Protein AF-A0A925IIQ0-F1 (afdb_monomer)

Solvent-accessible surface area (backbone atoms only — not comparable to full-atom values): 32342 Å² total; per-residue (Å²): 120,99,81,58,97,71,82,79,80,51,57,48,23,67,74,47,69,66,26,65,39,61,49,98,87,70,52,42,33,33,22,26,33,46,54,33,59,48,83,44,96,93,47,56,48,65,64,25,36,50,40,16,34,36,36,76,60,50,80,79,38,30,51,30,34,81,43,67,31,84,85,86,35,65,88,59,62,32,49,68,61,46,41,72,44,76,51,62,73,33,43,43,25,23,48,30,55,32,55,50,33,93,86,28,48,46,51,70,61,80,88,42,56,66,23,35,33,35,12,18,23,44,33,8,32,32,35,39,34,42,72,40,84,54,100,38,40,54,33,49,49,79,43,69,78,48,72,37,91,36,23,22,46,32,46,45,68,37,59,80,17,33,37,38,34,39,27,42,38,65,48,93,70,90,26,56,61,93,82,41,77,54,51,79,46,78,50,71,85,68,70,82,86,58,58,48,80,74,52,47,42,59,78,46,58,38,31,39,37,38,28,21,69,34,64,58,65,74,76,68,59,66,74,34,43,86,58,49,46,37,36,33,20,86,64,40,54,53,62,64,94,50,49,60,42,78,69,93,38,63,66,51,56,52,52,69,63,54,72,74,47,75,56,61,60,76,42,68,49,66,42,95,83,32,27,32,42,39,36,35,40,60,72,58,47,67,67,31,33,33,17,37,38,37,70,52,74,91,86,73,82,80,63,89,92,61,77,95,74,79,70,54,47,51,41,60,33,43,51,51,10,30,38,37,39,37,34,34,75,87,66,82,48,77,50,76,52,71,35,58,42,82,26,43,70,55,29,45,68,74,37,64,68,35,71,68,49,59,56,48,52,60,54,42,26,38,56,19,43,38,36,40,33,23,21,38,55,70,59,62,73,63,46,71,64,73,51,93,92,31,71,78,96,64,88,75,79,78,51,32,42,36,41,38,37,41,21,63,50,67,64,49,75,49,67,56,81,70,56,48,74,49,74,59,41,77,60,85,87,30,21,38,31,40,36,37,31,62,59,58,54,100,58,66,39,49,37,39,43,34,37,70,32,40,85,46,76,75,49,37,43,60,32,32,31,37,78,90,44,82,62,62,30,47,70,50,40,88,32,28,25,32,69,74,46,79,42,76,64,82,79,92,61,94,82,74,75,78,82,50,75,90,51,67,88,63,51,67,67,59,51,51,48,32,35,68,62,76,67,45,48,29,72,32,23,21,45,85,92,47,56,29,90,78,41,70,74,50,60,64,54,87,79,55,55,70,71,61,54,53,43,49,71,78,40,59,78,78,68,71,60,82,92,69,69,85,79,86,86,76,72,94,66,92,122

Secondary structure (DSSP, 8-state):
----S------B--S-EEEEEE-TTS-EEEEE--S----BTTB--TT---SEEEEEE-TT-B-SSSPP-TTT-TT--BPPPSEEESSS---EEEEEE---STT-PPSSSGGGTTPEEEEETTTTEEEEEEEEEETTEEEEEEEEEEE-SSEEEEEEE-TTS-EEEEEE---SSS-SGGGS--EEEEE----TTSPPEEEEEEEETTEEEEEESSPPPGGGGTT-GGG-EEEEETT--TTGGG-S-----HHHHHHTTS--EEEPEEEEEE-TTS-EEEEEES---S--EEEEEEEPPTT-PPPTTPPP--SEEEEEE-SBSEEEEEEETTS--EEEEEES-SSHHHHHHHHTT-HHHHHHHHHHTSSEEEEEEEEE--SSSSSPPPPTTS--SSPPPPPPEEEEEEESS--EEEE-SSEEEPP-EEETTEEEEEEEESS--SS-EEEEEEEEE-SSPPPEEEEEEESS----BPPPGGGEE-TT-S-SS----SS-S---GGGTT--HHHHHHIIIIIS-GGGT-EETTEE-SSS---GGGGGS-HHHHHHHHH-TTSS--GGGPPP----SS--

Radius of gyration: 26.85 Å; Cα contacts (8 Å, |Δi|>4): 1242; chains: 1; bounding box: 91×72×72 Å

Foldseek 3Di:
DPDDPDDDDFEEAADAFAEWDAFPVRWIKTKGAWQFFPPDVVPGDFQTFQFTAIAGGGGHAHAPVVHQDCPPHVPHFHDYGLDTDDDGQLQKHAKDFQDADPPAHGADDPLLHRWIWIFRFQFQWIKTWRWDDDPQGIAIDIKTDDHDLFGWHYWDADNNNWIKTKGAHNDDASHPPPVTDIDIDTHHDPDNVDWDWQDWEAWDQFKIKTFTLDADDPVLQVCQQVVKKKKKWARDFWPSVRGNHQHPGPSSVVSVLTDIDIWHWDHWDADPRRGMIMTGTHGDAAQIKMKMKGFADPPDDDDPPDDDDHRIDITIYGLFWKWKWKAAPVRPDIDIGTFLDQFPSVRCSSCVSGPVVVVVQVRLLHWTKMKIKWWFDPPQNRGHDGDPSRDDPDDDDFKKKKKKKKKQFFKDKDKDPPKDKDGFDDDDRTTMIIIIHTRDDQFIMIMMIMDTGHNDRMGIGMWMDIPSGPRTHDDYSLRIGYNSHPGSDDDPDPPPDPPPVVCVVPRVVVVVCCCVPVVVVLQQEAAPNGGDPNAYHCVCVVVDDPVVVVCCVVPVPPDHDPVNDDDDDDDPDDD

Structure (mmCIF, N/CA/C/O backbone):
data_AF-A0A925IIQ0-F1
#
_entry.id   AF-A0A925IIQ0-F1
#
loop_
_atom_site.group_PDB
_atom_site.id
_atom_site.type_symbol
_atom_site.label_atom_id
_atom_site.label_alt_id
_atom_site.label_comp_id
_atom_site.label_asym_id
_atom_site.label_entity_id
_atom_site.label_seq_id
_atom_site.pdbx_PDB_ins_code
_atom_site.Cartn_x
_atom_site.Cartn_y
_atom_site.Cartn_z
_atom_site.occupancy
_atom_site.B_iso_or_equiv
_atom_site.auth_seq_id
_atom_site.auth_comp_id
_atom_site.auth_asym_id
_atom_site.auth_atom_id
_atom_site.pdbx_PDB_model_num
ATOM 1 N N . THR A 1 1 ? -17.521 -24.915 -24.780 1.00 37.16 1 THR A N 1
ATOM 2 C CA . THR A 1 1 ? -16.417 -24.435 -25.642 1.00 37.16 1 THR A CA 1
ATOM 3 C C . THR A 1 1 ? -16.481 -22.923 -25.680 1.00 37.16 1 THR A C 1
ATOM 5 O O . THR A 1 1 ? -17.593 -22.420 -25.798 1.00 37.16 1 THR A O 1
ATOM 8 N N . PRO A 1 2 ? -15.362 -22.189 -25.561 1.00 40.38 2 PRO A N 1
ATOM 9 C CA . PRO A 1 2 ? -15.355 -20.754 -25.844 1.00 40.38 2 PRO A CA 1
ATOM 10 C C . PRO A 1 2 ? -15.798 -20.570 -27.303 1.00 40.38 2 PRO A C 1
ATOM 12 O O . PRO A 1 2 ? -15.153 -21.110 -28.199 1.00 40.38 2 PRO A O 1
ATOM 15 N N . GLY A 1 3 ? -16.947 -19.927 -27.523 1.00 51.69 3 GLY A N 1
ATOM 16 C CA . GLY A 1 3 ? -17.598 -19.854 -28.840 1.00 51.69 3 GLY A CA 1
ATOM 17 C C . GLY A 1 3 ? -19.079 -20.250 -28.874 1.00 51.69 3 GLY A C 1
ATOM 18 O O . GLY A 1 3 ? -19.555 -20.673 -29.919 1.00 51.69 3 GLY A O 1
ATOM 19 N N . SER A 1 4 ? -19.823 -20.144 -27.767 1.00 59.25 4 SER A N 1
ATOM 20 C CA . SER A 1 4 ? -21.289 -20.201 -27.833 1.00 59.25 4 SER A CA 1
ATOM 21 C C . SER A 1 4 ? -21.855 -18.949 -28.510 1.00 59.25 4 SER A C 1
ATOM 23 O O . SER A 1 4 ? -21.405 -17.840 -28.229 1.00 59.25 4 SER A O 1
ATOM 25 N N . ASP A 1 5 ? -22.909 -19.104 -29.315 1.00 66.44 5 ASP A N 1
ATOM 26 C CA . ASP A 1 5 ? -23.651 -17.994 -29.950 1.00 66.44 5 ASP A CA 1
ATOM 27 C C . ASP A 1 5 ? -24.289 -17.024 -28.936 1.00 66.44 5 ASP A C 1
ATOM 29 O O . ASP A 1 5 ? -24.746 -15.935 -29.282 1.00 66.44 5 ASP A O 1
ATOM 33 N N . LYS A 1 6 ? -24.306 -17.411 -27.657 1.00 75.12 6 LYS A N 1
ATOM 34 C CA . LYS A 1 6 ? -24.685 -16.567 -26.529 1.00 75.12 6 LYS A CA 1
ATOM 35 C C . LYS A 1 6 ? -23.434 -15.897 -25.969 1.00 75.12 6 LYS A C 1
ATOM 37 O O . LYS A 1 6 ? -22.589 -16.567 -25.376 1.00 75.12 6 LYS A O 1
ATOM 42 N N . ARG A 1 7 ? -23.326 -14.585 -26.181 1.00 78.81 7 ARG A N 1
ATOM 43 C CA . ARG A 1 7 ? -22.372 -13.717 -25.484 1.00 78.81 7 ARG A CA 1
ATOM 44 C C . ARG A 1 7 ? -23.068 -13.149 -24.259 1.00 78.81 7 ARG A C 1
ATOM 46 O O . ARG A 1 7 ? -24.172 -12.625 -24.378 1.00 78.81 7 ARG A O 1
ATOM 53 N N . GLU A 1 8 ? -22.415 -13.247 -23.116 1.00 84.31 8 GLU A N 1
ATOM 54 C CA . GLU A 1 8 ? -22.879 -12.669 -21.862 1.00 84.31 8 GLU A CA 1
ATOM 55 C C . GLU A 1 8 ? -21.911 -11.568 -21.439 1.00 84.31 8 GLU A C 1
ATOM 57 O O . GLU A 1 8 ? -20.694 -11.713 -21.566 1.00 84.31 8 GLU A O 1
ATOM 62 N N . ILE A 1 9 ? -22.460 -10.444 -20.985 1.00 86.38 9 ILE A N 1
ATOM 63 C CA . ILE A 1 9 ? -21.677 -9.348 -20.423 1.00 86.38 9 ILE A CA 1
ATOM 64 C C . ILE A 1 9 ? -21.605 -9.596 -18.920 1.00 86.38 9 ILE A C 1
ATOM 66 O O . ILE A 1 9 ? -22.585 -9.376 -18.218 1.00 86.38 9 ILE A O 1
ATOM 70 N N . PHE A 1 10 ? -20.450 -10.058 -18.440 1.00 88.38 10 PHE A N 1
ATOM 71 C CA . PHE A 1 10 ? -20.252 -10.328 -17.015 1.00 88.38 10 PHE A CA 1
ATOM 72 C C . PHE A 1 10 ? -20.080 -9.040 -16.200 1.00 88.38 10 PHE A C 1
ATOM 74 O O . PHE A 1 10 ? -20.676 -8.885 -15.142 1.00 88.38 10 PHE A O 1
ATOM 81 N N . CYS A 1 11 ? -19.297 -8.087 -16.709 1.00 89.81 11 CYS A N 1
ATOM 82 C CA . CYS A 1 11 ? -19.113 -6.764 -16.118 1.00 89.81 11 CYS A CA 1
ATOM 83 C C . CYS A 1 11 ? -18.923 -5.710 -17.217 1.00 89.81 11 CYS A C 1
ATOM 85 O O . CYS A 1 11 ? -18.755 -6.037 -18.395 1.00 89.81 11 CYS A O 1
ATOM 87 N N . THR A 1 12 ? -18.961 -4.440 -16.828 1.00 87.69 12 THR A N 1
ATOM 88 C CA . THR A 1 12 ? -18.678 -3.296 -17.705 1.00 87.69 12 THR A CA 1
ATOM 89 C C . THR A 1 12 ? -17.663 -2.374 -17.033 1.00 87.69 12 THR A C 1
ATOM 91 O O . THR A 1 12 ? -17.257 -2.616 -15.899 1.00 87.69 12 THR A O 1
ATOM 94 N N . GLY A 1 13 ? -17.238 -1.307 -17.701 1.00 82.50 13 GLY A N 1
ATOM 95 C CA . GLY A 1 13 ? -16.423 -0.295 -17.034 1.00 82.50 13 GLY A CA 1
ATOM 96 C C . GLY A 1 13 ? -14.931 -0.604 -16.971 1.00 82.50 13 GLY A C 1
ATOM 97 O O . GLY A 1 13 ? -14.233 0.086 -16.251 1.00 82.50 13 GLY A O 1
ATOM 98 N N . THR A 1 14 ? -14.439 -1.629 -17.664 1.00 86.69 14 THR A N 1
ATOM 99 C CA . THR A 1 14 ? -12.998 -1.892 -17.775 1.00 86.69 14 THR A CA 1
ATOM 100 C C . THR A 1 14 ? -12.441 -1.224 -19.027 1.00 86.69 14 THR A C 1
ATOM 102 O O . THR A 1 14 ? -13.135 -1.104 -20.044 1.00 86.69 14 THR A O 1
ATOM 105 N N . ARG A 1 15 ? -11.186 -0.781 -18.979 1.00 83.56 15 ARG A N 1
ATOM 106 C CA . ARG A 1 15 ? -10.539 -0.118 -20.112 1.00 83.56 15 ARG A CA 1
ATOM 107 C C . ARG A 1 15 ? -9.782 -1.088 -20.999 1.00 83.56 15 ARG A C 1
ATOM 109 O O . ARG A 1 15 ? -10.088 -1.241 -22.181 1.00 83.56 15 ARG A O 1
ATOM 116 N N . PHE A 1 16 ? -8.723 -1.654 -20.450 1.00 85.81 16 PHE A N 1
ATOM 117 C CA . PHE A 1 16 ? -7.782 -2.515 -21.134 1.00 85.81 16 PHE A CA 1
ATOM 118 C C . PHE A 1 16 ? -7.346 -3.635 -20.184 1.00 85.81 16 PHE A C 1
ATOM 120 O O . PHE A 1 16 ? -6.195 -3.660 -19.737 1.00 85.81 16 PHE A O 1
ATOM 127 N N . PRO A 1 17 ? -8.264 -4.574 -19.873 1.00 87.88 17 PRO A N 1
ATOM 128 C CA . PRO A 1 17 ? -7.943 -5.706 -19.028 1.00 87.88 17 PRO A CA 1
ATOM 129 C C . PRO A 1 17 ? -6.952 -6.631 -19.746 1.00 87.88 17 PRO A C 1
ATOM 131 O O . PRO A 1 17 ? -7.283 -7.219 -20.779 1.00 87.88 17 PRO A O 1
ATOM 134 N N . VAL A 1 18 ? -5.732 -6.754 -19.220 1.00 86.94 18 VAL A N 1
ATOM 135 C CA . VAL A 1 18 ? -4.651 -7.515 -19.879 1.00 86.94 18 VAL A CA 1
ATOM 136 C C . VAL A 1 18 ? -4.678 -8.983 -19.478 1.00 86.94 18 VAL A C 1
ATOM 138 O O . VAL A 1 18 ? -4.515 -9.865 -20.323 1.00 86.94 18 VAL A O 1
ATOM 141 N N . ALA A 1 19 ? -4.871 -9.255 -18.190 1.00 90.31 19 ALA A N 1
ATOM 142 C CA . ALA A 1 19 ? -4.892 -10.604 -17.651 1.00 90.31 19 ALA A CA 1
ATOM 143 C C . ALA A 1 19 ? -5.968 -10.747 -16.573 1.00 90.31 19 ALA A C 1
ATOM 145 O O . ALA A 1 19 ? -6.362 -9.783 -15.918 1.00 90.31 19 ALA A O 1
ATOM 146 N N . MET A 1 20 ? -6.437 -11.981 -16.401 1.00 92.94 20 MET A N 1
ATOM 147 C CA . MET A 1 20 ? -7.415 -12.349 -15.387 1.00 92.94 20 MET A CA 1
ATOM 148 C C . MET A 1 20 ? -6.993 -13.647 -14.709 1.00 92.94 20 MET A C 1
ATOM 150 O O . MET A 1 20 ? -6.509 -14.561 -15.378 1.00 92.94 20 MET A O 1
ATOM 154 N N . ALA A 1 21 ? -7.218 -13.744 -13.403 1.00 93.06 21 ALA A N 1
ATOM 155 C CA . ALA A 1 21 ? -6.924 -14.940 -12.627 1.00 93.06 21 ALA A CA 1
ATOM 156 C C . AL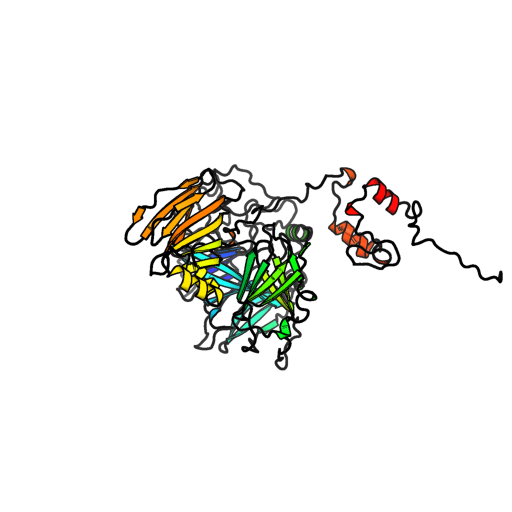A A 1 21 ? -7.953 -15.139 -11.511 1.00 93.06 21 ALA A C 1
ATOM 158 O O . ALA A 1 21 ? -8.469 -14.175 -10.947 1.00 93.06 21 ALA A O 1
ATOM 159 N N . PHE A 1 22 ? -8.224 -16.400 -11.182 1.00 92.69 22 PHE A N 1
ATOM 160 C CA . PHE A 1 22 ? -9.042 -16.770 -10.029 1.00 92.69 22 PHE A CA 1
ATOM 161 C C . PHE A 1 22 ? -8.150 -17.015 -8.816 1.00 92.69 22 PHE A C 1
ATOM 163 O O . PHE A 1 22 ? -7.099 -17.652 -8.938 1.00 92.69 22 PHE A O 1
ATOM 170 N N . ASN A 1 23 ? -8.575 -16.530 -7.652 1.00 90.50 23 ASN A N 1
ATOM 171 C CA . ASN A 1 23 ? -7.931 -16.872 -6.387 1.00 90.50 23 ASN A CA 1
ATOM 172 C C . ASN A 1 23 ? -8.325 -18.298 -5.925 1.00 90.50 23 ASN A C 1
ATOM 174 O O . ASN A 1 23 ? -9.136 -18.976 -6.557 1.00 90.50 23 ASN A O 1
ATOM 178 N N . GLU A 1 24 ? -7.769 -18.757 -4.797 1.00 87.06 24 GLU A N 1
ATOM 179 C CA . GLU A 1 24 ? -8.091 -20.074 -4.204 1.00 87.06 24 GLU A CA 1
ATOM 180 C C . GLU A 1 24 ? -9.562 -20.183 -3.750 1.00 87.06 24 GLU A C 1
ATOM 182 O O . GLU A 1 24 ? -10.099 -21.284 -3.653 1.00 87.06 24 GLU A O 1
ATOM 187 N N . GLU A 1 25 ? -10.232 -19.051 -3.519 1.00 86.75 25 GLU A N 1
ATOM 188 C CA . GLU A 1 25 ? -11.640 -18.981 -3.109 1.00 86.75 25 GLU A CA 1
ATOM 189 C C . GLU A 1 25 ? -12.631 -18.996 -4.289 1.00 86.75 25 GLU A C 1
ATOM 191 O O . GLU A 1 25 ? -13.836 -19.125 -4.074 1.00 86.75 25 GLU A O 1
ATOM 196 N N . GLY A 1 26 ? -12.139 -18.902 -5.530 1.00 88.00 26 GLY A N 1
ATOM 197 C CA . GLY A 1 26 ? -12.956 -18.850 -6.745 1.00 88.00 26 GLY A CA 1
ATOM 198 C C . GLY A 1 26 ? -13.413 -17.446 -7.165 1.00 88.00 26 GLY A C 1
ATOM 199 O O . GLY A 1 26 ? -14.221 -17.330 -8.084 1.00 88.00 26 GLY A O 1
ATOM 200 N N . ASP A 1 27 ? -12.891 -16.388 -6.546 1.00 91.81 27 ASP A N 1
ATOM 201 C CA . ASP A 1 27 ? -13.154 -14.995 -6.910 1.00 91.81 27 ASP A CA 1
ATOM 202 C C . ASP A 1 27 ? -12.225 -14.534 -8.051 1.00 91.81 27 ASP A C 1
ATOM 204 O O . ASP A 1 27 ? -11.030 -14.850 -8.077 1.00 91.81 27 ASP A O 1
ATOM 208 N N . LEU A 1 28 ? -12.783 -13.787 -9.010 1.00 92.50 28 LEU A N 1
ATOM 209 C CA . LEU A 1 28 ? -12.102 -13.360 -10.234 1.00 92.50 28 LEU A CA 1
ATOM 210 C C . LEU A 1 28 ? -11.425 -11.999 -10.058 1.00 92.50 28 LEU A C 1
ATOM 212 O O . LEU A 1 28 ? -12.061 -11.021 -9.668 1.00 92.50 28 LEU A O 1
ATOM 216 N N . PHE A 1 29 ? -10.155 -11.911 -10.440 1.00 94.38 29 PHE A N 1
ATOM 217 C CA . PHE A 1 29 ? -9.395 -10.665 -10.471 1.00 94.38 29 PHE A CA 1
ATOM 218 C C . PHE A 1 29 ? -8.918 -10.349 -11.882 1.00 94.38 29 PHE A C 1
ATOM 220 O O . PHE A 1 29 ? -8.585 -11.260 -12.642 1.00 94.38 29 PHE A O 1
ATOM 227 N N . ALA A 1 30 ? -8.856 -9.062 -12.214 1.00 92.50 30 ALA A N 1
ATOM 228 C CA . ALA A 1 30 ? -8.329 -8.566 -13.478 1.00 92.50 30 ALA A CA 1
ATOM 229 C C . ALA A 1 30 ? -7.347 -7.416 -13.251 1.00 92.50 30 ALA A C 1
ATOM 231 O O . ALA A 1 30 ? -7.536 -6.593 -12.354 1.00 92.50 30 ALA A O 1
ATOM 232 N N . THR A 1 31 ? -6.312 -7.358 -14.079 1.00 91.44 31 THR A N 1
ATOM 233 C CA . THR A 1 31 ? -5.426 -6.197 -14.182 1.00 91.44 31 THR A CA 1
ATOM 234 C C . THR A 1 31 ? -5.936 -5.276 -15.264 1.00 91.44 31 THR A C 1
ATOM 236 O O . THR A 1 31 ? -6.139 -5.726 -16.392 1.00 91.44 31 THR A O 1
ATOM 239 N N . ASP A 1 32 ? -6.136 -4.007 -14.931 1.00 88.00 32 ASP A N 1
ATOM 240 C CA . ASP A 1 32 ? -6.588 -2.995 -15.879 1.00 88.00 32 ASP A CA 1
ATOM 241 C C . ASP A 1 32 ? -5.563 -1.863 -15.983 1.00 88.00 32 ASP A C 1
ATOM 243 O O . ASP A 1 32 ? -4.976 -1.440 -14.984 1.00 88.00 32 ASP A O 1
ATOM 247 N N . GLN A 1 33 ? -5.318 -1.401 -17.207 1.00 83.12 33 GLN A N 1
ATOM 248 C CA . GLN A 1 33 ? -4.358 -0.333 -17.468 1.00 83.12 33 GLN A CA 1
ATOM 249 C C . GLN A 1 33 ? -5.038 1.030 -17.502 1.00 83.12 33 GLN A C 1
ATOM 251 O O . GLN A 1 33 ? -6.104 1.188 -18.102 1.00 83.12 33 GLN A O 1
ATOM 256 N N . GLU A 1 34 ? -4.342 2.029 -16.961 1.00 74.56 34 GLU A N 1
ATOM 257 C CA . GLU A 1 34 ? -4.834 3.397 -16.744 1.00 74.56 34 GLU A CA 1
ATOM 258 C C . GLU A 1 34 ? -5.607 4.024 -17.918 1.00 74.56 34 GLU A C 1
ATOM 260 O O . GLU A 1 34 ? -5.230 3.905 -19.082 1.00 74.56 34 GLU A O 1
ATOM 265 N N . GLY A 1 35 ? -6.678 4.762 -17.616 1.00 57.81 35 GLY A N 1
ATOM 266 C CA . GLY A 1 35 ? -7.552 5.393 -18.608 1.00 57.81 35 GLY A CA 1
ATOM 267 C C . GLY A 1 35 ? -7.291 6.843 -18.958 1.00 57.81 35 GLY A C 1
ATOM 268 O O . GLY A 1 35 ? -7.666 7.262 -20.055 1.00 57.81 35 GLY A O 1
ATOM 269 N N . ALA A 1 36 ? -6.613 7.590 -18.093 1.00 61.81 36 ALA A N 1
ATOM 270 C CA . ALA A 1 36 ? -6.321 9.007 -18.301 1.00 61.81 36 ALA A CA 1
ATOM 271 C C . ALA A 1 36 ? -4.875 9.274 -18.732 1.00 61.81 36 ALA A C 1
ATOM 273 O O . ALA A 1 36 ? -4.205 10.156 -18.210 1.00 61.81 36 ALA A O 1
ATOM 274 N N . THR A 1 37 ? -4.348 8.560 -19.719 1.00 55.50 37 THR A N 1
ATOM 275 C CA . THR A 1 37 ? -3.066 8.982 -20.293 1.00 55.50 37 THR A CA 1
ATOM 276 C C . THR A 1 37 ? -3.278 10.197 -21.204 1.00 55.50 37 THR A C 1
ATOM 278 O O . THR A 1 37 ? -4.021 10.133 -22.184 1.00 55.50 37 THR A O 1
ATOM 281 N N . CYS A 1 38 ? -2.600 11.311 -20.926 1.00 50.56 38 CYS A N 1
ATOM 282 C CA . CYS A 1 38 ? -2.483 12.415 -21.880 1.00 50.56 38 CYS A CA 1
ATOM 283 C C . CYS A 1 38 ? -1.442 12.052 -22.953 1.00 50.56 38 CYS A C 1
ATOM 285 O O . CYS A 1 38 ? -0.246 12.311 -22.795 1.00 50.56 38 CYS A O 1
ATOM 287 N N . TRP A 1 39 ? -1.896 11.446 -24.054 1.00 49.25 39 TRP A N 1
ATOM 288 C CA . TRP A 1 39 ? -1.035 11.011 -25.166 1.00 49.25 39 TRP A CA 1
ATOM 289 C C . TRP A 1 39 ? -0.451 12.199 -25.955 1.00 49.25 39 TRP A C 1
ATOM 291 O O . TRP A 1 39 ? 0.624 12.094 -26.543 1.00 49.25 39 TRP A O 1
ATOM 301 N N . HIS A 1 40 ? -1.150 13.342 -25.961 1.00 42.34 40 HIS A N 1
ATOM 302 C CA . HIS A 1 40 ? -0.759 14.574 -26.657 1.00 42.34 40 HIS A CA 1
ATOM 303 C C . HIS A 1 40 ? -1.424 15.811 -26.006 1.00 42.34 40 HIS A C 1
ATOM 305 O O . HIS A 1 40 ? -2.490 15.659 -25.406 1.00 42.34 40 HIS A O 1
ATOM 311 N N . PRO A 1 41 ? -0.861 17.040 -26.091 1.00 38.81 41 PRO A N 1
ATOM 312 C CA . PRO A 1 41 ? -1.579 18.262 -25.705 1.00 38.81 41 PRO A CA 1
ATOM 313 C C . PRO A 1 41 ? -2.967 18.335 -26.360 1.00 38.81 41 PRO A C 1
ATOM 315 O O . PRO A 1 41 ? -3.079 18.287 -27.581 1.00 38.81 41 PRO A O 1
ATOM 318 N N . GLY A 1 42 ? -4.011 18.435 -25.533 1.00 42.16 42 GLY A N 1
ATOM 319 C CA . GLY A 1 42 ? -5.411 18.480 -25.973 1.00 42.16 42 GLY A CA 1
ATOM 320 C C . GLY A 1 42 ? -6.076 17.117 -26.202 1.00 42.16 42 GLY A C 1
ATOM 321 O O . GLY A 1 42 ? -7.266 17.084 -26.493 1.00 42.16 42 GLY A O 1
ATOM 322 N N . LEU A 1 43 ? -5.347 16.003 -26.043 1.00 49.09 43 LEU A N 1
ATOM 323 C CA . LEU A 1 43 ? -5.868 14.637 -26.169 1.00 49.09 43 LEU A CA 1
ATOM 324 C C . LEU A 1 43 ? -5.738 13.882 -24.836 1.00 49.09 43 LEU A C 1
ATOM 326 O O . LEU A 1 43 ? -5.077 12.847 -24.737 1.00 49.09 43 LEU A O 1
ATOM 330 N N . CYS A 1 44 ? -6.336 14.456 -23.796 1.00 54.34 44 CYS A N 1
ATOM 331 C CA . CYS A 1 44 ? -6.561 13.785 -22.520 1.00 54.34 44 CYS A CA 1
ATOM 332 C C . CYS A 1 44 ? -8.009 13.284 -22.509 1.00 54.34 44 CYS A C 1
ATOM 334 O O . CYS A 1 44 ? -8.895 13.986 -22.995 1.00 54.34 44 CYS A O 1
ATOM 336 N N . LEU A 1 45 ? -8.253 12.086 -21.977 1.00 58.12 45 LEU A N 1
ATOM 337 C CA . LEU A 1 45 ? -9.609 11.660 -21.638 1.00 58.12 45 LEU A CA 1
ATOM 338 C C . LEU A 1 45 ? -9.952 12.262 -20.267 1.00 58.12 45 LEU A C 1
ATOM 340 O O . LEU A 1 45 ? -9.438 11.759 -19.263 1.00 58.12 45 LEU A O 1
ATOM 344 N N . PRO A 1 46 ? -10.765 13.337 -20.197 1.00 56.53 46 PRO A N 1
ATOM 345 C CA . PRO A 1 46 ? -11.214 13.867 -18.919 1.00 56.53 46 PRO A CA 1
ATOM 346 C C . PRO A 1 46 ? -11.943 12.784 -18.135 1.00 56.53 46 PRO A C 1
ATOM 348 O O . PRO A 1 46 ? -12.716 12.014 -18.705 1.00 56.53 46 PRO A O 1
ATOM 351 N N . ASN A 1 47 ? -11.680 12.741 -16.827 1.00 60.16 47 ASN A N 1
ATOM 352 C CA . ASN A 1 47 ? -12.293 11.815 -15.871 1.00 60.16 47 ASN A CA 1
ATOM 353 C C . ASN A 1 47 ? -11.873 10.329 -15.995 1.00 60.16 47 ASN A C 1
ATOM 355 O O . ASN A 1 47 ? -12.410 9.485 -15.287 1.00 60.16 47 ASN A O 1
ATOM 359 N N . GLY A 1 48 ? -10.916 9.975 -16.862 1.00 62.34 48 GLY A N 1
ATOM 360 C CA . GLY A 1 48 ? -10.352 8.620 -16.857 1.00 62.34 48 GLY A CA 1
ATOM 361 C C . GLY A 1 48 ? -9.573 8.338 -15.566 1.00 62.34 48 GLY A C 1
ATOM 362 O O . GLY A 1 48 ? -9.005 9.251 -14.968 1.00 62.34 48 GLY A O 1
ATOM 363 N N . ASN A 1 49 ? -9.501 7.074 -15.150 1.00 73.06 49 ASN A N 1
ATOM 364 C CA . ASN A 1 49 ? -8.663 6.705 -14.015 1.00 73.06 49 ASN A CA 1
ATOM 365 C C . ASN A 1 49 ? -7.166 6.920 -14.353 1.00 73.06 49 ASN A C 1
ATOM 367 O O . ASN A 1 49 ? -6.691 6.413 -15.377 1.00 73.06 49 ASN A O 1
ATOM 371 N N . PRO A 1 50 ? -6.410 7.683 -13.544 1.00 72.94 50 PRO A N 1
ATOM 372 C CA . PRO A 1 50 ? -5.000 7.937 -13.792 1.00 72.94 50 PRO A CA 1
ATOM 373 C C . PRO A 1 50 ? -4.072 6.769 -13.458 1.00 72.94 50 PRO A C 1
ATOM 375 O O . PRO A 1 50 ? -2.933 6.839 -13.901 1.00 72.94 50 PRO A O 1
ATOM 378 N N . PHE A 1 51 ? -4.474 5.749 -12.700 1.00 83.62 51 PHE A N 1
ATOM 379 C CA . PHE A 1 51 ? -3.558 4.688 -12.253 1.00 83.62 51 PHE A CA 1
ATOM 380 C C . PHE A 1 51 ? -3.848 3.340 -12.907 1.00 83.62 51 PHE A C 1
ATOM 382 O O . PHE A 1 51 ? -4.929 3.110 -13.432 1.00 83.62 51 PHE A O 1
ATOM 389 N N . ASP A 1 52 ? -2.862 2.447 -12.891 1.00 84.75 52 ASP A N 1
ATOM 390 C CA . ASP A 1 52 ? -3.101 1.043 -13.217 1.00 84.75 52 ASP A CA 1
ATOM 391 C C . ASP A 1 52 ? -3.791 0.364 -12.022 1.00 84.75 52 ASP A C 1
ATOM 393 O O . ASP A 1 52 ? -3.429 0.626 -10.872 1.00 84.75 52 ASP A O 1
ATOM 397 N N . GLU A 1 53 ? -4.750 -0.525 -12.275 1.00 88.44 53 GLU A N 1
ATOM 398 C CA . GLU A 1 53 ? -5.650 -1.067 -11.252 1.00 88.44 53 GLU A CA 1
ATOM 399 C C . GLU A 1 53 ? -5.582 -2.589 -11.139 1.00 88.44 53 GLU A C 1
ATOM 401 O O . GLU A 1 53 ? -5.398 -3.325 -12.113 1.00 88.44 53 GLU A O 1
ATOM 406 N N . LEU A 1 54 ? -5.797 -3.069 -9.915 1.00 91.62 54 LEU A N 1
ATOM 407 C CA . LEU A 1 54 ? -6.247 -4.428 -9.648 1.00 91.62 54 LEU A CA 1
ATOM 408 C C . LEU A 1 54 ? -7.740 -4.399 -9.324 1.00 91.62 54 LEU A C 1
ATOM 410 O O . LEU A 1 54 ? -8.151 -3.809 -8.323 1.00 91.62 54 LEU A O 1
ATOM 414 N N . LEU A 1 55 ? -8.543 -5.069 -10.144 1.00 91.12 55 LEU A N 1
ATOM 415 C CA . LEU A 1 55 ? -9.994 -5.116 -10.015 1.00 91.12 55 LEU A CA 1
ATOM 416 C C . LEU A 1 55 ? -10.440 -6.487 -9.506 1.00 91.12 55 LEU A C 1
ATOM 418 O O . LEU A 1 55 ? -9.977 -7.517 -9.996 1.00 91.12 55 LEU A O 1
ATOM 422 N N . HIS A 1 56 ? -11.369 -6.504 -8.552 1.00 92.50 56 HIS A N 1
ATOM 423 C CA . HIS A 1 56 ? -12.120 -7.706 -8.186 1.00 92.50 56 HIS A CA 1
ATOM 424 C C . HIS A 1 56 ? -13.399 -7.733 -9.017 1.00 92.50 56 HIS A C 1
ATOM 426 O O . HIS A 1 56 ? -14.312 -6.950 -8.752 1.00 92.50 56 HIS A O 1
ATOM 432 N N . ILE A 1 57 ? -13.440 -8.594 -10.034 1.00 91.38 57 ILE A N 1
ATOM 433 C CA . ILE A 1 57 ? -14.496 -8.636 -11.043 1.00 91.38 57 ILE A CA 1
ATOM 434 C C . ILE A 1 57 ? -15.705 -9.409 -10.519 1.00 91.38 57 ILE A C 1
ATOM 436 O O . ILE A 1 57 ? -15.617 -10.586 -10.175 1.00 91.38 57 ILE A O 1
ATOM 440 N N . GLN A 1 58 ? -16.855 -8.744 -10.509 1.00 89.12 58 GLN A N 1
ATOM 441 C CA . GLN A 1 58 ? -18.119 -9.282 -10.027 1.00 89.12 58 GLN A CA 1
ATOM 442 C C . GLN A 1 58 ? -19.220 -9.064 -11.062 1.00 89.12 58 GLN A C 1
ATOM 444 O O . GLN A 1 58 ? -19.202 -8.098 -11.829 1.00 89.12 58 GLN A O 1
ATOM 449 N N . GLU A 1 59 ? -20.191 -9.972 -11.058 1.00 89.19 59 GLU A N 1
ATOM 450 C CA . GLU A 1 59 ? -21.296 -9.970 -12.009 1.00 89.19 59 GLU A CA 1
ATOM 451 C C . GLU A 1 59 ? -22.117 -8.671 -11.925 1.00 89.19 59 GLU A C 1
ATOM 453 O O . GLU A 1 59 ? -22.481 -8.207 -10.840 1.00 89.19 59 GLU A O 1
ATOM 458 N N . GLY A 1 60 ? -22.393 -8.067 -13.082 1.00 85.62 60 GLY A N 1
ATOM 459 C CA . GLY A 1 60 ? -23.231 -6.876 -13.221 1.00 85.62 60 GLY A CA 1
ATOM 460 C C . GLY A 1 60 ? -22.614 -5.576 -12.695 1.00 85.62 60 GLY A C 1
ATOM 461 O O . GLY A 1 60 ? -23.327 -4.577 -12.588 1.00 85.62 60 GLY A O 1
ATOM 462 N N . ARG A 1 61 ? -21.318 -5.564 -12.354 1.00 88.00 61 ARG A N 1
ATOM 463 C CA . ARG A 1 61 ? -20.623 -4.370 -11.843 1.00 88.00 61 ARG A CA 1
ATOM 464 C C . ARG A 1 61 ? -19.977 -3.527 -12.944 1.00 88.00 61 ARG A C 1
ATOM 466 O O . ARG A 1 61 ? -19.784 -3.993 -14.072 1.00 88.00 61 ARG A O 1
ATOM 473 N N . HIS A 1 62 ? -19.667 -2.274 -12.606 1.00 87.31 62 HIS A N 1
ATOM 474 C CA . HIS A 1 62 ? -19.024 -1.308 -13.491 1.00 87.31 62 HIS A CA 1
ATOM 475 C C . HIS A 1 62 ? -17.762 -0.719 -12.846 1.00 87.31 62 HIS A C 1
ATOM 477 O O . HIS A 1 62 ? -17.845 -0.215 -11.735 1.00 87.31 62 HIS A O 1
ATOM 483 N N . TYR A 1 63 ? -16.618 -0.760 -13.532 1.00 85.38 63 TYR A N 1
ATOM 484 C CA . TYR A 1 63 ? -15.300 -0.380 -12.985 1.00 85.38 63 TYR A CA 1
ATOM 485 C C . TYR A 1 63 ? -14.760 0.984 -13.465 1.00 85.38 63 TYR A C 1
ATOM 487 O O . TYR A 1 63 ? -13.558 1.201 -13.520 1.00 85.38 63 TYR A O 1
ATOM 495 N N . GLY A 1 64 ? -15.644 1.925 -13.809 1.00 75.12 64 GLY A N 1
ATOM 496 C CA . GLY A 1 64 ? -15.273 3.335 -13.982 1.00 75.12 64 GLY A CA 1
ATOM 497 C C . GLY A 1 64 ? -14.708 3.747 -15.343 1.00 75.12 64 GLY A C 1
ATOM 498 O O . GLY A 1 64 ? -14.309 4.901 -15.500 1.00 75.12 64 GLY A O 1
ATOM 499 N N . PHE A 1 65 ? -14.687 2.870 -16.352 1.00 76.88 65 PHE A N 1
ATOM 500 C CA . PHE A 1 65 ? -14.273 3.229 -17.712 1.00 76.88 65 PHE A CA 1
ATOM 501 C C . PHE A 1 65 ? -15.291 2.861 -18.816 1.00 76.88 65 PHE A C 1
ATOM 503 O O . PHE A 1 65 ? -15.454 1.688 -19.156 1.00 76.88 65 PHE A O 1
ATOM 510 N N . PRO A 1 66 ? -15.913 3.843 -19.499 1.00 74.62 66 PRO A N 1
ATOM 511 C CA . PRO A 1 66 ? -15.876 5.276 -19.208 1.00 74.62 66 PRO A CA 1
ATOM 512 C C . PRO A 1 66 ? -16.572 5.596 -17.873 1.00 74.62 66 PRO A C 1
ATOM 514 O O . PRO A 1 66 ? -17.537 4.920 -17.526 1.00 74.62 66 PRO A O 1
ATOM 517 N N . PRO A 1 67 ? -16.118 6.635 -17.159 1.00 74.44 67 PRO A N 1
ATOM 518 C CA . PRO A 1 67 ? -16.584 6.955 -15.812 1.00 74.44 67 PRO A CA 1
ATOM 519 C C . PRO A 1 67 ? -18.030 7.443 -15.806 1.00 74.44 67 PRO A C 1
ATOM 521 O O . PRO A 1 67 ? -18.551 7.944 -16.817 1.00 74.44 67 PRO A O 1
ATOM 524 N N . ARG A 1 68 ? -18.663 7.379 -14.633 1.00 76.06 68 ARG A N 1
ATOM 525 C CA . ARG A 1 68 ? -20.013 7.891 -14.415 1.00 76.06 68 ARG A CA 1
ATOM 526 C C . ARG A 1 68 ? -20.125 9.341 -14.880 1.00 76.06 68 ARG A C 1
ATOM 528 O O . ARG A 1 68 ? -19.411 10.232 -14.422 1.00 76.06 68 ARG A O 1
ATOM 535 N N . ASN A 1 69 ? -21.097 9.592 -15.753 1.00 74.94 69 ASN A N 1
ATOM 536 C CA . ASN A 1 69 ? -21.399 10.926 -16.252 1.00 74.94 69 ASN A CA 1
ATOM 537 C C . ASN A 1 69 ? -22.894 11.233 -16.069 1.00 74.94 69 ASN A C 1
ATOM 539 O O . ASN A 1 69 ? -23.720 10.462 -16.563 1.00 74.94 69 ASN A O 1
ATOM 543 N N . PRO A 1 70 ? -23.273 12.368 -15.449 1.00 76.00 70 PRO A N 1
ATOM 544 C CA . PRO A 1 70 ? -24.680 12.707 -15.212 1.00 76.00 70 PRO A CA 1
ATOM 545 C C . PRO A 1 70 ? -25.552 12.756 -16.476 1.00 76.00 70 PRO A C 1
ATOM 547 O O . PRO A 1 70 ? -26.758 12.541 -16.396 1.00 76.00 70 PRO A O 1
ATOM 550 N N . LYS A 1 71 ? -24.960 13.046 -17.641 1.00 78.12 71 LYS A N 1
ATOM 551 C CA . LYS A 1 71 ? -25.665 13.156 -18.923 1.00 78.12 71 LYS A CA 1
ATOM 552 C C . LYS A 1 71 ? -25.671 11.844 -19.708 1.00 78.12 71 LYS A C 1
ATOM 554 O O . LYS A 1 71 ? -26.695 11.502 -20.289 1.00 78.12 71 LYS A O 1
ATOM 559 N N . TYR A 1 72 ? -24.537 11.143 -19.763 1.00 77.88 72 TYR A N 1
ATOM 560 C CA . TYR A 1 72 ? -24.364 9.980 -20.647 1.00 77.88 72 TYR A CA 1
ATOM 561 C C . TYR A 1 72 ? -24.495 8.626 -19.932 1.00 77.88 72 TYR A C 1
ATOM 563 O O . TYR A 1 72 ? -24.918 7.662 -20.562 1.00 77.88 72 TYR A O 1
ATOM 571 N N . LEU A 1 73 ? -24.175 8.549 -18.634 1.00 79.44 73 LEU A N 1
ATOM 572 C CA . LEU A 1 73 ? -24.224 7.330 -17.811 1.00 79.44 73 LEU A CA 1
ATOM 573 C C . LEU A 1 73 ? -24.763 7.629 -16.391 1.00 79.44 73 LEU A C 1
ATOM 575 O O . LEU A 1 73 ? -24.048 7.449 -15.405 1.00 79.44 73 LEU A O 1
ATOM 579 N N . PRO A 1 74 ? -26.016 8.104 -16.246 1.00 77.25 74 PRO A N 1
ATOM 580 C CA . PRO A 1 74 ? -26.534 8.578 -14.957 1.00 77.25 74 PRO A CA 1
ATOM 581 C C . PRO A 1 74 ? -26.763 7.466 -13.920 1.00 77.25 74 PRO A C 1
ATOM 583 O O . PRO A 1 74 ? -26.697 7.723 -12.714 1.00 77.25 74 PRO A O 1
ATOM 586 N N . THR A 1 75 ? -27.047 6.246 -14.383 1.00 79.75 75 THR A N 1
ATOM 587 C CA . THR A 1 75 ? -27.464 5.098 -13.556 1.00 79.75 75 THR A CA 1
ATOM 588 C C . THR A 1 75 ? -26.316 4.195 -13.119 1.00 79.75 75 THR A C 1
ATOM 590 O O . THR A 1 75 ? -26.539 3.256 -12.362 1.00 79.75 75 THR A O 1
ATOM 593 N N . VAL A 1 76 ? -25.114 4.425 -13.641 1.00 82.25 76 VAL A N 1
ATOM 594 C CA . VAL A 1 76 ? -23.949 3.582 -13.380 1.00 82.25 76 VAL A CA 1
ATOM 595 C C . VAL A 1 76 ? -23.259 4.053 -12.103 1.00 82.25 76 VAL A C 1
ATOM 597 O O . VAL A 1 76 ? -23.194 5.255 -11.851 1.00 82.25 76 VAL A O 1
ATOM 600 N N . ILE A 1 77 ? -22.780 3.105 -11.299 1.00 83.31 77 ILE A N 1
ATOM 601 C CA . ILE A 1 77 ? -21.948 3.362 -10.123 1.00 83.31 77 ILE A CA 1
ATOM 602 C C . ILE A 1 77 ? -20.579 2.757 -10.395 1.00 83.31 77 ILE A C 1
ATOM 604 O O . ILE A 1 77 ? -20.496 1.574 -10.728 1.00 83.31 77 ILE A O 1
ATOM 608 N N . ASP A 1 78 ? -19.545 3.578 -10.254 1.00 83.56 78 ASP A N 1
ATOM 609 C CA . ASP A 1 78 ? -18.163 3.171 -10.458 1.00 83.56 78 ASP A CA 1
ATOM 610 C C . ASP A 1 78 ? -17.678 2.438 -9.202 1.00 83.56 78 ASP A C 1
ATOM 612 O O . ASP A 1 78 ? -17.684 2.976 -8.091 1.00 83.56 78 ASP A O 1
ATOM 616 N N . GLU A 1 79 ? -17.318 1.168 -9.361 1.00 86.25 79 GLU A N 1
ATOM 617 C CA . GLU A 1 79 ? -16.731 0.378 -8.291 1.00 86.25 79 GLU A CA 1
ATOM 618 C C . GLU A 1 79 ? -15.259 0.752 -8.112 1.00 86.25 79 GLU A C 1
ATOM 620 O O . GLU A 1 79 ? -14.520 0.801 -9.097 1.00 86.25 79 GLU A O 1
ATOM 625 N N . PRO A 1 80 ? -14.810 0.973 -6.866 1.00 85.94 80 PRO A N 1
ATOM 626 C CA . PRO A 1 80 ? -13.414 1.266 -6.601 1.00 85.94 80 PRO A CA 1
ATOM 627 C C . PRO A 1 80 ? -12.536 0.048 -6.896 1.00 85.94 80 PRO A C 1
ATOM 629 O O . PRO A 1 80 ? -12.937 -1.106 -6.697 1.00 85.94 80 PRO A O 1
ATOM 632 N N . SER A 1 81 ? -11.301 0.318 -7.305 1.00 87.56 81 SER A N 1
ATOM 633 C CA . SER A 1 81 ? -10.268 -0.699 -7.429 1.00 87.56 81 SER A CA 1
ATOM 634 C C . SER A 1 81 ? -9.916 -1.311 -6.068 1.00 87.56 81 SER A C 1
ATOM 636 O O . SER A 1 81 ? -10.118 -0.734 -4.993 1.00 87.56 81 SER A O 1
ATOM 638 N N . VAL A 1 82 ? -9.368 -2.525 -6.109 1.00 88.50 82 VAL A N 1
ATOM 639 C CA . VAL A 1 82 ? -8.798 -3.175 -4.924 1.00 88.50 82 VAL A CA 1
ATOM 640 C C . VAL A 1 82 ? -7.436 -2.563 -4.595 1.00 88.50 82 VAL A C 1
ATOM 642 O O . VAL A 1 82 ? -7.096 -2.403 -3.424 1.00 88.50 82 VAL A O 1
ATOM 645 N N . PHE A 1 83 ? -6.651 -2.222 -5.619 1.00 89.31 83 PHE A N 1
ATOM 646 C CA . PHE A 1 83 ? -5.357 -1.567 -5.453 1.00 89.31 83 PHE A CA 1
ATOM 647 C C . PHE A 1 83 ? -4.984 -0.733 -6.682 1.00 89.31 83 PHE A C 1
ATOM 649 O O . PHE A 1 83 ? -5.075 -1.235 -7.804 1.00 89.31 83 PHE A O 1
ATOM 656 N N . ASP A 1 84 ? -4.480 0.481 -6.444 1.00 87.69 84 ASP A N 1
ATOM 657 C CA . ASP A 1 84 ? -3.944 1.381 -7.469 1.00 87.69 84 ASP A CA 1
ATOM 658 C C . ASP A 1 84 ? -2.414 1.347 -7.466 1.00 87.69 84 ASP A C 1
ATOM 660 O O . ASP A 1 84 ? -1.762 1.678 -6.468 1.00 87.69 84 ASP A O 1
ATOM 664 N N . TYR A 1 85 ? -1.812 0.994 -8.597 1.00 86.75 85 TYR A N 1
ATOM 665 C CA . TYR A 1 85 ? -0.362 0.968 -8.748 1.00 86.75 85 TYR A CA 1
ATOM 666 C C . TYR A 1 85 ? 0.150 2.369 -9.082 1.00 86.75 85 TYR A C 1
ATOM 668 O O . TYR A 1 85 ? 0.076 2.845 -10.216 1.00 86.75 85 TYR A O 1
ATOM 676 N N . LYS A 1 86 ? 0.694 3.031 -8.059 1.00 83.69 86 LYS A N 1
ATOM 677 C CA . LYS A 1 86 ? 1.350 4.338 -8.164 1.00 83.69 86 LYS A CA 1
ATOM 678 C C . LYS A 1 86 ? 2.876 4.172 -8.310 1.00 83.69 86 LYS A C 1
ATOM 680 O O . LYS A 1 86 ? 3.425 3.133 -7.937 1.00 83.69 86 LYS A O 1
ATOM 685 N N . PRO A 1 87 ? 3.584 5.178 -8.858 1.00 80.75 87 PRO A N 1
ATOM 686 C CA . PRO A 1 87 ? 3.076 6.332 -9.612 1.00 80.75 87 PRO A CA 1
ATOM 687 C C . PRO A 1 87 ? 2.543 5.917 -10.995 1.00 80.75 87 PRO A C 1
ATOM 689 O O . PRO A 1 87 ? 2.797 4.803 -11.435 1.00 80.75 87 PRO A O 1
ATOM 692 N N . GLN A 1 88 ? 1.860 6.830 -11.688 1.00 77.12 88 GLN A N 1
ATOM 693 C CA . GLN A 1 88 ? 1.298 6.606 -13.031 1.00 77.12 88 GLN A CA 1
ATOM 694 C C . GLN A 1 88 ? 2.261 5.907 -14.020 1.00 77.12 88 GLN A C 1
ATOM 696 O O . GLN A 1 88 ? 3.484 6.108 -13.977 1.00 77.12 88 GLN A O 1
ATOM 701 N N . HIS A 1 89 ? 1.698 5.119 -14.938 1.00 77.31 89 HIS A N 1
ATOM 702 C CA . HIS A 1 89 ? 2.385 4.308 -15.938 1.00 77.31 89 HIS A CA 1
ATOM 703 C C . HIS A 1 89 ? 3.296 3.215 -15.362 1.00 77.31 89 HIS A C 1
ATOM 705 O O . HIS A 1 89 ? 4.490 3.162 -15.691 1.00 77.31 89 HIS A O 1
ATOM 711 N N . GLN A 1 90 ? 2.754 2.318 -14.534 1.00 80.81 90 GLN A N 1
ATOM 712 C CA . GLN A 1 90 ? 3.397 1.025 -14.245 1.00 80.81 90 GLN A CA 1
ATOM 713 C C . GLN A 1 90 ? 3.093 -0.019 -15.332 1.00 80.81 90 GLN A C 1
ATOM 715 O O . GLN A 1 90 ? 3.895 -0.933 -15.538 1.00 80.81 90 GLN A O 1
ATOM 720 N N . SER A 1 91 ? 1.975 0.150 -16.048 1.00 83.12 91 SER A N 1
ATOM 721 C CA . SER A 1 91 ? 1.464 -0.746 -17.088 1.00 83.12 91 SER A CA 1
ATOM 722 C C . SER A 1 91 ? 1.363 -2.176 -16.573 1.00 83.12 91 SER A C 1
ATOM 724 O O . SER A 1 91 ? 2.130 -3.053 -16.981 1.00 83.12 91 SER A O 1
ATOM 726 N N . THR A 1 92 ? 0.455 -2.403 -15.625 1.00 85.81 92 THR A N 1
ATOM 727 C CA . THR A 1 92 ? 0.232 -3.747 -15.088 1.00 85.81 92 THR A CA 1
ATOM 728 C C . THR A 1 92 ? -0.268 -4.674 -16.197 1.00 85.81 92 THR A C 1
ATOM 730 O O . THR A 1 92 ? -1.077 -4.298 -17.048 1.00 85.81 92 THR A O 1
ATOM 733 N N . CYS A 1 93 ? 0.294 -5.878 -16.238 1.00 88.38 93 CYS A N 1
ATOM 734 C CA . CYS A 1 93 ? 0.015 -6.885 -17.255 1.00 88.38 93 CYS A CA 1
ATOM 735 C C . CYS A 1 93 ? -0.401 -8.193 -16.579 1.00 88.38 93 CYS A C 1
ATOM 737 O O . CYS A 1 93 ? -1.474 -8.252 -15.988 1.00 88.38 93 CYS A O 1
ATOM 739 N N . GLY A 1 94 ? 0.417 -9.245 -16.657 1.00 88.75 94 GLY A N 1
ATOM 740 C CA . GLY A 1 94 ? 0.085 -10.560 -16.120 1.00 88.75 94 GLY A CA 1
ATOM 741 C C . GLY A 1 94 ? -0.199 -10.547 -14.618 1.00 88.75 94 GLY A C 1
ATOM 742 O O . GLY A 1 94 ? 0.523 -9.896 -13.858 1.00 88.75 94 GLY A O 1
ATOM 743 N N . ILE A 1 95 ? -1.239 -11.283 -14.215 1.00 93.75 95 ILE A N 1
ATOM 744 C CA . ILE A 1 95 ? -1.584 -11.590 -12.826 1.00 93.75 95 ILE A CA 1
ATOM 745 C C . ILE A 1 95 ? -1.659 -13.102 -12.645 1.00 93.75 95 ILE A C 1
ATOM 747 O O . ILE A 1 95 ? -2.354 -13.786 -13.392 1.00 93.75 95 ILE A O 1
ATOM 751 N N . ASN A 1 96 ? -0.981 -13.616 -11.621 1.00 93.00 96 ASN A N 1
ATOM 752 C CA . ASN A 1 96 ? -1.089 -15.009 -11.200 1.00 93.00 96 ASN A CA 1
ATOM 753 C C . ASN A 1 96 ? -1.044 -15.109 -9.677 1.00 93.00 96 ASN A C 1
ATOM 755 O O . ASN A 1 96 ? -0.310 -14.375 -9.024 1.00 93.00 96 ASN A O 1
ATOM 759 N N . PHE A 1 97 ? -1.789 -16.048 -9.106 1.00 92.38 97 PHE A N 1
ATOM 760 C CA . PHE A 1 97 ? -1.770 -16.302 -7.667 1.00 92.38 97 PHE A CA 1
ATOM 761 C C . PHE A 1 97 ? -0.671 -17.289 -7.278 1.00 92.38 97 PHE A C 1
ATOM 763 O O . PHE A 1 97 ? -0.353 -18.216 -8.028 1.00 92.38 97 PHE A O 1
ATOM 770 N N . ASN A 1 98 ? -0.111 -17.116 -6.079 1.00 90.44 98 ASN A N 1
ATOM 771 C CA . ASN A 1 98 ? 0.927 -17.981 -5.537 1.00 90.44 98 ASN A CA 1
ATOM 772 C C . ASN A 1 98 ? 0.366 -19.317 -5.038 1.00 90.44 98 ASN A C 1
ATOM 774 O O . ASN A 1 98 ? 0.281 -19.568 -3.832 1.00 90.44 98 ASN A O 1
ATOM 778 N N . LEU A 1 99 ? -0.052 -20.157 -5.982 1.00 88.19 99 LEU A N 1
ATOM 779 C CA . LEU A 1 99 ? -0.646 -21.462 -5.730 1.00 88.19 99 LEU A CA 1
ATOM 780 C C . LEU A 1 99 ? 0.264 -22.588 -6.239 1.00 88.19 99 LEU A C 1
ATOM 782 O O . LEU A 1 99 ? 0.946 -22.435 -7.256 1.00 88.19 99 LEU A O 1
ATOM 786 N N . PRO A 1 100 ? 0.289 -23.736 -5.540 1.00 83.44 100 PRO A N 1
ATOM 787 C CA . PRO A 1 100 ? 1.079 -24.882 -5.957 1.00 83.44 100 PRO A CA 1
ATOM 788 C C . PRO A 1 100 ? 0.557 -25.454 -7.279 1.00 83.44 100 PRO A C 1
ATOM 790 O O . PRO A 1 100 ? -0.619 -25.789 -7.410 1.00 83.44 100 PRO A O 1
ATOM 793 N N . VAL A 1 101 ? 1.449 -25.628 -8.251 1.00 81.94 101 VAL A N 1
ATOM 794 C CA . VAL A 1 101 ? 1.123 -26.261 -9.537 1.00 81.94 101 VAL A CA 1
ATOM 795 C C . VAL A 1 101 ? 1.429 -27.755 -9.451 1.00 81.94 101 VAL A C 1
ATOM 797 O O . VAL A 1 101 ? 2.538 -28.131 -9.076 1.00 81.94 101 VAL A O 1
ATOM 800 N N . ASN A 1 102 ? 0.474 -28.619 -9.818 1.00 80.88 102 ASN A N 1
ATOM 801 C CA . ASN A 1 102 ? 0.618 -30.087 -9.808 1.00 80.88 102 ASN A CA 1
ATOM 802 C C . ASN A 1 102 ? 1.106 -30.663 -8.460 1.00 80.88 102 ASN A C 1
ATOM 804 O O . ASN A 1 102 ? 1.995 -31.513 -8.435 1.00 80.88 102 ASN A O 1
ATOM 808 N N . ASN A 1 103 ? 0.556 -30.182 -7.339 1.00 77.31 103 ASN A N 1
ATOM 809 C CA . ASN A 1 103 ? 0.990 -30.525 -5.974 1.00 77.31 103 ASN A CA 1
ATOM 810 C C . ASN A 1 103 ? 2.471 -30.199 -5.673 1.00 77.31 103 ASN A C 1
ATOM 812 O O . ASN A 1 103 ? 3.043 -30.738 -4.726 1.00 77.31 103 ASN A O 1
ATOM 816 N N . GLY A 1 104 ? 3.099 -29.325 -6.463 1.00 77.06 104 GLY A N 1
ATOM 817 C CA . GLY A 1 104 ? 4.427 -28.789 -6.183 1.00 77.06 104 GLY A CA 1
ATOM 818 C C . GLY A 1 104 ? 4.432 -27.782 -5.024 1.00 77.06 104 GLY A C 1
ATOM 819 O O . GLY A 1 104 ? 3.391 -27.499 -4.431 1.00 77.06 104 GLY A O 1
ATOM 820 N N . PRO A 1 105 ? 5.597 -27.217 -4.679 1.00 85.00 105 PRO A N 1
ATOM 821 C CA . PRO A 1 105 ? 5.680 -26.132 -3.707 1.00 85.00 105 PRO A CA 1
ATOM 822 C C . PRO A 1 105 ? 5.239 -24.783 -4.307 1.00 85.00 105 PRO A C 1
ATOM 824 O O . PRO A 1 105 ? 5.325 -24.569 -5.515 1.00 85.00 105 PRO A O 1
ATOM 827 N N . ALA A 1 106 ? 4.772 -23.872 -3.448 1.00 85.88 106 ALA A N 1
ATOM 828 C CA . ALA A 1 106 ? 4.545 -22.463 -3.786 1.00 85.88 106 ALA A CA 1
ATOM 829 C C . ALA A 1 106 ? 5.876 -21.681 -3.768 1.00 85.88 106 ALA A C 1
ATOM 831 O O . ALA A 1 106 ? 6.865 -22.152 -3.200 1.00 85.88 106 ALA A O 1
ATOM 832 N N . PHE A 1 107 ? 5.913 -20.494 -4.377 1.00 86.19 107 PHE A N 1
ATOM 833 C CA . PHE A 1 107 ? 7.119 -19.665 -4.409 1.00 86.19 107 PHE A CA 1
ATOM 834 C C . PHE A 1 107 ? 7.277 -18.857 -3.112 1.00 86.19 107 PHE A C 1
ATOM 836 O O . PHE A 1 107 ? 6.344 -18.184 -2.673 1.00 86.19 107 PHE A O 1
ATOM 843 N N . GLY A 1 108 ? 8.485 -18.867 -2.543 1.00 84.50 108 GLY A N 1
ATOM 844 C CA . GLY A 1 108 ? 8.831 -18.082 -1.356 1.00 84.50 108 GLY A CA 1
ATOM 845 C C . GLY A 1 108 ? 8.431 -18.729 -0.019 1.00 84.50 108 GLY A C 1
ATOM 846 O O . GLY A 1 108 ? 8.173 -19.933 0.047 1.00 84.50 108 GLY A O 1
ATOM 847 N N . PRO A 1 109 ? 8.443 -17.953 1.078 1.00 83.69 109 PRO A N 1
ATOM 848 C CA . PRO A 1 109 ? 7.965 -18.381 2.391 1.00 83.69 109 PRO A CA 1
ATOM 849 C C . PRO A 1 109 ? 6.496 -18.832 2.389 1.00 83.69 109 PRO A C 1
ATOM 851 O O . PRO A 1 109 ? 5.691 -18.376 1.580 1.00 83.69 109 PRO A O 1
ATOM 854 N N . SER A 1 110 ? 6.109 -19.668 3.357 1.00 82.94 110 SER A N 1
ATOM 855 C CA . SER A 1 110 ? 4.741 -20.206 3.463 1.00 82.94 110 SER A CA 1
ATOM 856 C C . SER A 1 110 ? 3.655 -19.130 3.567 1.00 82.94 110 SER A C 1
ATOM 858 O O . SER A 1 110 ? 2.547 -19.339 3.084 1.00 82.94 110 SER A O 1
ATOM 860 N N . TRP A 1 111 ? 3.977 -17.974 4.152 1.00 85.00 111 TRP A N 1
ATOM 861 C CA . TRP A 1 111 ? 3.061 -16.843 4.310 1.00 85.00 111 TRP A CA 1
ATOM 862 C C . TRP A 1 111 ? 2.818 -16.042 3.019 1.00 85.00 111 TRP A C 1
ATOM 864 O O . TRP A 1 111 ? 2.009 -15.121 3.048 1.00 85.00 111 TRP A O 1
ATOM 874 N N . TRP A 1 112 ? 3.496 -16.369 1.906 1.00 87.25 112 TRP A N 1
ATOM 875 C CA . TRP A 1 112 ? 3.221 -15.788 0.575 1.00 87.25 112 TRP A CA 1
ATOM 876 C C . TRP A 1 112 ? 2.155 -16.568 -0.187 1.00 87.25 112 TRP A C 1
ATOM 878 O O . TRP A 1 112 ? 1.773 -16.180 -1.292 1.00 87.25 112 TRP A O 1
ATOM 888 N N . ARG A 1 113 ? 1.744 -17.735 0.317 1.00 88.12 113 ARG A N 1
ATOM 889 C CA . ARG A 1 113 ? 0.793 -18.596 -0.380 1.00 88.12 113 ARG A CA 1
ATOM 890 C C . ARG A 1 113 ? -0.531 -17.852 -0.564 1.00 88.12 113 ARG A C 1
ATOM 892 O O . ARG A 1 113 ? -1.079 -17.329 0.398 1.00 88.12 113 ARG A O 1
ATOM 899 N N . GLY A 1 114 ? -1.041 -17.854 -1.793 1.00 87.19 114 GLY A N 1
ATOM 900 C CA . GLY A 1 114 ? -2.271 -17.146 -2.151 1.00 87.19 114 GLY A CA 1
ATOM 901 C C . GLY A 1 114 ? -2.090 -15.658 -2.472 1.00 87.19 114 GLY A C 1
ATOM 902 O O . GLY A 1 114 ? -3.055 -15.033 -2.902 1.00 87.19 114 GLY A O 1
ATOM 903 N N . ASP A 1 115 ? -0.883 -15.094 -2.347 1.00 91.44 115 ASP A N 1
ATOM 904 C CA . ASP A 1 115 ? -0.613 -13.718 -2.784 1.00 91.44 115 ASP A CA 1
ATOM 905 C C . ASP A 1 115 ? -0.664 -13.603 -4.315 1.00 91.44 115 ASP A C 1
ATOM 907 O O . ASP A 1 115 ? -0.302 -14.535 -5.038 1.00 91.44 115 ASP A O 1
ATOM 911 N N . ALA A 1 116 ? -1.078 -12.443 -4.825 1.00 92.75 116 ALA A N 1
ATOM 912 C CA . ALA A 1 116 ? -1.077 -12.159 -6.254 1.00 92.75 116 ALA A CA 1
ATOM 913 C C . ALA A 1 116 ? 0.298 -11.642 -6.701 1.00 92.75 116 ALA A C 1
ATOM 915 O O . ALA A 1 116 ? 0.825 -10.677 -6.146 1.00 92.75 116 ALA A O 1
ATOM 916 N N . PHE A 1 117 ? 0.866 -12.245 -7.739 1.00 93.75 117 PHE A N 1
ATOM 917 C CA . PHE A 1 117 ? 2.031 -11.737 -8.449 1.00 93.75 117 PHE A CA 1
ATOM 918 C C . PHE A 1 117 ? 1.596 -10.976 -9.688 1.00 93.75 117 PHE A C 1
ATOM 920 O O . PHE A 1 117 ? 0.839 -11.503 -10.503 1.00 93.75 117 PHE A O 1
ATOM 927 N N . LEU A 1 118 ? 2.094 -9.749 -9.829 1.00 92.50 118 LEU A N 1
ATOM 928 C CA . LEU A 1 118 ? 1.784 -8.886 -10.959 1.00 92.50 118 LEU A CA 1
ATOM 929 C C . LEU A 1 118 ? 3.047 -8.394 -11.654 1.00 92.50 118 LEU A C 1
ATOM 931 O O . LEU A 1 118 ? 4.037 -8.038 -11.009 1.00 92.50 118 LEU A O 1
ATOM 935 N N . ALA A 1 119 ? 2.993 -8.330 -12.979 1.00 91.25 119 ALA A N 1
ATOM 936 C CA . ALA A 1 119 ? 4.064 -7.785 -13.801 1.00 91.25 119 ALA A CA 1
ATOM 937 C C . ALA A 1 119 ? 3.776 -6.321 -14.179 1.00 91.25 119 ALA A C 1
ATOM 939 O O . ALA A 1 119 ? 2.767 -6.033 -14.818 1.00 91.25 119 ALA A O 1
ATOM 940 N N . GLY A 1 120 ? 4.662 -5.400 -13.788 1.00 87.88 120 GLY A N 1
ATOM 941 C CA . GLY A 1 120 ? 4.659 -4.001 -14.226 1.00 87.88 120 GLY A CA 1
ATOM 942 C C . GLY A 1 120 ? 5.520 -3.815 -15.473 1.00 87.88 120 GLY A C 1
ATOM 943 O O . GLY A 1 120 ? 6.744 -3.673 -15.366 1.00 87.88 120 GLY A O 1
ATOM 944 N N . TYR A 1 121 ? 4.882 -3.816 -16.644 1.00 85.12 121 TYR A N 1
ATOM 945 C CA . TYR A 1 121 ? 5.535 -3.927 -17.947 1.00 85.12 121 TYR A CA 1
ATOM 946 C C . TYR A 1 121 ? 6.525 -2.802 -18.223 1.00 85.12 121 TYR A C 1
ATOM 948 O O . TYR A 1 121 ? 7.682 -3.092 -18.528 1.00 85.12 121 TYR A O 1
ATOM 956 N N . SER A 1 122 ? 6.113 -1.537 -18.074 1.00 76.50 122 SER A N 1
ATOM 957 C CA . SER A 1 122 ? 6.930 -0.367 -18.442 1.00 76.50 122 SER A CA 1
ATOM 958 C C . SER A 1 122 ? 8.223 -0.297 -17.626 1.00 76.50 122 SER A C 1
ATOM 960 O O . SER A 1 122 ? 9.309 -0.066 -18.160 1.00 76.50 122 SER A O 1
ATOM 962 N N . ARG A 1 123 ? 8.116 -0.554 -16.320 1.00 78.19 123 ARG A N 1
ATOM 963 C CA . ARG A 1 123 ? 9.192 -0.317 -15.353 1.00 78.19 123 ARG A CA 1
ATOM 964 C C . ARG A 1 123 ? 10.008 -1.567 -15.032 1.00 78.19 123 ARG A C 1
ATOM 966 O O . ARG A 1 123 ? 11.005 -1.464 -14.320 1.00 78.19 123 ARG A O 1
ATOM 973 N N . GLY A 1 124 ? 9.616 -2.725 -15.573 1.00 83.50 124 GLY A N 1
ATOM 974 C CA . GLY A 1 124 ? 10.281 -4.010 -15.351 1.00 83.50 124 GLY A CA 1
ATOM 975 C C . GLY A 1 124 ? 10.156 -4.508 -13.911 1.00 83.50 124 GLY A C 1
ATOM 976 O O . GLY A 1 124 ? 11.034 -5.223 -13.424 1.00 83.50 124 GLY A O 1
ATOM 977 N N . LYS A 1 125 ? 9.102 -4.096 -13.201 1.00 89.50 125 LYS A N 1
ATOM 978 C CA . LYS A 1 125 ? 8.881 -4.433 -11.790 1.00 89.50 125 LYS A CA 1
ATOM 979 C C . LYS A 1 125 ? 8.015 -5.685 -11.684 1.00 89.50 125 LYS A C 1
ATOM 981 O O . LYS A 1 125 ? 7.134 -5.916 -12.513 1.00 89.50 125 LYS A O 1
ATOM 986 N N . ILE A 1 126 ? 8.277 -6.496 -10.666 1.00 91.69 126 ILE A N 1
ATOM 987 C CA . ILE A 1 126 ? 7.403 -7.585 -10.239 1.00 91.69 126 ILE A CA 1
ATOM 988 C C . ILE A 1 126 ? 6.894 -7.251 -8.847 1.00 91.69 126 ILE A C 1
ATOM 990 O O . ILE A 1 126 ? 7.666 -7.036 -7.905 1.00 91.69 126 ILE A O 1
ATOM 994 N N . TYR A 1 127 ? 5.578 -7.224 -8.753 1.00 92.44 127 TYR A N 1
ATOM 995 C CA . TYR A 1 127 ? 4.821 -6.886 -7.571 1.00 92.44 127 TYR A CA 1
ATOM 996 C C . TYR A 1 127 ? 4.271 -8.148 -6.921 1.00 92.44 127 TYR A C 1
ATOM 998 O O . TYR A 1 127 ? 3.825 -9.066 -7.607 1.00 92.44 127 TYR A O 1
ATOM 1006 N N . ARG A 1 128 ? 4.266 -8.161 -5.594 1.00 92.88 128 ARG A N 1
ATOM 1007 C CA . ARG A 1 128 ? 3.507 -9.091 -4.766 1.00 92.88 128 ARG A CA 1
ATOM 1008 C C . ARG A 1 128 ? 2.432 -8.286 -4.054 1.00 92.88 128 ARG A C 1
ATOM 1010 O O . ARG A 1 128 ? 2.755 -7.442 -3.220 1.00 92.88 128 ARG A O 1
ATOM 1017 N N . THR A 1 129 ? 1.178 -8.560 -4.369 1.00 92.88 129 THR A N 1
ATOM 1018 C CA . THR A 1 129 ? 0.020 -7.942 -3.732 1.00 92.88 129 THR A CA 1
ATOM 1019 C C . THR A 1 129 ? -0.663 -8.978 -2.851 1.00 92.88 129 THR A C 1
ATOM 1021 O O . THR A 1 129 ? -1.237 -9.950 -3.346 1.00 92.88 129 THR A O 1
ATOM 1024 N N . LYS A 1 130 ? -0.582 -8.776 -1.537 1.00 92.25 130 LYS A N 1
ATOM 1025 C CA . LYS A 1 130 ? -1.255 -9.611 -0.545 1.00 92.25 130 LYS A CA 1
ATOM 1026 C C . LYS A 1 130 ? -2.698 -9.146 -0.404 1.00 92.25 130 LYS A C 1
ATOM 1028 O O . LYS A 1 130 ? -2.945 -7.956 -0.210 1.00 92.25 130 LYS A O 1
ATOM 1033 N N . LEU A 1 131 ? -3.637 -10.079 -0.531 1.00 92.56 131 LEU A N 1
ATOM 1034 C CA . LEU A 1 131 ? -5.075 -9.814 -0.545 1.00 92.56 131 LEU A CA 1
ATOM 1035 C C . LEU A 1 131 ? -5.742 -10.469 0.660 1.00 92.56 131 LEU A C 1
ATOM 1037 O O . LEU A 1 131 ? -5.545 -11.654 0.917 1.00 92.56 131 LEU A O 1
ATO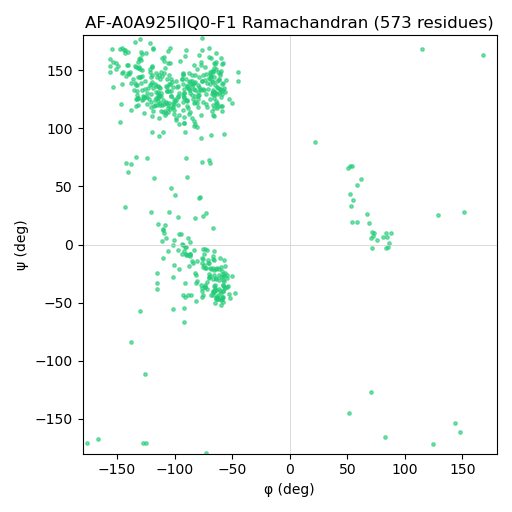M 1041 N N . VAL A 1 132 ? -6.569 -9.708 1.374 1.00 90.94 132 VAL A N 1
ATOM 1042 C CA . VAL A 1 132 ? -7.328 -10.212 2.522 1.00 90.94 132 VAL A CA 1
ATOM 1043 C C . VAL A 1 132 ? -8.816 -10.002 2.293 1.00 90.94 132 VAL A C 1
ATOM 1045 O O . VAL A 1 132 ? -9.266 -8.880 2.052 1.00 90.94 132 VAL A O 1
ATOM 1048 N N . LYS A 1 133 ? -9.590 -11.088 2.393 1.00 90.50 133 LYS A N 1
ATOM 1049 C CA . LYS A 1 133 ? -11.045 -11.056 2.237 1.00 90.50 133 LYS A CA 1
ATOM 1050 C C . LYS A 1 133 ? -11.745 -10.592 3.512 1.00 90.50 133 LYS A C 1
ATOM 1052 O O . LYS A 1 133 ? -11.665 -11.227 4.572 1.00 90.50 133 LYS A O 1
ATOM 1057 N N . THR A 1 134 ? -12.499 -9.515 3.377 1.00 88.62 134 THR A N 1
ATOM 1058 C CA . THR A 1 134 ? -13.438 -8.981 4.370 1.00 88.62 134 THR A CA 1
ATOM 1059 C C . THR A 1 134 ? -14.872 -9.311 3.962 1.00 88.62 134 THR A C 1
ATOM 1061 O O . THR A 1 134 ? -15.125 -9.708 2.826 1.00 88.62 134 THR A O 1
ATOM 1064 N N . ASP A 1 135 ? -15.829 -9.102 4.863 1.00 83.62 135 ASP A N 1
ATOM 1065 C CA . ASP A 1 135 ? -17.253 -9.329 4.573 1.00 83.62 135 ASP A CA 1
ATOM 1066 C C . ASP A 1 135 ? -17.793 -8.402 3.464 1.00 83.62 135 ASP A C 1
ATOM 1068 O O . ASP A 1 135 ? -18.813 -8.701 2.848 1.00 83.62 135 ASP A O 1
ATOM 1072 N N . ALA A 1 136 ? -17.111 -7.280 3.201 1.00 84.06 136 ALA A N 1
ATOM 1073 C CA . ALA A 1 136 ? -17.525 -6.245 2.253 1.00 84.06 136 ALA A CA 1
ATOM 1074 C C . ALA A 1 136 ? -16.633 -6.152 0.995 1.00 84.06 136 ALA A C 1
ATOM 1076 O O . ALA A 1 136 ? -16.841 -5.270 0.163 1.00 84.06 136 ALA A O 1
ATOM 1077 N N . GLY A 1 137 ? -15.628 -7.023 0.843 1.00 87.44 137 GLY A N 1
ATOM 1078 C CA . GLY A 1 137 ? -14.700 -7.002 -0.295 1.00 87.44 137 GLY A CA 1
ATOM 1079 C C . GLY A 1 137 ? -13.267 -7.377 0.078 1.00 87.44 137 GLY A C 1
ATOM 1080 O O . GLY A 1 137 ? -13.037 -8.085 1.057 1.00 87.44 137 GLY A O 1
ATOM 1081 N N . TYR A 1 138 ? -12.295 -6.883 -0.687 1.00 91.88 138 TYR A N 1
ATOM 1082 C CA . TYR A 1 138 ? -10.873 -7.178 -0.498 1.00 91.88 138 TYR A CA 1
ATOM 1083 C C . TYR A 1 138 ? -10.083 -5.951 -0.058 1.00 91.88 138 TYR A C 1
ATOM 1085 O O . TYR A 1 138 ? -10.312 -4.850 -0.559 1.00 91.88 138 TYR A O 1
ATOM 1093 N N . VAL A 1 139 ? -9.120 -6.171 0.835 1.00 92.31 139 VAL A N 1
ATOM 1094 C CA . VAL A 1 139 ? -8.098 -5.184 1.198 1.00 92.31 139 VAL A CA 1
ATOM 1095 C C . VAL A 1 139 ? -6.742 -5.677 0.714 1.00 92.31 139 VAL A C 1
ATOM 1097 O O . VAL A 1 139 ? -6.413 -6.852 0.900 1.00 92.31 139 VAL A O 1
ATOM 1100 N N . ALA A 1 140 ? -5.971 -4.787 0.093 1.00 92.00 140 ALA A N 1
ATOM 1101 C CA . ALA A 1 140 ? -4.697 -5.121 -0.531 1.00 92.00 140 ALA A CA 1
ATOM 1102 C C . ALA A 1 140 ? -3.509 -4.356 0.059 1.00 92.00 140 ALA A C 1
ATOM 1104 O O . ALA A 1 140 ? -3.604 -3.165 0.353 1.00 92.00 140 ALA A O 1
ATOM 1105 N N . GLU A 1 141 ? -2.366 -5.035 0.139 1.00 90.62 141 GLU A N 1
ATOM 1106 C CA . GLU A 1 141 ? -1.058 -4.434 0.404 1.00 90.62 141 GLU A CA 1
ATOM 1107 C C . GLU A 1 141 ? -0.060 -4.884 -0.665 1.00 90.62 141 GLU A C 1
ATOM 1109 O O . GLU A 1 141 ? 0.030 -6.070 -0.988 1.00 90.62 141 GLU A O 1
ATOM 1114 N N . ASN A 1 142 ? 0.699 -3.940 -1.219 1.00 90.75 142 ASN A N 1
ATOM 1115 C CA . ASN A 1 142 ? 1.658 -4.207 -2.282 1.00 90.75 142 ASN A CA 1
ATOM 1116 C C . ASN A 1 142 ? 3.106 -4.157 -1.784 1.00 90.75 142 ASN A C 1
ATOM 1118 O O . ASN A 1 142 ? 3.487 -3.311 -0.979 1.00 90.75 142 ASN A O 1
ATOM 1122 N N . SER A 1 143 ? 3.941 -5.045 -2.315 1.00 89.50 143 SER A N 1
ATOM 1123 C CA . SER A 1 143 ? 5.387 -5.045 -2.110 1.00 89.50 143 SER A CA 1
ATOM 1124 C C . SER A 1 143 ? 6.106 -5.357 -3.419 1.00 89.50 143 SER A C 1
ATOM 1126 O O . SER A 1 143 ? 5.614 -6.125 -4.245 1.00 89.50 143 SER A O 1
ATOM 1128 N N . ILE A 1 144 ? 7.302 -4.805 -3.608 1.00 89.56 144 ILE A N 1
ATOM 1129 C CA . ILE A 1 144 ? 8.152 -5.151 -4.749 1.00 89.56 144 ILE A CA 1
ATOM 1130 C C . ILE A 1 144 ? 9.021 -6.364 -4.410 1.00 89.56 144 ILE A C 1
ATOM 1132 O O . ILE A 1 144 ? 9.614 -6.418 -3.335 1.00 89.56 144 ILE A O 1
ATOM 1136 N N . ILE A 1 145 ? 9.101 -7.338 -5.320 1.00 88.81 145 ILE A N 1
ATOM 1137 C CA . ILE A 1 145 ? 9.923 -8.547 -5.118 1.00 88.81 145 ILE A CA 1
ATOM 1138 C C . ILE A 1 145 ? 11.081 -8.662 -6.110 1.00 88.81 145 ILE A C 1
ATOM 1140 O O . ILE A 1 145 ? 12.082 -9.308 -5.808 1.00 88.81 145 ILE A O 1
ATOM 1144 N N . ALA A 1 146 ? 10.980 -8.032 -7.284 1.00 87.44 146 ALA A N 1
ATOM 1145 C CA . ALA A 1 146 ? 12.067 -7.991 -8.256 1.00 87.44 146 ALA A CA 1
ATOM 1146 C C . ALA A 1 146 ? 11.952 -6.783 -9.196 1.00 87.44 146 ALA A C 1
ATOM 1148 O O . ALA A 1 146 ? 10.853 -6.380 -9.570 1.00 87.44 146 ALA A O 1
ATOM 1149 N N . CYS A 1 147 ? 13.102 -6.272 -9.641 1.00 87.94 147 CYS A N 1
ATOM 1150 C CA . CYS A 1 147 ? 13.219 -5.375 -10.792 1.00 87.94 147 CYS A CA 1
ATOM 1151 C C . CYS A 1 147 ? 14.129 -6.033 -11.831 1.00 87.94 147 CYS A C 1
ATOM 1153 O O . CYS A 1 147 ? 15.282 -6.357 -11.532 1.00 87.94 147 CYS A O 1
ATOM 1155 N N . LEU A 1 148 ? 13.633 -6.222 -13.049 1.00 84.62 148 LEU A N 1
ATOM 1156 C CA . LEU A 1 148 ? 14.390 -6.773 -14.165 1.00 84.62 148 LEU A CA 1
ATOM 1157 C C . LEU A 1 148 ? 14.758 -5.660 -15.137 1.00 84.62 148 LEU A C 1
ATOM 1159 O O . LEU A 1 148 ? 13.961 -4.773 -15.393 1.00 84.62 148 LEU A O 1
ATOM 1163 N N . ILE A 1 149 ? 15.933 -5.763 -15.762 1.00 79.81 149 ILE A N 1
ATOM 1164 C CA . ILE A 1 149 ? 16.364 -4.881 -16.863 1.00 79.81 149 ILE A CA 1
ATOM 1165 C C . ILE A 1 149 ? 15.701 -5.254 -18.206 1.00 79.81 149 ILE A C 1
ATOM 1167 O O . ILE A 1 149 ? 16.355 -5.353 -19.246 1.00 79.81 149 ILE A O 1
ATOM 1171 N N . SER A 1 150 ? 14.412 -5.588 -18.190 1.00 81.44 150 SER A N 1
ATOM 1172 C CA . SER A 1 150 ? 13.577 -5.900 -19.359 1.00 81.44 150 SER A CA 1
ATOM 1173 C C . SER A 1 150 ? 12.102 -5.649 -19.029 1.00 81.44 150 SER A C 1
ATOM 1175 O O . SER A 1 150 ? 11.739 -5.644 -17.856 1.00 81.44 150 SER A O 1
ATOM 1177 N N . LEU A 1 151 ? 11.252 -5.475 -20.047 1.00 84.44 151 LEU A N 1
ATOM 1178 C CA . LEU A 1 151 ? 9.815 -5.254 -19.842 1.00 84.44 151 LEU A CA 1
ATOM 1179 C C . LEU A 1 151 ? 9.149 -6.556 -19.391 1.00 84.44 151 LEU A C 1
ATOM 1181 O O . LEU A 1 151 ? 9.238 -7.553 -20.107 1.00 84.44 151 LEU A O 1
ATOM 1185 N N . THR A 1 152 ? 8.522 -6.577 -18.219 1.00 87.88 152 THR A N 1
ATOM 1186 C CA . THR A 1 152 ? 7.945 -7.786 -17.610 1.00 87.88 152 THR A CA 1
ATOM 1187 C C . THR A 1 152 ? 6.505 -7.992 -18.074 1.00 87.88 152 THR A C 1
ATOM 1189 O O . THR A 1 152 ? 5.647 -7.152 -17.843 1.00 87.88 152 THR A O 1
ATOM 1192 N N . VAL A 1 153 ? 6.225 -9.100 -18.761 1.00 88.12 153 VAL A N 1
ATOM 1193 C CA . VAL A 1 153 ? 4.898 -9.365 -19.350 1.00 88.12 153 VAL A CA 1
ATOM 1194 C C . VAL A 1 153 ? 4.027 -10.149 -18.383 1.00 88.12 153 VAL A C 1
ATOM 1196 O O . VAL A 1 153 ? 2.920 -9.728 -18.064 1.00 88.12 153 VAL A O 1
ATOM 1199 N N . ASP A 1 154 ? 4.536 -11.287 -17.922 1.00 90.19 154 ASP A N 1
ATOM 1200 C CA . ASP A 1 154 ? 3.802 -12.207 -17.063 1.00 90.19 154 ASP A CA 1
ATOM 1201 C C . ASP A 1 154 ? 4.760 -12.972 -16.145 1.00 90.19 154 ASP A C 1
ATOM 1203 O O . ASP A 1 154 ? 5.919 -13.208 -16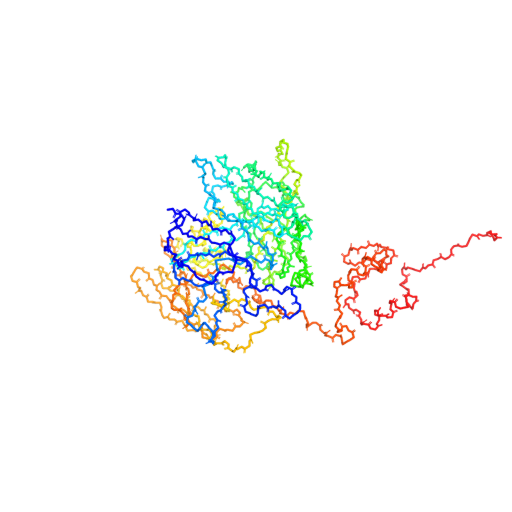.508 1.00 90.19 154 ASP A O 1
ATOM 1207 N N . ALA A 1 155 ? 4.277 -13.362 -14.970 1.00 90.44 155 ALA A N 1
ATOM 1208 C CA . ALA A 1 155 ? 5.023 -14.109 -13.968 1.00 90.44 155 ALA A CA 1
ATOM 1209 C C . ALA A 1 155 ? 4.174 -15.272 -13.454 1.00 90.44 155 ALA A C 1
ATOM 1211 O O . ALA A 1 155 ? 3.120 -15.051 -12.868 1.00 90.44 155 ALA A O 1
ATOM 1212 N N . CYS A 1 156 ? 4.645 -16.504 -13.640 1.00 90.38 156 CYS A N 1
ATOM 1213 C CA . CYS A 1 156 ? 3.938 -17.712 -13.223 1.00 90.38 156 CYS A CA 1
ATOM 1214 C C . CYS A 1 156 ? 4.830 -18.634 -12.387 1.00 90.38 156 CYS A C 1
ATOM 1216 O O . CYS A 1 156 ? 6.056 -18.502 -12.358 1.00 90.38 156 CYS A O 1
ATOM 1218 N N . ILE A 1 157 ? 4.210 -19.585 -11.693 1.00 90.25 157 ILE A N 1
ATOM 1219 C CA . ILE A 1 157 ? 4.918 -20.558 -10.861 1.00 90.25 157 ILE A CA 1
ATOM 1220 C C . ILE A 1 157 ? 5.132 -21.839 -11.650 1.00 90.25 157 ILE A C 1
ATOM 1222 O O . ILE A 1 157 ? 4.217 -22.396 -12.253 1.00 90.25 157 ILE A O 1
ATOM 1226 N N . SER A 1 158 ? 6.366 -22.323 -11.639 1.00 87.94 158 SER A N 1
ATOM 1227 C CA . SER A 1 158 ? 6.704 -23.625 -12.200 1.00 87.94 158 SER A CA 1
ATOM 1228 C C . SER A 1 158 ? 6.275 -24.762 -11.259 1.00 87.94 158 SER A C 1
ATOM 1230 O O . SER A 1 158 ? 6.250 -24.576 -10.046 1.00 87.94 158 SER A O 1
ATOM 1232 N N . PRO A 1 159 ? 6.072 -25.996 -11.757 1.00 84.62 159 PRO A N 1
ATOM 1233 C CA . PRO A 1 159 ? 5.783 -27.160 -10.906 1.00 84.62 159 PRO A CA 1
ATOM 1234 C C . PRO A 1 159 ? 6.844 -27.467 -9.830 1.00 84.62 159 PRO A C 1
ATOM 1236 O O . PRO A 1 159 ? 6.607 -28.272 -8.937 1.00 84.62 159 PRO A O 1
ATOM 1239 N N . LYS A 1 160 ? 8.033 -26.856 -9.923 1.00 84.12 160 LYS A N 1
ATOM 1240 C CA . LYS A 1 160 ? 9.115 -26.973 -8.935 1.00 84.12 160 LYS A CA 1
ATOM 1241 C C . LYS A 1 160 ? 9.062 -25.897 -7.842 1.00 84.12 160 LYS A C 1
ATOM 1243 O O . LYS A 1 160 ? 9.909 -25.921 -6.960 1.00 84.12 160 LYS A O 1
ATOM 1248 N N . GLY A 1 161 ? 8.110 -24.964 -7.911 1.00 83.12 161 GLY A N 1
ATOM 1249 C CA . GLY A 1 161 ? 7.979 -23.816 -7.007 1.00 83.12 161 GLY A CA 1
ATOM 1250 C C . GLY A 1 161 ? 8.886 -22.633 -7.332 1.00 83.12 161 GLY A C 1
ATOM 1251 O O . GLY A 1 161 ? 8.922 -21.672 -6.575 1.00 83.12 161 GLY A O 1
ATOM 1252 N N . ASP A 1 162 ? 9.605 -22.668 -8.457 1.00 88.81 162 ASP A N 1
ATOM 1253 C CA . ASP A 1 162 ? 10.357 -21.512 -8.952 1.00 88.81 162 ASP A CA 1
ATOM 1254 C C . ASP A 1 162 ? 9.433 -20.558 -9.716 1.00 88.81 162 ASP A C 1
ATOM 1256 O O . ASP A 1 162 ? 8.547 -21.022 -10.441 1.00 88.81 162 ASP A O 1
ATOM 1260 N N . MET A 1 163 ? 9.687 -19.253 -9.642 1.00 90.12 163 MET A N 1
ATOM 1261 C CA . MET A 1 163 ? 8.954 -18.253 -10.417 1.00 90.12 163 MET A CA 1
ATOM 1262 C C . MET A 1 163 ? 9.592 -18.080 -11.799 1.00 90.12 163 MET A C 1
ATOM 1264 O O . MET A 1 163 ? 10.802 -17.891 -11.929 1.00 90.12 163 MET A O 1
ATOM 1268 N N . VAL A 1 164 ? 8.778 -18.135 -12.847 1.00 91.75 164 VAL A N 1
ATOM 1269 C CA . VAL A 1 164 ? 9.190 -17.913 -14.233 1.00 91.75 164 VAL A CA 1
ATOM 1270 C C . VAL A 1 164 ? 8.571 -16.609 -14.709 1.00 91.75 164 VAL A C 1
ATOM 1272 O O . VAL A 1 164 ? 7.355 -16.460 -14.723 1.00 91.75 164 VAL A O 1
ATOM 1275 N N . VAL A 1 165 ? 9.421 -15.667 -15.101 1.00 91.69 165 VAL A N 1
ATOM 1276 C CA . VAL A 1 165 ? 9.021 -14.347 -15.586 1.00 91.69 165 VAL A CA 1
ATOM 1277 C C . VAL A 1 165 ? 9.301 -14.261 -17.076 1.00 91.69 165 VAL A C 1
ATOM 1279 O O . VAL A 1 165 ? 10.437 -14.455 -17.521 1.00 91.69 165 VAL A O 1
ATOM 1282 N N . SER A 1 166 ? 8.269 -13.949 -17.847 1.00 90.94 166 SER A N 1
ATOM 1283 C CA . SER A 1 166 ? 8.381 -13.652 -19.267 1.00 90.94 166 SER A CA 1
ATOM 1284 C C . SER A 1 166 ? 8.637 -12.167 -19.487 1.00 90.94 166 SER A C 1
ATOM 1286 O O . SER A 1 166 ? 8.037 -11.308 -18.839 1.00 90.94 166 SER A O 1
ATOM 1288 N N . THR A 1 167 ? 9.564 -11.853 -20.390 1.00 87.50 167 THR A N 1
ATOM 1289 C CA . THR A 1 167 ? 9.919 -10.470 -20.700 1.00 87.50 167 THR A CA 1
ATOM 1290 C C . THR A 1 167 ? 9.949 -10.197 -22.193 1.00 87.50 167 THR A C 1
ATOM 1292 O O . THR A 1 167 ? 10.246 -11.079 -23.003 1.00 87.50 167 THR A O 1
ATOM 1295 N N . HIS A 1 168 ? 9.689 -8.943 -22.554 1.00 82.06 168 HIS A N 1
ATOM 1296 C CA . HIS A 1 168 ? 9.761 -8.436 -23.918 1.00 82.06 168 HIS A CA 1
ATOM 1297 C C . HIS A 1 168 ? 10.955 -7.479 -24.101 1.00 82.06 168 HIS A C 1
ATOM 1299 O O . HIS A 1 168 ? 11.529 -6.965 -23.135 1.00 82.06 168 HIS A O 1
ATOM 1305 N N . SER A 1 169 ? 11.366 -7.243 -25.352 1.00 68.56 169 SER A N 1
ATOM 1306 C CA . SER A 1 169 ? 12.416 -6.264 -25.676 1.00 68.56 169 SER A CA 1
ATOM 1307 C C . SER A 1 169 ? 11.921 -4.834 -25.419 1.00 68.56 169 SER A C 1
ATOM 1309 O O . SER A 1 169 ? 10.799 -4.531 -25.816 1.00 68.56 169 SER A O 1
ATOM 1311 N N . GLY A 1 170 ? 12.747 -3.961 -24.835 1.00 60.59 170 GLY A N 1
ATOM 1312 C CA . GLY A 1 170 ? 12.329 -2.648 -24.316 1.00 60.59 170 GLY A CA 1
ATOM 1313 C C . GLY A 1 170 ? 12.509 -1.412 -25.206 1.00 60.59 170 GLY A C 1
ATOM 1314 O O . GLY A 1 170 ? 12.345 -0.312 -24.709 1.00 60.59 170 GLY A O 1
ATOM 1315 N N . PHE A 1 171 ? 12.857 -1.543 -26.489 1.00 57.97 171 PHE A N 1
ATOM 1316 C CA . PHE A 1 171 ? 13.003 -0.394 -27.405 1.00 57.97 171 PHE A CA 1
ATOM 1317 C C . PHE A 1 171 ? 12.444 -0.740 -28.795 1.00 57.97 171 PHE A C 1
ATOM 1319 O O . PHE A 1 171 ? 12.414 -1.930 -29.119 1.00 57.97 171 PHE A O 1
ATOM 1326 N N . PRO A 1 172 ? 11.990 0.231 -29.621 1.00 49.88 172 PRO A N 1
ATOM 1327 C CA . PRO A 1 172 ? 12.042 1.692 -29.436 1.00 49.88 172 PRO A CA 1
ATOM 1328 C C . PRO A 1 172 ? 10.875 2.324 -28.652 1.00 49.88 172 PRO A C 1
ATOM 1330 O O . PRO A 1 172 ? 10.985 3.493 -28.312 1.00 49.88 172 PRO A O 1
ATOM 1333 N N . ASP A 1 173 ? 9.802 1.585 -28.355 1.00 57.72 173 ASP A N 1
ATOM 1334 C CA . ASP A 1 173 ? 8.654 2.112 -27.591 1.00 57.72 173 ASP A CA 1
ATOM 1335 C C . ASP A 1 173 ? 8.177 1.072 -26.557 1.00 57.72 173 ASP A C 1
ATOM 1337 O O . ASP A 1 173 ? 8.694 1.009 -25.446 1.00 57.72 173 ASP A O 1
ATOM 1341 N N . TRP A 1 174 ? 7.338 0.121 -26.978 1.00 64.69 174 TRP A N 1
ATOM 1342 C CA . TRP A 1 174 ? 6.915 -1.044 -26.182 1.00 64.69 174 TRP A CA 1
ATOM 1343 C C . TRP A 1 174 ? 7.531 -2.365 -26.685 1.00 64.69 174 TRP A C 1
ATOM 1345 O O . TRP A 1 174 ? 7.067 -3.456 -26.358 1.00 64.69 174 TRP A O 1
ATOM 1355 N N . GLY A 1 175 ? 8.587 -2.256 -27.502 1.00 60.81 175 GLY A N 1
ATOM 1356 C CA . GLY A 1 175 ? 9.357 -3.349 -28.106 1.00 60.81 175 GLY A CA 1
ATOM 1357 C C . GLY A 1 175 ? 9.274 -3.437 -29.633 1.00 60.81 175 GLY A C 1
ATOM 1358 O O . GLY A 1 175 ? 8.432 -2.803 -30.259 1.00 60.81 175 GLY A O 1
ATOM 1359 N N . PHE A 1 176 ? 10.133 -4.256 -30.257 1.00 58.56 176 PHE A N 1
ATOM 1360 C CA . PHE A 1 176 ? 10.180 -4.453 -31.723 1.00 58.56 176 PHE A CA 1
ATOM 1361 C C . PHE A 1 176 ? 9.036 -5.332 -32.282 1.00 58.56 176 PHE A C 1
ATOM 1363 O O . PHE A 1 176 ? 9.184 -5.978 -33.327 1.00 58.56 176 PHE A O 1
ATOM 1370 N N . GLY A 1 177 ? 7.898 -5.398 -31.582 1.00 64.44 177 GLY A N 1
ATOM 1371 C CA . GLY A 1 177 ? 6.801 -6.310 -31.903 1.00 64.44 177 GLY A CA 1
ATOM 1372 C C . GLY A 1 177 ? 7.280 -7.768 -32.066 1.00 64.44 177 GLY A C 1
ATOM 1373 O O . GLY A 1 177 ? 8.241 -8.174 -31.410 1.00 64.44 177 GLY A O 1
ATOM 1374 N N . PRO A 1 178 ? 6.687 -8.563 -32.979 1.00 64.75 178 PRO A N 1
ATOM 1375 C CA . PRO A 1 178 ? 6.950 -10.005 -33.090 1.00 64.75 178 PRO A CA 1
ATOM 1376 C C . PRO A 1 178 ? 8.377 -10.364 -33.539 1.00 64.75 178 PRO A C 1
ATOM 1378 O O . PRO A 1 178 ? 8.754 -11.532 -33.520 1.00 64.75 178 PRO A O 1
ATOM 1381 N N . LYS A 1 179 ? 9.179 -9.383 -33.977 1.00 66.00 179 LYS A N 1
ATOM 1382 C CA . LYS A 1 179 ? 10.564 -9.606 -34.427 1.00 66.00 179 LYS A CA 1
ATOM 1383 C C . LYS A 1 179 ? 11.571 -9.600 -33.276 1.00 66.00 179 LYS A C 1
ATOM 1385 O O . LYS A 1 179 ? 12.714 -10.015 -33.468 1.00 66.00 179 LYS A O 1
ATOM 1390 N N . ALA A 1 180 ? 11.173 -9.129 -32.098 1.00 69.19 180 ALA A N 1
ATOM 1391 C CA . ALA A 1 180 ? 12.027 -9.126 -30.925 1.00 69.19 180 ALA A CA 1
ATOM 1392 C C . ALA A 1 180 ? 12.023 -10.478 -30.212 1.00 69.19 180 ALA A C 1
ATOM 1394 O O . ALA A 1 180 ? 10.987 -11.107 -30.023 1.00 69.19 180 ALA A O 1
ATOM 1395 N N . LYS A 1 181 ? 13.201 -10.904 -29.749 1.00 75.75 181 LYS A N 1
ATOM 1396 C CA . LYS A 1 181 ? 13.320 -12.075 -28.878 1.00 75.75 181 LYS A CA 1
ATOM 1397 C C . LYS A 1 181 ? 13.087 -11.648 -27.432 1.00 75.75 181 LYS A C 1
ATOM 1399 O O . LYS A 1 181 ? 13.935 -10.972 -26.847 1.00 75.75 181 LYS A O 1
ATOM 1404 N N . GLY A 1 182 ? 11.949 -12.049 -26.874 1.00 78.38 182 GLY A N 1
ATOM 1405 C CA . GLY A 1 182 ? 11.721 -12.019 -25.432 1.00 78.38 182 GLY A CA 1
ATOM 1406 C C . GLY A 1 182 ? 12.677 -12.956 -24.688 1.00 78.38 182 GLY A C 1
ATOM 1407 O O . GLY A 1 182 ? 13.330 -13.813 -25.294 1.00 78.38 182 GLY A O 1
ATOM 1408 N N . LYS A 1 183 ? 12.779 -12.792 -23.369 1.00 86.31 183 LYS A N 1
ATOM 1409 C CA . LYS A 1 183 ? 13.562 -13.683 -22.505 1.00 86.31 183 LYS A CA 1
ATOM 1410 C C . LYS A 1 183 ? 12.654 -14.295 -21.448 1.00 86.31 183 LYS A C 1
ATOM 1412 O O . LYS A 1 183 ? 11.663 -13.699 -21.042 1.00 86.31 183 LYS A O 1
ATOM 1417 N N . LEU A 1 184 ? 13.016 -15.493 -21.006 1.00 89.38 184 LEU A N 1
ATOM 1418 C CA . LEU A 1 184 ? 12.430 -16.112 -19.826 1.00 89.38 184 LEU A CA 1
ATOM 1419 C C . LEU A 1 184 ? 13.467 -16.064 -18.712 1.00 89.38 184 LEU A C 1
ATOM 1421 O O . LEU A 1 184 ? 14.580 -16.570 -18.868 1.00 89.38 184 LEU A O 1
ATOM 1425 N N . TYR A 1 185 ? 13.098 -15.443 -17.601 1.00 88.75 185 TYR A N 1
ATOM 1426 C CA . TYR A 1 185 ? 13.893 -15.423 -16.387 1.00 88.75 185 TYR A CA 1
ATOM 1427 C C . TYR A 1 185 ? 13.316 -16.421 -15.401 1.00 88.75 185 TYR A C 1
ATOM 1429 O O . TYR A 1 185 ? 12.109 -16.487 -15.199 1.00 88.75 185 TYR A O 1
ATOM 1437 N N . LYS A 1 186 ? 14.198 -17.189 -14.771 1.00 90.06 186 LYS A N 1
ATOM 1438 C CA . LYS A 1 186 ? 13.841 -18.074 -13.672 1.00 90.06 186 LYS A CA 1
ATOM 1439 C C . LYS A 1 186 ? 14.342 -17.453 -12.373 1.00 90.06 186 LYS A C 1
ATOM 1441 O O . LYS A 1 186 ? 15.548 -17.275 -12.210 1.00 90.06 186 LYS A O 1
ATOM 1446 N N . ILE A 1 187 ? 13.422 -17.126 -11.475 1.00 89.00 187 ILE A N 1
ATOM 1447 C CA . ILE A 1 187 ? 13.698 -16.616 -10.137 1.00 89.00 187 ILE A CA 1
ATOM 1448 C C . ILE A 1 187 ? 13.550 -17.782 -9.161 1.00 89.00 187 ILE A C 1
ATOM 1450 O O . ILE A 1 187 ? 12.504 -18.425 -9.082 1.00 89.00 187 ILE A O 1
ATOM 1454 N N . VAL A 1 188 ? 14.633 -18.062 -8.442 1.00 86.75 188 VAL A N 1
ATOM 1455 C CA . VAL A 1 188 ? 14.724 -19.153 -7.471 1.00 86.75 188 VAL A CA 1
ATOM 1456 C C . VAL A 1 188 ? 14.870 -18.537 -6.091 1.00 86.75 188 VAL A C 1
ATOM 1458 O O . VAL A 1 188 ? 15.738 -17.687 -5.887 1.00 86.75 188 VAL A O 1
ATOM 1461 N N . HIS A 1 189 ? 14.034 -18.969 -5.152 1.00 82.94 189 HIS A N 1
ATOM 1462 C CA . HIS A 1 189 ? 14.172 -18.602 -3.750 1.00 82.94 189 HIS A CA 1
ATOM 1463 C C . HIS A 1 189 ? 15.251 -19.492 -3.120 1.00 82.94 189 HIS A C 1
ATOM 1465 O O . HIS A 1 189 ? 15.013 -20.668 -2.849 1.00 82.94 189 HIS A O 1
ATOM 1471 N N . ASN A 1 190 ? 16.456 -18.943 -2.966 1.00 77.19 190 ASN A N 1
ATOM 1472 C CA . ASN A 1 190 ? 17.593 -19.609 -2.332 1.00 77.19 190 ASN A CA 1
ATOM 1473 C C . ASN A 1 190 ? 17.847 -19.027 -0.932 1.00 77.19 190 ASN A C 1
ATOM 1475 O O . ASN A 1 190 ? 17.338 -17.956 -0.615 1.00 77.19 190 ASN A O 1
ATOM 1479 N N . ASN A 1 191 ? 18.669 -19.702 -0.125 1.00 74.19 191 ASN A N 1
ATOM 1480 C CA . ASN A 1 191 ? 19.105 -19.232 1.195 1.00 74.19 191 ASN A CA 1
ATOM 1481 C C . ASN A 1 191 ? 17.931 -18.964 2.141 1.00 74.19 191 ASN A C 1
ATOM 1483 O O . ASN A 1 191 ? 17.845 -17.917 2.781 1.00 74.19 191 ASN A O 1
ATOM 1487 N N . THR A 1 192 ? 17.042 -19.956 2.263 1.00 73.75 192 THR A N 1
ATOM 1488 C CA . THR A 1 192 ? 15.849 -19.891 3.117 1.00 73.75 192 THR A CA 1
ATOM 1489 C C . THR A 1 192 ? 16.162 -19.576 4.571 1.00 73.75 192 THR A C 1
ATOM 1491 O O . THR A 1 192 ? 15.252 -19.187 5.287 1.00 73.75 192 THR A O 1
ATOM 1494 N N . ASP A 1 193 ? 17.403 -19.752 5.028 1.00 75.62 193 ASP A N 1
ATOM 1495 C CA . ASP A 1 193 ? 17.843 -19.488 6.400 1.00 75.62 193 ASP A CA 1
ATOM 1496 C C . ASP A 1 193 ? 18.015 -17.999 6.722 1.00 75.62 193 ASP A C 1
ATOM 1498 O O . ASP A 1 193 ? 17.975 -17.633 7.899 1.00 75.62 193 ASP A O 1
ATOM 1502 N N . LEU A 1 194 ? 18.154 -17.138 5.709 1.00 81.19 194 LEU A N 1
ATOM 1503 C CA . LEU A 1 194 ? 18.272 -15.696 5.909 1.00 81.19 194 LEU A CA 1
ATOM 1504 C C . LEU A 1 194 ? 16.926 -15.071 6.325 1.00 81.19 194 LEU A C 1
ATOM 1506 O O . LEU A 1 194 ? 15.870 -15.542 5.898 1.00 81.19 194 LEU A O 1
ATOM 1510 N N . PRO A 1 195 ? 16.950 -14.014 7.158 1.00 82.81 195 PRO A N 1
ATOM 1511 C CA . PRO A 1 195 ? 15.740 -13.306 7.555 1.00 82.81 195 PRO A CA 1
ATOM 1512 C C . PRO A 1 195 ? 15.189 -12.466 6.396 1.00 82.81 195 PRO A C 1
ATOM 1514 O O . PRO A 1 195 ? 15.910 -11.660 5.802 1.00 82.81 195 PRO A O 1
ATOM 1517 N N . ASN A 1 196 ? 13.897 -12.620 6.108 1.00 84.31 196 ASN A N 1
ATOM 1518 C CA . ASN A 1 196 ? 13.173 -11.852 5.101 1.00 84.31 196 ASN A CA 1
ATOM 1519 C C . ASN A 1 196 ? 12.405 -10.699 5.752 1.00 84.31 196 ASN A C 1
ATOM 1521 O O . ASN A 1 196 ? 11.728 -10.920 6.760 1.00 84.31 196 ASN A O 1
ATOM 1525 N N . PRO A 1 197 ? 12.448 -9.488 5.172 1.00 86.06 197 PRO A N 1
ATOM 1526 C CA . PRO A 1 197 ? 11.602 -8.394 5.620 1.00 86.06 197 PRO A CA 1
ATOM 1527 C C . PRO A 1 197 ? 10.129 -8.717 5.330 1.00 86.06 197 PRO A C 1
ATOM 1529 O O . PRO A 1 197 ? 9.764 -9.124 4.224 1.00 86.06 197 PRO A O 1
ATOM 1532 N N . VAL A 1 198 ? 9.288 -8.538 6.342 1.00 85.50 198 VAL A N 1
ATOM 1533 C CA . VAL A 1 198 ? 7.854 -8.849 6.309 1.00 85.50 198 VAL A CA 1
ATOM 1534 C C . VAL A 1 198 ? 7.041 -7.579 6.111 1.00 85.50 198 VAL A C 1
ATOM 1536 O O . VAL A 1 198 ? 6.262 -7.495 5.167 1.00 85.50 198 VAL A O 1
ATOM 1539 N N . ALA A 1 199 ? 7.246 -6.603 6.994 1.00 85.81 199 ALA A N 1
ATOM 1540 C CA . ALA A 1 199 ? 6.495 -5.357 7.037 1.00 85.81 199 ALA A CA 1
ATOM 1541 C C . ALA A 1 199 ? 7.416 -4.210 7.459 1.00 85.81 199 ALA A C 1
ATOM 1543 O O . ALA A 1 199 ? 8.375 -4.408 8.211 1.00 85.81 199 ALA A O 1
ATOM 1544 N N . THR A 1 200 ? 7.140 -3.008 6.958 1.00 88.88 200 THR A N 1
ATOM 1545 C CA . THR A 1 200 ? 7.849 -1.781 7.335 1.00 88.88 200 THR A CA 1
ATOM 1546 C C . THR A 1 200 ? 6.834 -0.688 7.620 1.00 88.88 200 THR A C 1
ATOM 1548 O O . THR A 1 200 ? 5.979 -0.411 6.783 1.00 88.88 200 THR A O 1
ATOM 1551 N N . TRP A 1 201 ? 6.903 -0.081 8.800 1.00 90.38 201 TRP A N 1
ATOM 1552 C CA . TRP A 1 201 ? 5.921 0.912 9.236 1.00 90.38 201 TRP A CA 1
ATOM 1553 C C . TRP A 1 201 ? 6.547 1.979 10.133 1.00 90.38 201 TRP A C 1
ATOM 1555 O O . TRP A 1 201 ? 7.673 1.837 10.613 1.00 90.38 201 TRP A O 1
ATOM 1565 N N . THR A 1 202 ? 5.800 3.056 10.375 1.00 88.69 202 THR A N 1
ATOM 1566 C CA . THR A 1 202 ? 6.189 4.106 11.325 1.00 88.69 202 THR A CA 1
ATOM 1567 C C . THR A 1 202 ? 5.523 3.853 12.673 1.00 88.69 202 THR A C 1
ATOM 1569 O O . THR A 1 202 ? 4.305 3.936 12.813 1.00 88.69 202 THR A O 1
ATOM 1572 N N . SER A 1 203 ? 6.321 3.498 13.681 1.00 82.12 203 SER A N 1
ATOM 1573 C CA . SER A 1 203 ? 5.812 3.278 15.046 1.00 82.12 203 SER A CA 1
ATOM 1574 C C . SER A 1 203 ? 5.624 4.598 15.795 1.00 82.12 203 SER A C 1
ATOM 1576 O O . SER A 1 203 ? 4.739 4.715 16.643 1.00 82.12 203 SER A O 1
ATOM 1578 N N . LYS A 1 204 ? 6.469 5.588 15.486 1.00 85.44 204 LYS A N 1
ATOM 1579 C CA . LYS A 1 204 ? 6.483 6.933 16.071 1.00 85.44 204 LYS A CA 1
ATOM 1580 C C . LYS A 1 204 ? 6.842 7.961 14.995 1.00 85.44 204 LYS A C 1
ATOM 1582 O O . LYS A 1 204 ? 7.348 7.569 13.942 1.00 85.44 204 LYS A O 1
ATOM 1587 N N . PRO A 1 205 ? 6.653 9.270 15.252 1.00 86.06 205 PRO A N 1
ATOM 1588 C CA . PRO A 1 205 ? 7.039 10.309 14.301 1.00 86.06 205 PRO A CA 1
ATOM 1589 C C . PRO A 1 205 ? 8.502 10.210 13.858 1.00 86.06 205 PRO A C 1
ATOM 1591 O O . PRO A 1 205 ? 8.801 10.478 12.705 1.00 86.06 205 PRO A O 1
ATOM 1594 N N . ASP A 1 206 ? 9.408 9.806 14.742 1.00 89.75 206 ASP A N 1
ATOM 1595 C CA . ASP A 1 206 ? 10.861 9.763 14.554 1.00 89.75 206 ASP A CA 1
ATOM 1596 C C . ASP A 1 206 ? 11.439 8.338 14.463 1.00 89.75 206 ASP A C 1
ATOM 1598 O O . ASP A 1 206 ? 12.656 8.163 14.530 1.00 89.75 206 ASP A O 1
ATOM 1602 N N . GLU A 1 207 ? 10.592 7.313 14.309 1.00 89.75 207 GLU A N 1
ATOM 1603 C CA . GLU A 1 207 ? 11.027 5.914 14.251 1.00 89.75 207 GLU A CA 1
ATOM 1604 C C . GLU A 1 207 ? 10.339 5.129 13.127 1.00 89.75 207 GLU A C 1
ATOM 1606 O O . GLU A 1 207 ? 9.110 5.104 13.010 1.00 89.75 207 GLU A O 1
ATOM 1611 N N . VAL A 1 208 ? 11.148 4.392 12.365 1.00 91.25 208 VAL A N 1
ATOM 1612 C CA . VAL A 1 208 ? 10.707 3.375 11.401 1.00 91.25 208 VAL A CA 1
ATOM 1613 C C . VAL A 1 208 ? 11.026 1.995 11.961 1.00 91.25 208 VAL A C 1
ATOM 1615 O O . VAL A 1 208 ? 12.112 1.760 12.490 1.00 91.25 208 VAL A O 1
ATOM 1618 N N . SER A 1 209 ? 10.088 1.065 11.849 1.00 91.00 209 SER A N 1
ATOM 1619 C CA . SER A 1 209 ? 10.245 -0.324 12.274 1.00 91.00 209 SER A CA 1
ATOM 1620 C C . SER A 1 209 ? 10.189 -1.248 11.062 1.00 91.00 209 SER A C 1
ATOM 1622 O O . SER A 1 209 ? 9.287 -1.125 10.237 1.00 91.00 209 SER A O 1
ATOM 1624 N N . ILE A 1 210 ? 11.152 -2.165 10.954 1.00 91.62 210 ILE A N 1
ATOM 1625 C CA . ILE A 1 210 ? 11.212 -3.196 9.908 1.00 91.62 210 ILE A CA 1
ATOM 1626 C C . ILE A 1 210 ? 11.186 -4.558 10.584 1.00 91.62 210 ILE A C 1
ATOM 1628 O O . ILE A 1 210 ? 12.159 -4.935 11.240 1.00 91.62 210 ILE A O 1
ATOM 1632 N N . ALA A 1 211 ? 10.092 -5.294 10.420 1.00 90.25 211 ALA A N 1
ATOM 1633 C CA . ALA A 1 211 ? 9.975 -6.650 10.940 1.00 90.25 211 ALA A CA 1
ATOM 1634 C C . ALA A 1 211 ? 10.568 -7.668 9.971 1.00 90.25 211 ALA A C 1
ATOM 1636 O O . ALA A 1 211 ? 10.355 -7.589 8.759 1.00 90.25 211 ALA A O 1
ATOM 1637 N N . PHE A 1 212 ? 11.244 -8.664 10.529 1.00 88.62 212 PHE A N 1
ATOM 1638 C CA . PHE A 1 212 ? 11.764 -9.825 9.829 1.00 88.62 212 PHE A CA 1
ATOM 1639 C C . PHE A 1 212 ? 11.086 -11.103 10.333 1.00 88.62 212 PHE A C 1
ATOM 1641 O O . PHE A 1 212 ? 10.751 -11.230 11.512 1.00 88.62 212 PHE A O 1
ATOM 1648 N N . ASP A 1 213 ? 10.922 -12.082 9.444 1.00 84.50 213 ASP A N 1
ATOM 1649 C CA . ASP A 1 213 ? 10.352 -13.394 9.784 1.00 84.50 213 ASP A CA 1
ATOM 1650 C C . ASP A 1 213 ? 11.251 -14.204 10.746 1.00 84.50 213 ASP A C 1
ATOM 1652 O O . ASP A 1 213 ? 10.768 -15.032 11.528 1.00 84.50 213 ASP A O 1
ATOM 1656 N N . LYS A 1 214 ? 12.563 -13.941 10.728 1.00 85.38 214 LYS A N 1
ATOM 1657 C CA . LYS A 1 214 ? 13.593 -14.620 11.524 1.00 85.38 214 LYS A CA 1
ATOM 1658 C C . LYS A 1 214 ? 14.495 -13.631 12.273 1.00 85.38 214 LYS A C 1
ATOM 1660 O O . LYS A 1 214 ? 14.594 -12.469 11.882 1.00 85.38 214 LYS A O 1
ATOM 1665 N N . PRO A 1 215 ? 15.182 -14.076 13.346 1.00 84.50 215 PRO A N 1
ATOM 1666 C CA . PRO A 1 215 ? 16.118 -13.227 14.075 1.00 84.50 215 PRO A CA 1
ATOM 1667 C C . PRO A 1 215 ? 17.269 -12.729 13.195 1.00 84.50 215 PRO A C 1
ATOM 1669 O O . PRO A 1 215 ? 17.912 -13.504 12.486 1.00 84.50 215 PRO A O 1
ATOM 1672 N N . VAL A 1 216 ? 17.559 -11.435 13.290 1.00 84.75 216 VAL A N 1
ATOM 1673 C CA . VAL A 1 216 ? 18.659 -10.775 12.587 1.00 84.75 216 VAL A CA 1
ATOM 1674 C C . VAL A 1 216 ? 19.940 -10.885 13.417 1.00 84.75 216 VAL A C 1
ATOM 1676 O O . VAL A 1 216 ? 19.953 -10.614 14.619 1.00 84.75 216 VAL A O 1
ATOM 1679 N N . ASN A 1 217 ? 21.051 -11.266 12.780 1.00 81.88 217 ASN A N 1
ATOM 1680 C CA . ASN A 1 217 ? 22.350 -11.327 13.453 1.00 81.88 217 ASN A CA 1
ATOM 1681 C C . ASN A 1 217 ? 22.820 -9.913 13.845 1.00 81.88 217 ASN A C 1
ATOM 1683 O O . ASN A 1 217 ? 22.877 -9.014 13.009 1.00 81.88 217 ASN A O 1
ATOM 1687 N N . ARG A 1 218 ? 23.234 -9.729 15.104 1.00 81.50 218 ARG A N 1
ATOM 1688 C CA . ARG A 1 218 ? 23.738 -8.451 15.636 1.00 81.50 218 ARG A CA 1
ATOM 1689 C C . ARG A 1 218 ? 24.953 -7.909 14.882 1.00 81.50 218 ARG A C 1
ATOM 1691 O O . ARG A 1 218 ? 25.161 -6.700 14.870 1.00 81.50 218 ARG A O 1
ATOM 1698 N N . GLU A 1 219 ? 25.743 -8.760 14.230 1.00 79.94 219 GLU A N 1
ATOM 1699 C CA . GLU A 1 219 ? 26.873 -8.299 13.414 1.00 79.94 219 GLU A CA 1
ATOM 1700 C C . GLU A 1 219 ? 26.447 -7.459 12.208 1.00 79.94 219 GLU A C 1
ATOM 1702 O O . GLU A 1 219 ? 27.182 -6.558 11.806 1.00 79.94 219 GLU A O 1
ATOM 1707 N N . TYR A 1 220 ? 25.244 -7.696 11.679 1.00 78.69 220 TYR A N 1
ATOM 1708 C CA . TYR A 1 220 ? 24.680 -6.931 10.569 1.00 78.69 220 TYR A CA 1
ATOM 1709 C C . TYR A 1 220 ? 24.399 -5.464 10.943 1.00 78.69 220 TYR A C 1
ATOM 1711 O O . TYR A 1 220 ? 24.386 -4.600 10.072 1.00 78.69 220 TYR A O 1
ATOM 1719 N N . LEU A 1 221 ? 24.251 -5.160 12.238 1.00 79.12 221 LEU A N 1
ATOM 1720 C CA . LEU A 1 221 ? 24.004 -3.802 12.736 1.00 79.12 221 LEU A CA 1
ATOM 1721 C C . LEU A 1 221 ? 25.252 -2.903 12.684 1.00 79.12 221 LEU A C 1
ATOM 1723 O O . LEU A 1 221 ? 25.132 -1.680 12.762 1.00 79.12 221 LEU A O 1
ATOM 1727 N N . LYS A 1 222 ? 26.457 -3.478 12.554 1.00 79.12 222 LYS A N 1
ATOM 1728 C CA . LYS A 1 222 ? 27.716 -2.714 12.558 1.00 79.12 222 LYS A CA 1
ATOM 1729 C C . LYS A 1 222 ? 27.774 -1.755 11.359 1.00 79.12 222 LYS A C 1
ATOM 1731 O O . LYS A 1 222 ? 27.816 -2.187 10.203 1.00 79.12 222 LYS A O 1
ATOM 1736 N N . ASN A 1 223 ? 27.825 -0.452 11.649 1.00 79.62 223 ASN A N 1
ATOM 1737 C CA . ASN A 1 223 ? 27.810 0.646 10.669 1.00 79.62 223 ASN A CA 1
ATOM 1738 C C . ASN A 1 223 ? 26.618 0.561 9.701 1.00 79.62 223 ASN A C 1
ATOM 1740 O O . ASN A 1 223 ? 26.749 0.860 8.513 1.00 79.62 223 ASN A O 1
ATOM 1744 N N . LEU A 1 224 ? 25.475 0.059 10.178 1.00 83.94 224 LEU A N 1
ATOM 1745 C CA . LEU A 1 224 ? 24.278 -0.058 9.354 1.00 83.94 224 LEU A CA 1
ATOM 1746 C C . LEU A 1 224 ? 23.630 1.313 9.125 1.00 83.94 224 LEU A C 1
ATOM 1748 O O . LEU A 1 224 ? 23.198 1.574 8.010 1.00 83.94 224 LEU A O 1
ATOM 1752 N N . ALA A 1 225 ? 23.642 2.202 10.127 1.00 82.12 225 ALA A N 1
ATOM 1753 C CA . ALA A 1 225 ? 23.089 3.556 10.022 1.00 82.12 225 ALA A CA 1
ATOM 1754 C C . ALA A 1 225 ? 23.640 4.324 8.803 1.00 82.12 225 ALA A C 1
ATOM 1756 O O . ALA A 1 225 ? 22.857 4.831 8.008 1.00 82.12 225 ALA A O 1
ATOM 1757 N N . ASP A 1 226 ? 24.959 4.283 8.581 1.00 83.69 226 ASP A N 1
ATOM 1758 C CA . ASP A 1 226 ? 25.625 4.973 7.461 1.00 83.69 226 ASP A CA 1
ATOM 1759 C C . ASP A 1 226 ? 25.326 4.357 6.082 1.00 83.69 226 ASP A C 1
ATOM 1761 O O . ASP A 1 226 ? 25.608 4.954 5.043 1.00 83.69 226 ASP A O 1
ATOM 1765 N N . LYS A 1 227 ? 24.804 3.125 6.051 1.00 85.50 227 LYS A N 1
ATOM 1766 C CA . LYS A 1 227 ? 24.521 2.375 4.817 1.00 85.50 227 LYS A CA 1
ATOM 1767 C C . LYS A 1 227 ? 23.051 2.416 4.421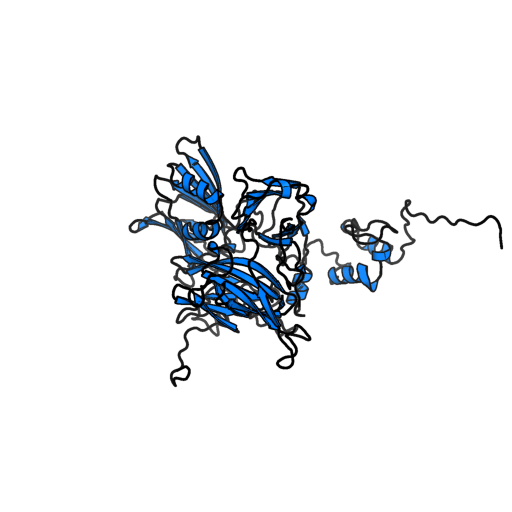 1.00 85.50 227 LYS A C 1
ATOM 1769 O O . LYS A 1 227 ? 22.734 2.063 3.285 1.00 85.50 227 LYS A O 1
ATOM 1774 N N . ILE A 1 228 ? 22.160 2.780 5.342 1.00 88.81 228 ILE A N 1
ATOM 1775 C CA . ILE A 1 228 ? 20.733 2.901 5.057 1.00 88.81 228 ILE A CA 1
ATOM 1776 C C . ILE A 1 228 ? 20.495 4.221 4.336 1.00 88.81 228 ILE A C 1
ATOM 1778 O O . ILE A 1 228 ? 21.009 5.268 4.714 1.00 88.81 228 ILE A O 1
ATOM 1782 N N . THR A 1 229 ? 19.688 4.177 3.283 1.00 88.94 229 THR A N 1
ATOM 1783 C CA . THR A 1 229 ? 19.213 5.387 2.612 1.00 88.94 229 THR A CA 1
ATOM 1784 C C . THR A 1 229 ? 17.698 5.369 2.587 1.00 88.94 229 THR A C 1
ATOM 1786 O O . THR A 1 22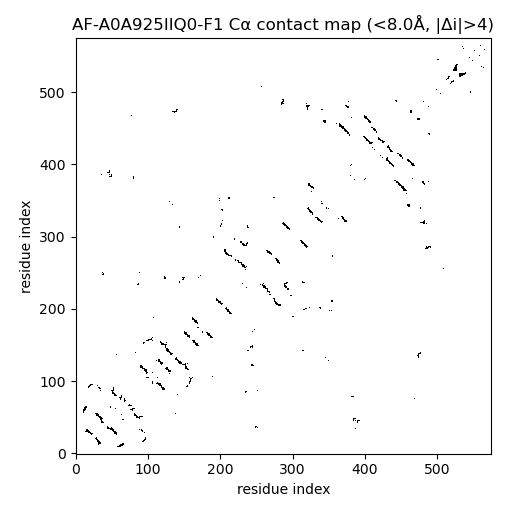9 ? 17.103 4.399 2.120 1.00 88.94 229 THR A O 1
ATOM 1789 N N . ILE A 1 230 ? 17.081 6.447 3.067 1.00 89.94 230 ILE A N 1
ATOM 1790 C CA . ILE A 1 230 ? 15.636 6.656 3.005 1.00 89.94 230 ILE A CA 1
ATOM 1791 C C . ILE A 1 230 ? 15.383 7.829 2.066 1.00 89.94 230 ILE A C 1
ATOM 1793 O O . ILE A 1 230 ? 15.889 8.927 2.291 1.00 89.94 230 ILE A O 1
ATOM 1797 N N . LYS A 1 231 ? 14.604 7.594 1.012 1.00 89.50 231 LYS A N 1
ATOM 1798 C CA . LYS A 1 231 ? 14.171 8.624 0.064 1.00 89.50 231 LYS A CA 1
ATOM 1799 C C . LYS A 1 231 ? 12.671 8.777 0.127 1.00 89.50 231 LYS A C 1
ATOM 1801 O O . LYS A 1 231 ? 11.968 7.771 0.111 1.00 89.50 231 LYS A O 1
ATOM 1806 N N . TYR A 1 232 ? 12.187 10.008 0.136 1.00 87.88 232 TYR A N 1
ATOM 1807 C CA . TYR A 1 232 ? 10.755 10.274 0.119 1.00 87.88 232 TYR A CA 1
ATOM 1808 C C . TYR A 1 232 ? 10.390 11.348 -0.893 1.00 87.88 232 TYR A C 1
ATOM 1810 O O . TYR A 1 232 ? 11.199 12.192 -1.277 1.00 87.88 232 TYR A O 1
ATOM 1818 N N . GLY A 1 233 ? 9.159 11.250 -1.377 1.00 83.62 233 GLY A N 1
ATOM 1819 C CA . GLY A 1 233 ? 8.557 12.177 -2.323 1.00 83.62 233 GLY A CA 1
ATOM 1820 C C . GLY A 1 233 ? 7.263 11.593 -2.874 1.00 83.62 233 GLY A C 1
ATOM 1821 O O . GLY A 1 233 ? 7.036 10.385 -2.786 1.00 83.62 233 GLY A O 1
ATOM 1822 N N . GLN A 1 234 ? 6.432 12.445 -3.466 1.00 80.25 234 GLN A N 1
ATOM 1823 C CA . GLN A 1 234 ? 5.083 12.078 -3.909 1.00 80.25 234 GLN A CA 1
ATOM 1824 C C . GLN A 1 234 ? 5.062 10.903 -4.901 1.00 80.25 234 GLN A C 1
ATOM 1826 O O . GLN A 1 234 ? 4.188 10.042 -4.846 1.00 80.25 234 GLN A O 1
ATOM 1831 N N . TYR A 1 235 ? 6.058 10.831 -5.787 1.00 82.06 235 TYR A N 1
ATOM 1832 C CA . TYR A 1 235 ? 6.157 9.792 -6.818 1.00 82.06 235 TYR A CA 1
ATOM 1833 C C . TYR A 1 235 ? 7.356 8.857 -6.618 1.00 82.06 235 TYR A C 1
ATOM 1835 O O . TYR A 1 235 ? 7.744 8.158 -7.550 1.00 82.06 235 TYR A O 1
ATOM 1843 N N . THR A 1 236 ? 7.937 8.832 -5.416 1.00 82.75 236 THR A N 1
ATOM 1844 C CA . THR A 1 236 ? 9.124 8.025 -5.091 1.00 82.75 236 THR A CA 1
ATOM 1845 C C . THR A 1 236 ? 8.713 6.640 -4.615 1.00 82.75 236 THR A C 1
ATOM 1847 O O . THR A 1 236 ? 7.969 6.523 -3.649 1.00 82.75 236 THR A O 1
ATOM 1850 N N . HIS A 1 237 ? 9.195 5.586 -5.270 1.00 83.94 237 HIS A N 1
ATOM 1851 C CA . HIS A 1 237 ? 8.893 4.194 -4.932 1.00 83.94 237 HIS A CA 1
ATOM 1852 C C . HIS A 1 237 ? 10.173 3.338 -4.834 1.00 83.94 237 HIS A C 1
ATOM 1854 O O . HIS A 1 237 ? 11.239 3.695 -5.355 1.00 83.94 237 HIS A O 1
ATOM 1860 N N . PRO A 1 238 ? 10.116 2.188 -4.136 1.00 81.69 238 PRO A N 1
ATOM 1861 C CA . PRO A 1 238 ? 11.243 1.269 -4.061 1.00 81.69 238 PRO A CA 1
ATOM 1862 C C . PRO A 1 238 ? 11.608 0.739 -5.453 1.00 81.69 238 PRO A C 1
ATOM 1864 O O . PRO A 1 238 ? 10.756 0.479 -6.307 1.00 81.69 238 PRO A O 1
ATOM 1867 N N . GLY A 1 239 ? 12.911 0.586 -5.690 1.00 77.56 239 GLY A N 1
ATOM 1868 C CA . GLY A 1 239 ? 13.430 0.064 -6.953 1.00 77.56 239 GLY A CA 1
ATOM 1869 C C . GLY A 1 239 ? 13.400 1.040 -8.137 1.00 77.56 239 GLY A C 1
ATOM 1870 O O . GLY A 1 239 ? 13.832 0.653 -9.220 1.00 77.56 239 GLY A O 1
ATOM 1871 N N . ASP 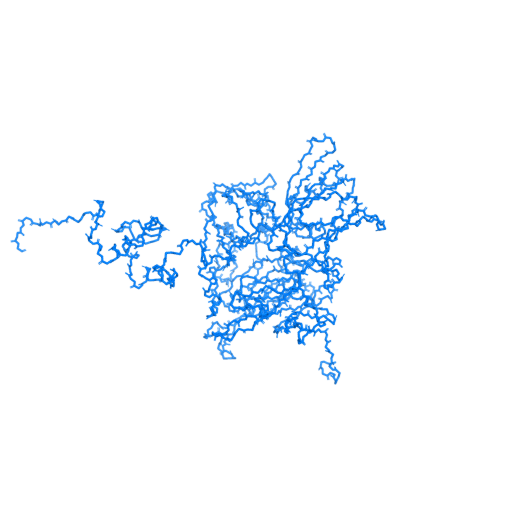A 1 240 ? 12.992 2.305 -7.955 1.00 81.19 240 ASP A N 1
ATOM 1872 C CA . ASP A 1 240 ? 12.928 3.317 -9.030 1.00 81.19 240 ASP A CA 1
ATOM 1873 C C . ASP A 1 240 ? 14.262 3.540 -9.763 1.00 81.19 240 ASP A C 1
ATOM 1875 O O . ASP A 1 240 ? 14.297 3.953 -10.920 1.00 81.19 240 ASP A O 1
ATOM 1879 N N . ARG A 1 241 ? 15.388 3.240 -9.105 1.00 82.31 241 ARG A N 1
ATOM 1880 C CA . ARG A 1 241 ? 16.732 3.319 -9.703 1.00 82.31 241 ARG A CA 1
ATOM 1881 C C . ARG A 1 241 ? 17.022 2.238 -10.751 1.00 82.31 241 ARG A C 1
ATOM 1883 O O . ARG A 1 241 ? 18.033 2.341 -11.439 1.00 82.31 241 ARG A O 1
ATOM 1890 N N . PHE A 1 242 ? 16.191 1.200 -10.829 1.00 79.38 242 PHE A N 1
ATOM 1891 C CA . PHE A 1 242 ? 16.350 0.064 -11.742 1.00 79.38 242 PHE A CA 1
ATOM 1892 C C . PHE A 1 242 ? 15.341 0.070 -12.892 1.00 79.38 242 PHE A C 1
ATOM 1894 O O . PHE A 1 242 ? 15.290 -0.891 -13.655 1.00 79.38 242 PHE A O 1
ATOM 1901 N N . GLU A 1 243 ? 14.533 1.123 -13.011 1.00 77.94 243 GLU A N 1
ATOM 1902 C CA . GLU A 1 243 ? 13.504 1.211 -14.043 1.00 77.94 243 GLU A CA 1
ATOM 1903 C C . GLU A 1 243 ? 14.125 1.218 -15.442 1.00 77.94 243 GLU A C 1
ATOM 1905 O O . GLU A 1 243 ? 15.049 1.979 -15.734 1.00 77.94 243 GLU A O 1
ATOM 1910 N N . VAL A 1 244 ? 13.608 0.336 -16.298 1.00 64.50 244 VAL A N 1
ATOM 1911 C CA . VAL A 1 244 ? 14.178 0.034 -17.622 1.00 64.50 244 VAL A CA 1
ATOM 1912 C C . VAL A 1 244 ? 13.771 1.066 -18.653 1.00 64.50 244 VAL A C 1
ATOM 1914 O O . VAL A 1 244 ? 14.602 1.566 -19.408 1.00 64.50 244 VAL A O 1
ATOM 1917 N N . VAL A 1 245 ? 12.472 1.355 -18.689 1.00 68.44 245 VAL A N 1
ATOM 1918 C CA . VAL A 1 245 ? 11.860 2.302 -19.604 1.00 68.44 245 VAL A CA 1
ATOM 1919 C C . VAL A 1 245 ? 10.941 3.186 -18.781 1.00 68.44 245 VAL A C 1
ATOM 1921 O O . VAL A 1 245 ? 10.103 2.721 -18.013 1.00 68.44 245 VAL A O 1
ATOM 1924 N N . ARG A 1 246 ? 11.115 4.493 -18.939 1.00 71.62 246 ARG A N 1
ATOM 1925 C CA . ARG A 1 246 ? 10.141 5.476 -18.481 1.00 71.62 246 ARG A CA 1
ATOM 1926 C C . ARG A 1 246 ? 9.439 5.990 -19.727 1.00 71.62 246 ARG A C 1
ATOM 1928 O O . ARG A 1 246 ? 10.123 6.579 -20.565 1.00 71.62 246 ARG A O 1
ATOM 1935 N N . PRO A 1 247 ? 8.132 5.731 -19.893 1.00 66.06 247 PRO A N 1
ATOM 1936 C CA . PRO A 1 247 ? 7.408 6.204 -21.062 1.00 66.06 247 PRO A CA 1
ATOM 1937 C C . PRO A 1 247 ? 7.537 7.722 -21.214 1.00 66.06 247 PRO A C 1
ATOM 1939 O O . PRO A 1 247 ? 7.495 8.452 -20.223 1.00 66.06 247 PRO A O 1
ATOM 1942 N N . GLY A 1 248 ? 7.675 8.203 -22.450 1.00 64.94 248 GLY A N 1
ATOM 1943 C CA . GLY A 1 248 ? 7.853 9.625 -22.774 1.00 64.94 248 GLY A CA 1
ATOM 1944 C C . GLY A 1 248 ? 6.593 10.485 -22.614 1.00 64.94 248 GLY A C 1
ATOM 1945 O O . GLY A 1 248 ? 6.434 11.471 -23.329 1.00 64.94 248 GLY A O 1
ATOM 1946 N N . TYR A 1 249 ? 5.665 10.108 -21.731 1.00 69.38 249 TYR A N 1
ATOM 1947 C CA . TYR A 1 249 ? 4.436 10.862 -21.507 1.00 69.38 249 TYR A CA 1
ATOM 1948 C C . TYR A 1 249 ? 4.694 12.077 -20.618 1.00 69.38 249 TYR A C 1
ATOM 1950 O O . TYR A 1 249 ? 5.453 12.016 -19.646 1.00 69.38 249 TYR A O 1
ATOM 1958 N N . LYS A 1 250 ? 3.989 13.180 -20.900 1.00 66.50 250 LYS A N 1
ATOM 1959 C CA . LYS A 1 250 ? 4.087 14.426 -20.121 1.00 66.50 250 LYS A CA 1
ATOM 1960 C C . LYS A 1 250 ? 3.839 14.210 -18.631 1.00 66.50 250 LYS A C 1
ATOM 1962 O O . LYS A 1 250 ? 4.502 14.839 -17.810 1.00 66.50 250 LYS A O 1
ATOM 1967 N N . THR A 1 251 ? 2.920 13.315 -18.274 1.00 69.19 251 THR A N 1
ATOM 1968 C CA . THR A 1 251 ? 2.631 13.034 -16.868 1.00 69.19 251 THR A CA 1
ATOM 1969 C C . THR A 1 251 ? 3.814 12.374 -16.169 1.00 69.19 251 THR A C 1
ATOM 1971 O O . THR A 1 251 ? 4.161 12.789 -15.066 1.00 69.19 251 THR A O 1
ATOM 1974 N N . VAL A 1 252 ? 4.508 11.441 -16.832 1.00 72.12 252 VAL A N 1
ATOM 1975 C CA . VAL A 1 252 ? 5.749 10.843 -16.310 1.00 72.12 252 VAL A CA 1
ATOM 1976 C C . VAL A 1 252 ? 6.827 11.915 -16.166 1.00 72.12 252 VAL A C 1
ATOM 1978 O O . VAL A 1 252 ? 7.455 12.016 -15.115 1.00 72.12 252 VAL A O 1
ATOM 1981 N N . GLU A 1 253 ? 7.011 12.781 -17.168 1.00 70.88 253 GLU A N 1
ATOM 1982 C CA . GLU A 1 253 ? 7.954 13.900 -17.049 1.00 70.88 253 GLU A CA 1
ATOM 1983 C C . GLU A 1 253 ? 7.624 14.826 -15.876 1.00 70.88 253 GLU A C 1
ATOM 1985 O O . GLU A 1 253 ? 8.535 15.285 -15.189 1.00 70.88 253 GLU A O 1
ATOM 1990 N N . ARG A 1 254 ? 6.340 15.115 -15.642 1.00 71.38 254 ARG A N 1
ATOM 1991 C CA . ARG A 1 254 ? 5.888 15.942 -14.521 1.00 71.38 254 ARG A CA 1
ATOM 1992 C C . ARG A 1 254 ? 6.201 15.266 -13.194 1.00 71.38 254 ARG A C 1
ATOM 1994 O O . ARG A 1 254 ? 6.775 15.917 -12.331 1.00 71.38 254 ARG A O 1
ATOM 2001 N N . GLN A 1 255 ? 5.899 13.977 -13.053 1.00 75.75 255 GLN A N 1
ATOM 2002 C CA . GLN A 1 255 ? 6.222 13.196 -11.854 1.00 75.75 255 GLN A CA 1
ATOM 2003 C C . GLN A 1 255 ? 7.721 13.230 -11.536 1.00 75.75 255 GLN A C 1
ATOM 2005 O O . GLN A 1 255 ? 8.100 13.365 -10.379 1.00 75.75 255 GLN A O 1
ATOM 2010 N N . LEU A 1 256 ? 8.577 13.204 -12.563 1.00 75.81 256 LEU A N 1
ATOM 2011 C CA . LEU A 1 256 ? 10.032 13.315 -12.407 1.00 75.81 256 LEU A CA 1
ATOM 2012 C C . LEU A 1 256 ? 10.526 14.709 -11.999 1.00 75.81 256 LEU A C 1
ATOM 2014 O O . LEU A 1 256 ? 11.683 14.842 -11.600 1.00 75.81 256 LEU A O 1
ATOM 2018 N N . ARG A 1 257 ? 9.697 15.749 -12.137 1.00 74.00 257 ARG A N 1
ATOM 2019 C CA . ARG A 1 257 ? 10.033 17.115 -11.706 1.00 74.00 257 ARG A CA 1
ATOM 2020 C C . ARG A 1 257 ? 9.753 17.345 -10.224 1.00 74.00 257 ARG A C 1
ATOM 2022 O O . ARG A 1 257 ? 10.262 18.328 -9.695 1.00 74.00 257 ARG A O 1
ATOM 2029 N N . PHE A 1 258 ? 8.973 16.482 -9.572 1.00 76.12 258 PHE A N 1
ATOM 2030 C CA . PHE A 1 258 ? 8.719 16.616 -8.141 1.00 76.12 258 PHE A CA 1
ATOM 2031 C C . PHE A 1 258 ? 10.000 16.364 -7.337 1.00 76.12 258 PHE A C 1
ATOM 2033 O O . PHE A 1 258 ? 10.785 15.477 -7.694 1.00 76.12 258 PHE A O 1
ATOM 2040 N N . PRO A 1 259 ? 10.236 17.147 -6.270 1.00 76.88 259 PRO A N 1
ATOM 2041 C CA . PRO A 1 259 ? 11.425 16.999 -5.450 1.00 76.88 259 PRO A CA 1
ATOM 2042 C C . PRO A 1 259 ? 11.443 15.627 -4.769 1.00 76.88 259 PRO A C 1
ATOM 2044 O O . PRO A 1 259 ? 10.419 15.107 -4.324 1.00 76.88 259 PRO A O 1
ATOM 2047 N N . VAL A 1 260 ? 12.640 15.045 -4.704 1.00 83.81 260 VAL A N 1
ATOM 2048 C CA . VAL A 1 260 ? 12.922 13.828 -3.941 1.00 83.81 260 VAL A CA 1
ATOM 2049 C C . VAL A 1 260 ? 13.939 14.195 -2.882 1.00 83.81 260 VAL A C 1
ATOM 2051 O O . VAL A 1 260 ? 15.055 14.613 -3.205 1.00 83.81 260 VAL A O 1
ATOM 2054 N N . GLU A 1 261 ? 13.555 14.018 -1.630 1.00 86.12 261 GLU A N 1
ATOM 2055 C CA . GLU A 1 261 ? 14.370 14.353 -0.471 1.00 86.12 261 GLU A CA 1
ATOM 2056 C C . GLU A 1 261 ? 14.927 13.080 0.169 1.00 86.12 261 GLU A C 1
ATOM 2058 O O . GLU A 1 261 ? 14.396 11.978 -0.011 1.00 86.12 261 GLU A O 1
ATOM 2063 N N . ASN A 1 262 ? 16.041 13.223 0.888 1.00 88.06 262 ASN A N 1
ATOM 2064 C CA . ASN A 1 262 ? 16.614 12.133 1.670 1.00 88.06 262 ASN A CA 1
ATOM 2065 C C . ASN A 1 262 ? 16.306 12.385 3.144 1.00 88.06 262 ASN A C 1
ATOM 2067 O O . ASN A 1 262 ? 16.545 13.483 3.641 1.00 88.06 262 ASN A O 1
ATOM 2071 N N . LEU A 1 263 ? 15.817 11.361 3.838 1.00 87.19 263 LEU A N 1
ATOM 2072 C CA . LEU A 1 263 ? 15.640 11.402 5.282 1.00 87.19 263 LEU A CA 1
ATOM 2073 C C . LEU A 1 263 ? 16.887 10.829 5.953 1.00 87.19 263 LEU A C 1
ATOM 2075 O O . LEU A 1 263 ? 17.275 9.688 5.695 1.00 87.19 263 LEU A O 1
ATOM 2079 N N . GLU A 1 264 ? 17.507 11.624 6.817 1.00 86.88 264 GLU A N 1
ATOM 2080 C CA . GLU A 1 264 ? 18.690 11.202 7.558 1.00 86.88 264 GLU A CA 1
ATOM 2081 C C . GLU A 1 264 ? 18.346 10.178 8.652 1.00 86.88 264 GLU A C 1
ATOM 2083 O O . GLU A 1 264 ? 17.357 10.301 9.387 1.00 86.88 264 GLU A O 1
ATOM 2088 N N . VAL A 1 265 ? 19.208 9.168 8.769 1.00 88.75 265 VAL A N 1
ATOM 2089 C CA . VAL A 1 265 ? 19.135 8.113 9.782 1.00 88.75 265 VAL A CA 1
ATOM 2090 C C . VAL A 1 265 ? 20.102 8.456 10.908 1.00 88.75 265 VAL A C 1
ATOM 2092 O O . VAL A 1 265 ? 21.291 8.646 10.673 1.00 88.75 265 VAL A O 1
ATOM 2095 N N . LYS A 1 266 ? 19.598 8.518 12.142 1.00 87.50 266 LYS A N 1
ATOM 2096 C CA . LYS A 1 266 ? 20.395 8.860 13.330 1.00 87.50 266 LYS A CA 1
ATOM 2097 C C . LYS A 1 266 ? 20.984 7.628 13.993 1.00 87.50 266 LYS A C 1
ATOM 2099 O O . LYS A 1 266 ? 22.138 7.633 14.407 1.00 87.50 266 LYS A O 1
ATOM 2104 N N . ASN A 1 267 ? 20.166 6.593 14.155 1.00 88.44 267 ASN A N 1
ATOM 2105 C CA . ASN A 1 267 ? 20.560 5.388 14.866 1.00 88.44 267 ASN A CA 1
ATOM 2106 C C . ASN A 1 267 ? 19.766 4.179 14.374 1.00 88.44 267 ASN A C 1
ATOM 2108 O O . ASN A 1 267 ? 18.661 4.316 13.849 1.00 88.44 267 ASN A O 1
ATOM 2112 N N . VAL A 1 268 ? 20.326 2.992 14.584 1.00 89.44 268 VAL A N 1
ATOM 2113 C CA . VAL A 1 268 ? 19.676 1.720 14.291 1.00 89.44 268 VAL A CA 1
ATOM 2114 C C . VAL A 1 268 ? 19.829 0.800 15.497 1.00 89.44 268 VAL A C 1
ATOM 2116 O O . VAL A 1 268 ? 20.936 0.541 15.964 1.00 89.44 268 VAL A O 1
ATOM 2119 N N . ALA A 1 269 ? 18.708 0.290 15.986 1.00 88.81 269 ALA A N 1
ATOM 2120 C CA . ALA A 1 269 ? 18.618 -0.644 17.095 1.00 88.81 269 ALA A CA 1
ATOM 2121 C C . ALA A 1 269 ? 17.849 -1.901 16.675 1.00 88.81 269 ALA A C 1
ATOM 2123 O O . ALA A 1 269 ? 17.163 -1.927 15.656 1.00 88.81 269 ALA A O 1
ATOM 2124 N N . LEU A 1 270 ? 17.966 -2.956 17.475 1.00 88.19 270 LEU A N 1
ATOM 2125 C CA . LEU A 1 270 ? 17.222 -4.197 17.294 1.00 88.19 270 LEU A CA 1
ATOM 2126 C C . LEU A 1 270 ? 16.324 -4.405 18.513 1.00 88.19 270 LEU A C 1
ATOM 2128 O O . LEU A 1 270 ? 16.759 -4.172 19.642 1.00 88.19 270 LEU A O 1
ATOM 2132 N N . SER A 1 271 ? 15.088 -4.831 18.281 1.00 85.38 271 SER A N 1
ATOM 2133 C CA . SER A 1 271 ? 14.139 -5.201 19.330 1.00 85.38 271 SER A CA 1
ATOM 2134 C C . SER A 1 271 ? 14.668 -6.345 20.206 1.00 85.38 271 SER A C 1
ATOM 2136 O O . SER A 1 271 ? 15.547 -7.115 19.807 1.00 85.38 271 SER A O 1
ATOM 2138 N N . GLU A 1 272 ? 14.096 -6.505 21.402 1.00 79.81 272 GLU A N 1
ATOM 2139 C CA . GLU A 1 272 ? 14.489 -7.556 22.357 1.00 79.81 272 GLU A CA 1
ATOM 2140 C C . GLU A 1 272 ? 14.362 -8.971 21.773 1.00 79.81 272 GLU A C 1
ATOM 2142 O O . GLU A 1 272 ? 15.198 -9.835 22.035 1.00 79.81 272 GLU A O 1
ATOM 2147 N N . ASN A 1 273 ? 13.353 -9.192 20.922 1.00 77.50 273 ASN A N 1
ATOM 2148 C CA . ASN A 1 273 ? 13.120 -10.463 20.230 1.00 77.50 273 ASN A CA 1
ATOM 2149 C C . ASN A 1 273 ? 14.113 -10.723 19.073 1.00 77.50 273 ASN A C 1
ATOM 2151 O O . ASN A 1 273 ? 14.125 -11.818 18.508 1.00 77.50 273 ASN A O 1
ATOM 2155 N N . GLY A 1 274 ? 14.943 -9.737 18.714 1.00 80.94 274 GLY A N 1
ATOM 2156 C CA . GLY A 1 274 ? 15.928 -9.829 17.643 1.00 80.94 274 GLY A CA 1
ATOM 2157 C C . GLY A 1 274 ? 15.350 -9.817 16.224 1.00 80.94 274 GLY A C 1
ATOM 2158 O O . GLY A 1 274 ? 16.093 -10.082 15.283 1.00 80.94 274 GLY A O 1
ATOM 2159 N N . ARG A 1 275 ? 14.046 -9.573 16.053 1.00 86.75 275 ARG A N 1
ATOM 2160 C CA . ARG A 1 275 ? 13.323 -9.711 14.775 1.00 86.75 275 ARG A CA 1
ATOM 2161 C C . ARG A 1 275 ? 12.877 -8.391 14.161 1.00 86.75 275 ARG A C 1
ATOM 2163 O O . ARG A 1 275 ? 12.513 -8.389 12.994 1.00 86.75 275 ARG A O 1
ATOM 2170 N N . THR A 1 276 ? 12.948 -7.285 14.894 1.00 88.00 276 THR A N 1
ATOM 2171 C CA . THR A 1 276 ? 12.509 -5.978 14.396 1.00 88.00 276 THR A CA 1
ATOM 2172 C C . THR A 1 276 ? 13.633 -4.969 14.492 1.00 88.00 276 THR A C 1
ATOM 2174 O O . THR A 1 276 ? 14.177 -4.701 15.563 1.00 88.00 276 THR A O 1
ATOM 2177 N N . LEU A 1 277 ? 13.993 -4.411 13.342 1.00 89.50 277 LEU A N 1
ATOM 2178 C CA . LEU A 1 277 ? 14.960 -3.334 13.230 1.00 89.50 277 LEU A CA 1
ATOM 2179 C C . LEU A 1 277 ? 14.247 -2.007 13.489 1.00 89.50 277 LEU A C 1
ATOM 2181 O O . LEU A 1 277 ? 13.299 -1.667 12.784 1.00 89.50 277 LEU A O 1
ATOM 2185 N N . ILE A 1 278 ? 14.704 -1.265 14.490 1.00 90.69 278 ILE A N 1
ATOM 2186 C CA . ILE A 1 278 ? 14.183 0.052 14.854 1.00 90.69 278 ILE A CA 1
ATOM 2187 C C . ILE A 1 278 ? 15.181 1.091 14.357 1.00 90.69 278 ILE A C 1
ATOM 2189 O O . ILE A 1 278 ? 16.328 1.125 14.797 1.00 90.69 278 ILE A O 1
ATOM 2193 N N . ILE A 1 279 ? 14.752 1.931 13.427 1.00 90.44 279 ILE A N 1
ATOM 2194 C CA . ILE A 1 279 ? 15.570 2.965 12.804 1.00 90.44 279 ILE A CA 1
ATOM 2195 C C . ILE A 1 279 ? 15.068 4.311 13.308 1.00 90.44 279 ILE A C 1
ATOM 2197 O O . ILE A 1 279 ? 13.943 4.708 13.012 1.00 90.44 279 ILE A O 1
ATOM 2201 N N . THR A 1 280 ? 15.902 5.016 14.066 1.00 91.56 280 THR A N 1
ATOM 2202 C CA . THR A 1 280 ? 15.611 6.376 14.522 1.00 91.56 280 THR A CA 1
ATOM 2203 C C . THR A 1 280 ? 16.005 7.363 13.430 1.00 91.56 280 THR A C 1
ATOM 2205 O O . THR A 1 280 ? 17.155 7.379 12.982 1.00 91.56 280 THR A O 1
ATOM 2208 N N . THR A 1 281 ? 15.070 8.209 13.022 1.00 89.81 281 THR A N 1
ATOM 2209 C CA . THR A 1 281 ? 15.215 9.173 11.926 1.00 89.81 281 THR A CA 1
ATOM 2210 C C . THR A 1 281 ? 14.843 10.584 12.394 1.00 89.81 281 THR A C 1
ATOM 2212 O O . THR A 1 281 ? 14.666 10.863 13.584 1.00 89.81 281 THR A O 1
ATOM 2215 N N . PHE A 1 282 ? 14.755 11.524 11.457 1.00 86.81 282 PHE A N 1
ATOM 2216 C CA . PHE A 1 282 ? 13.996 12.756 11.670 1.00 86.81 282 PHE A CA 1
ATOM 2217 C C . PHE A 1 282 ? 12.488 12.503 11.552 1.00 86.81 282 PHE A C 1
ATOM 2219 O O . PHE A 1 282 ? 12.064 11.428 11.125 1.00 86.81 282 PHE A O 1
ATOM 2226 N N . GLN A 1 283 ? 11.690 13.482 11.986 1.00 86.31 283 GLN A N 1
ATOM 2227 C CA . GLN A 1 283 ? 10.240 13.341 12.037 1.00 86.31 283 GLN A CA 1
ATOM 2228 C C . GLN A 1 283 ? 9.643 13.180 10.637 1.00 86.31 283 GLN A C 1
ATOM 2230 O O . GLN A 1 283 ? 9.908 13.980 9.741 1.00 86.31 283 GLN A O 1
ATOM 2235 N N . HIS A 1 284 ? 8.797 12.169 10.472 1.00 85.19 284 HIS A N 1
ATOM 2236 C CA . HIS A 1 284 ? 8.010 11.960 9.269 1.00 85.19 284 HIS A CA 1
ATOM 2237 C C . HIS A 1 284 ? 6.712 12.752 9.383 1.00 85.19 284 HIS A C 1
ATOM 2239 O O . HIS A 1 284 ? 5.874 12.476 10.243 1.00 85.19 284 HIS A O 1
ATOM 2245 N N . ILE A 1 285 ? 6.573 13.756 8.524 1.00 77.50 285 ILE A N 1
ATOM 2246 C CA . ILE A 1 285 ? 5.487 14.737 8.603 1.00 77.50 285 ILE A CA 1
ATOM 2247 C C . ILE A 1 285 ? 4.568 14.641 7.377 1.00 77.50 285 ILE A C 1
ATOM 2249 O O . ILE A 1 285 ? 3.363 14.854 7.494 1.00 77.50 285 ILE A O 1
ATOM 2253 N N . LEU A 1 286 ? 5.127 14.296 6.212 1.00 82.12 286 LEU A N 1
ATOM 2254 C CA . LEU A 1 286 ? 4.429 14.321 4.927 1.00 82.12 286 LEU A CA 1
ATOM 2255 C C . LEU A 1 286 ? 3.816 12.954 4.576 1.00 82.12 286 LEU A C 1
ATOM 2257 O O . LEU A 1 286 ? 4.474 11.931 4.782 1.00 82.12 286 LEU A O 1
ATOM 2261 N N . PRO A 1 287 ? 2.618 12.909 3.964 1.00 82.69 287 PRO A N 1
ATOM 2262 C CA . PRO A 1 287 ? 1.909 11.676 3.606 1.00 82.69 287 PRO A CA 1
ATOM 2263 C C . PRO A 1 287 ? 2.466 11.019 2.327 1.00 82.69 287 PRO A C 1
ATOM 2265 O O . PRO A 1 287 ? 1.724 10.513 1.490 1.00 82.69 287 PRO A O 1
ATOM 2268 N N . ASN A 1 288 ? 3.790 11.015 2.173 1.00 85.06 288 ASN A N 1
ATOM 2269 C CA . ASN A 1 288 ? 4.479 10.491 1.000 1.00 85.06 288 ASN A CA 1
ATOM 2270 C C . ASN A 1 288 ? 4.821 9.002 1.140 1.00 85.06 288 ASN A C 1
ATOM 2272 O O . ASN A 1 288 ? 4.798 8.419 2.228 1.00 85.06 288 ASN A O 1
ATOM 2276 N N . THR A 1 289 ? 5.204 8.392 0.017 1.00 87.38 289 THR A N 1
ATOM 2277 C CA . THR A 1 289 ? 5.864 7.084 0.033 1.00 87.38 289 THR A CA 1
ATOM 2278 C C . THR A 1 289 ? 7.342 7.263 0.370 1.00 87.38 289 THR A C 1
ATOM 2280 O O . THR A 1 289 ? 8.039 8.098 -0.215 1.00 87.38 289 THR A O 1
ATOM 2283 N N . TYR A 1 290 ? 7.818 6.464 1.320 1.00 90.00 290 TYR A N 1
ATOM 2284 C CA . TYR A 1 290 ? 9.203 6.422 1.761 1.00 90.00 290 TYR A CA 1
ATOM 2285 C C . TYR A 1 290 ? 9.835 5.121 1.265 1.00 90.00 290 TYR A C 1
ATOM 2287 O O . TYR A 1 290 ? 9.448 4.023 1.667 1.00 90.00 290 TYR A O 1
ATOM 2295 N N . ALA A 1 291 ? 10.820 5.241 0.380 1.00 91.12 291 ALA A N 1
ATOM 2296 C CA . ALA A 1 291 ? 11.610 4.127 -0.117 1.00 91.12 291 ALA A CA 1
ATOM 2297 C C . ALA A 1 291 ? 12.865 3.972 0.748 1.00 91.12 291 ALA A C 1
ATOM 2299 O O . ALA A 1 291 ? 13.731 4.852 0.764 1.00 91.12 291 ALA A O 1
ATOM 2300 N N . ILE A 1 292 ? 12.970 2.848 1.453 1.00 91.31 292 ILE A N 1
ATOM 2301 C CA . ILE A 1 292 ? 14.140 2.498 2.255 1.00 91.31 292 ILE A CA 1
ATOM 2302 C C . ILE A 1 292 ? 14.981 1.450 1.531 1.00 91.31 292 ILE A C 1
ATOM 2304 O O . ILE A 1 292 ? 14.490 0.401 1.112 1.00 91.31 292 ILE A O 1
ATOM 2308 N N . THR A 1 293 ? 16.271 1.739 1.400 1.00 90.44 293 THR A N 1
ATOM 2309 C CA . THR A 1 293 ? 17.256 0.812 0.853 1.00 90.44 293 THR A CA 1
ATOM 2310 C C . THR A 1 293 ? 18.140 0.290 1.983 1.00 90.44 293 THR A C 1
ATOM 2312 O O . THR A 1 293 ? 18.810 1.071 2.662 1.00 90.44 293 THR A O 1
ATOM 2315 N N . LEU A 1 294 ? 18.160 -1.033 2.164 1.00 89.25 294 LEU A N 1
ATOM 2316 C CA . LEU A 1 294 ? 19.009 -1.729 3.136 1.00 89.25 294 LEU A CA 1
ATOM 2317 C C . LEU A 1 294 ? 20.090 -2.546 2.410 1.00 89.25 294 LEU A C 1
ATOM 2319 O O . LEU A 1 294 ? 19.809 -3.121 1.355 1.00 89.25 294 LEU A O 1
ATOM 2323 N N . PRO A 1 295 ? 21.314 -2.668 2.948 1.00 85.62 295 PRO A N 1
ATOM 2324 C CA . PRO A 1 295 ? 22.318 -3.573 2.392 1.00 85.62 295 PRO A CA 1
ATOM 2325 C C . PRO A 1 295 ? 21.899 -5.042 2.562 1.00 85.62 295 PRO A C 1
ATOM 2327 O O . PRO A 1 295 ? 21.244 -5.401 3.532 1.00 85.62 295 PRO A O 1
ATOM 2330 N N . TYR A 1 296 ? 22.291 -5.924 1.646 1.00 80.56 296 TYR A N 1
ATOM 2331 C CA . TYR A 1 296 ? 22.013 -7.361 1.797 1.00 80.56 296 TYR A CA 1
ATOM 2332 C C . TYR A 1 296 ? 22.835 -8.008 2.929 1.00 80.56 296 TYR A C 1
ATOM 2334 O O . TYR A 1 296 ? 23.875 -7.476 3.329 1.00 80.56 296 TYR A O 1
ATOM 2342 N N . PHE A 1 297 ? 22.410 -9.179 3.417 1.00 77.12 297 PHE A N 1
ATOM 2343 C CA . PHE A 1 297 ? 23.181 -9.959 4.396 1.00 77.12 297 PHE A CA 1
ATOM 2344 C C . PHE A 1 297 ? 24.464 -10.531 3.769 1.00 77.12 297 PHE A C 1
ATOM 2346 O O . PHE A 1 297 ? 24.494 -10.890 2.593 1.00 77.12 297 PHE A O 1
ATOM 2353 N N . SER A 1 298 ? 25.545 -10.617 4.551 1.00 62.88 298 SER A N 1
ATOM 2354 C CA . SER A 1 298 ? 26.888 -10.981 4.066 1.00 62.88 298 SER A CA 1
ATOM 2355 C C . SER A 1 298 ? 27.045 -12.441 3.624 1.00 62.88 298 SER A C 1
ATOM 2357 O O . SER A 1 298 ? 27.962 -12.732 2.860 1.00 62.88 298 SER A O 1
ATOM 2359 N N . ASN A 1 299 ? 26.167 -13.340 4.076 1.00 63.28 299 ASN A N 1
ATOM 2360 C CA . ASN A 1 299 ? 26.297 -14.795 3.905 1.00 63.28 299 ASN A CA 1
ATOM 2361 C C . ASN A 1 299 ? 25.502 -15.338 2.703 1.00 63.28 299 ASN A C 1
ATOM 2363 O O . ASN A 1 299 ? 25.115 -16.500 2.685 1.00 63.28 299 ASN A O 1
ATOM 2367 N N . ASP A 1 300 ? 25.210 -14.488 1.720 1.00 65.31 300 ASP A N 1
ATOM 2368 C CA . ASP A 1 300 ? 24.417 -14.860 0.551 1.00 65.31 300 ASP A CA 1
ATOM 2369 C C . ASP A 1 300 ? 25.236 -15.687 -0.460 1.00 65.31 300 ASP A C 1
ATOM 2371 O O . ASP A 1 300 ? 26.166 -15.185 -1.108 1.00 65.31 300 ASP A O 1
ATOM 2375 N N . GLU A 1 301 ? 24.891 -16.968 -0.592 1.00 64.75 301 GLU A N 1
ATOM 2376 C CA . GLU A 1 301 ? 25.461 -17.890 -1.575 1.00 64.75 301 GLU A CA 1
ATOM 2377 C C . GLU A 1 301 ? 24.780 -17.765 -2.944 1.00 64.75 301 GLU A C 1
ATOM 2379 O O . GLU A 1 301 ? 23.552 -17.773 -3.068 1.00 64.75 301 GLU A O 1
ATOM 2384 N N . LYS A 1 302 ? 25.594 -17.707 -4.005 1.00 68.19 302 LYS A N 1
ATOM 2385 C CA . LYS A 1 302 ? 25.112 -17.635 -5.388 1.00 68.19 302 LYS A CA 1
ATOM 2386 C C . LYS A 1 302 ? 24.984 -19.021 -6.001 1.00 68.19 302 LYS A C 1
ATOM 2388 O O . LYS A 1 302 ? 25.940 -19.791 -6.007 1.00 68.19 302 LYS A O 1
ATOM 2393 N N . LEU A 1 303 ? 23.858 -19.268 -6.663 1.00 69.94 303 LEU A N 1
ATOM 2394 C CA . LEU A 1 303 ? 23.716 -20.418 -7.553 1.00 69.94 303 LEU A CA 1
ATOM 2395 C C . LEU A 1 303 ? 24.601 -20.264 -8.801 1.00 69.94 303 LEU A C 1
ATOM 2397 O O . LEU A 1 303 ? 24.773 -19.158 -9.337 1.00 69.94 303 LEU A O 1
ATOM 2401 N N . ALA A 1 304 ? 25.129 -21.388 -9.292 1.00 67.31 304 ALA A N 1
ATOM 2402 C CA . ALA A 1 304 ? 25.841 -21.450 -10.565 1.00 67.31 304 ALA A CA 1
ATOM 2403 C C . ALA A 1 304 ? 24.932 -20.950 -11.707 1.00 67.31 304 ALA A C 1
ATOM 2405 O O . ALA A 1 304 ? 23.763 -21.323 -11.780 1.00 67.31 304 ALA A O 1
ATOM 2406 N N . ASN A 1 305 ? 25.468 -20.105 -12.596 1.00 74.06 305 ASN A N 1
ATOM 2407 C CA . ASN A 1 305 ? 24.748 -19.444 -13.701 1.00 74.06 305 ASN A CA 1
ATOM 2408 C C . ASN A 1 305 ? 23.718 -18.365 -13.297 1.00 74.06 305 ASN A C 1
ATOM 2410 O O . ASN A 1 305 ? 22.867 -17.994 -14.107 1.00 74.06 305 ASN A O 1
ATOM 2414 N N . SER A 1 306 ? 23.789 -17.827 -12.075 1.00 78.75 306 SER A N 1
ATOM 2415 C CA . SER A 1 306 ? 22.945 -16.696 -11.660 1.00 78.75 306 SER A CA 1
ATOM 2416 C C . SER A 1 306 ? 23.334 -15.377 -12.349 1.00 78.75 306 SER A C 1
ATOM 2418 O O . SER A 1 306 ? 24.509 -15.077 -12.575 1.00 78.75 306 SER A O 1
ATOM 2420 N N . VAL A 1 307 ? 22.329 -14.558 -12.681 1.00 80.50 307 VAL A N 1
ATOM 2421 C CA . VAL A 1 307 ? 22.526 -13.193 -13.204 1.00 80.50 307 VAL A CA 1
ATOM 2422 C C . VAL A 1 307 ? 23.079 -12.296 -12.090 1.00 80.50 307 VAL A C 1
ATOM 2424 O O . VAL A 1 307 ? 22.746 -12.477 -10.922 1.00 80.50 307 VAL A O 1
ATOM 2427 N N . LYS A 1 308 ? 23.922 -11.308 -12.425 1.00 82.00 308 LYS A N 1
ATOM 2428 C CA . LYS A 1 308 ? 24.439 -10.337 -11.446 1.00 82.00 308 LYS A CA 1
ATOM 2429 C C . LYS A 1 308 ? 23.284 -9.523 -10.841 1.00 82.00 308 LYS A C 1
ATOM 2431 O O . LYS A 1 308 ? 22.608 -8.802 -11.565 1.00 82.00 308 LYS A O 1
ATOM 2436 N N . GLN A 1 309 ? 23.111 -9.608 -9.522 1.00 79.75 309 GLN A N 1
ATOM 2437 C CA . GLN A 1 309 ? 22.072 -8.895 -8.768 1.00 79.75 309 GLN A CA 1
ATOM 2438 C C . GLN A 1 309 ? 22.642 -7.698 -7.990 1.00 79.75 309 GLN A C 1
ATOM 2440 O O . GLN A 1 309 ? 23.833 -7.673 -7.655 1.00 79.75 309 GLN A O 1
ATOM 2445 N N . SER A 1 310 ? 21.785 -6.716 -7.688 1.00 81.06 310 SER A N 1
ATOM 2446 C CA . SER A 1 310 ? 22.092 -5.670 -6.705 1.00 81.06 310 SER A CA 1
ATOM 2447 C C . SER A 1 310 ? 21.977 -6.243 -5.296 1.00 81.06 310 SER A C 1
ATOM 2449 O O . SER A 1 310 ? 20.998 -6.906 -4.979 1.00 81.06 310 SER A O 1
ATOM 2451 N N . ARG A 1 311 ? 22.960 -5.970 -4.435 1.00 81.94 311 ARG A N 1
ATOM 2452 C CA . ARG A 1 311 ? 23.002 -6.470 -3.050 1.00 81.94 311 ARG A CA 1
ATOM 2453 C C . ARG A 1 311 ? 22.303 -5.515 -2.086 1.00 81.94 311 ARG A C 1
ATOM 2455 O O . ARG A 1 311 ? 22.916 -5.015 -1.143 1.00 81.94 311 ARG A O 1
ATOM 2462 N N . THR A 1 312 ? 21.034 -5.243 -2.347 1.00 86.00 312 THR A N 1
ATOM 2463 C CA . THR A 1 312 ? 20.233 -4.293 -1.571 1.00 86.00 312 THR A CA 1
ATOM 2464 C C . THR A 1 312 ? 18.789 -4.760 -1.487 1.00 86.00 312 THR A C 1
ATOM 2466 O O . THR A 1 312 ? 18.242 -5.163 -2.510 1.00 86.00 312 THR A O 1
ATOM 2469 N N . TYR A 1 313 ? 18.170 -4.645 -0.316 1.00 86.56 313 TYR A N 1
ATOM 2470 C CA . TYR A 1 313 ? 16.719 -4.719 -0.170 1.00 86.56 313 TYR A CA 1
ATOM 2471 C C . TYR A 1 313 ? 16.112 -3.343 -0.409 1.00 86.56 313 TYR A C 1
ATOM 2473 O O . TYR A 1 313 ? 16.644 -2.345 0.076 1.00 86.56 313 TYR A O 1
ATOM 2481 N N . ASP A 1 314 ? 14.998 -3.305 -1.130 1.00 88.31 314 ASP A N 1
ATOM 2482 C CA . ASP A 1 314 ? 14.199 -2.104 -1.334 1.00 88.31 314 ASP A CA 1
ATOM 2483 C C . ASP A 1 314 ? 12.812 -2.331 -0.764 1.00 88.31 314 ASP A C 1
ATOM 2485 O O . ASP A 1 314 ? 12.072 -3.184 -1.251 1.00 88.31 314 ASP A O 1
ATOM 2489 N N . LEU A 1 315 ? 12.478 -1.572 0.272 1.00 90.44 315 LEU A N 1
ATOM 2490 C CA . LEU A 1 315 ? 11.189 -1.650 0.942 1.00 90.44 315 LEU A CA 1
ATOM 2491 C C . LEU A 1 315 ? 10.498 -0.293 0.841 1.00 90.44 315 LEU A C 1
ATOM 2493 O O . LEU A 1 315 ? 11.147 0.749 0.721 1.00 90.44 315 LEU A O 1
ATOM 2497 N N . ALA A 1 316 ? 9.173 -0.318 0.874 1.00 91.00 316 ALA A N 1
ATOM 2498 C CA . ALA A 1 316 ? 8.359 0.878 0.995 1.00 91.00 316 ALA A CA 1
ATOM 2499 C C . ALA A 1 316 ? 7.724 0.915 2.376 1.00 91.00 316 ALA A C 1
ATOM 2501 O O . ALA A 1 316 ? 7.347 -0.121 2.922 1.00 91.00 316 ALA A O 1
ATOM 2502 N N . TYR A 1 317 ? 7.543 2.121 2.889 1.00 90.81 317 TYR A N 1
ATOM 2503 C CA . TYR A 1 317 ? 6.551 2.391 3.910 1.00 90.81 317 TYR A CA 1
ATOM 2504 C C . TYR A 1 317 ? 5.893 3.737 3.643 1.00 90.81 317 TYR A C 1
ATOM 2506 O O . TYR A 1 317 ? 6.348 4.546 2.832 1.00 90.81 317 TYR A O 1
ATOM 2514 N N . THR A 1 318 ? 4.780 3.954 4.319 1.00 88.69 318 THR A N 1
ATOM 2515 C CA . THR A 1 318 ? 3.986 5.177 4.245 1.00 88.69 318 THR A CA 1
ATOM 2516 C C . THR A 1 318 ? 3.627 5.598 5.665 1.00 88.69 318 THR A C 1
ATOM 2518 O O . THR A 1 318 ? 3.888 4.870 6.628 1.00 88.69 318 THR A O 1
ATOM 2521 N N . LEU A 1 319 ? 2.994 6.760 5.805 1.00 88.75 319 LEU A N 1
ATOM 2522 C CA . LEU A 1 319 ? 2.376 7.183 7.065 1.00 88.75 319 LEU A CA 1
ATOM 2523 C C . LEU A 1 319 ? 0.981 6.589 7.270 1.00 88.75 319 LEU A C 1
ATOM 2525 O O . LEU A 1 319 ? 0.176 7.133 8.028 1.00 88.75 319 LEU A O 1
ATOM 2529 N N . ASN A 1 320 ? 0.696 5.470 6.607 1.00 91.00 320 ASN A N 1
ATOM 2530 C CA . ASN A 1 320 ? -0.570 4.788 6.755 1.00 91.00 320 ASN A CA 1
ATOM 2531 C C . ASN A 1 320 ? -0.592 3.933 8.026 1.00 91.00 320 ASN A C 1
ATOM 2533 O O . ASN A 1 320 ? 0.436 3.432 8.483 1.00 91.00 320 ASN A O 1
ATOM 2537 N N . GLY A 1 321 ? -1.783 3.758 8.587 1.00 90.31 321 GLY A N 1
ATOM 2538 C CA . GLY A 1 321 ? -2.069 2.842 9.681 1.00 90.31 321 GLY A CA 1
ATOM 2539 C C . GLY A 1 321 ? -2.711 3.493 10.901 1.00 90.31 321 GLY A C 1
ATOM 2540 O O . GLY A 1 321 ? -3.154 4.645 10.900 1.00 90.31 321 GLY A O 1
ATOM 2541 N N . VAL A 1 322 ? -2.807 2.691 11.953 1.00 91.81 322 VAL A N 1
ATOM 2542 C CA . VAL A 1 322 ? -3.583 2.958 13.158 1.00 91.81 322 VAL A CA 1
ATOM 2543 C C . VAL A 1 322 ? -2.680 2.778 14.365 1.00 91.81 322 VAL A C 1
ATOM 2545 O O . VAL A 1 322 ? -2.105 1.712 14.578 1.00 91.81 322 VAL A O 1
ATOM 2548 N N . TYR A 1 323 ? -2.596 3.815 15.189 1.00 92.69 323 TYR A N 1
ATOM 2549 C CA . TYR A 1 323 ? -1.928 3.725 16.476 1.00 92.69 323 TYR A CA 1
ATOM 2550 C C . TYR A 1 323 ? -2.847 3.036 17.483 1.00 92.69 323 TYR A C 1
ATOM 2552 O O . TYR A 1 323 ? -3.999 3.440 17.652 1.00 92.69 323 TYR A O 1
ATOM 2560 N N . VAL A 1 324 ? -2.338 2.017 18.167 1.00 91.81 324 VAL A N 1
ATOM 2561 C CA . VAL A 1 324 ? -3.097 1.239 19.148 1.00 91.81 324 VAL A CA 1
ATOM 2562 C C . VAL A 1 324 ? -2.419 1.342 20.498 1.00 91.81 324 VAL A C 1
ATOM 2564 O O . VAL A 1 324 ? -1.226 1.085 20.626 1.00 91.81 324 VAL A O 1
ATOM 2567 N N . SER A 1 325 ? -3.194 1.684 21.518 1.00 92.31 325 SER A N 1
ATOM 2568 C CA . SER A 1 325 ? -2.757 1.644 22.909 1.00 92.31 325 SER A CA 1
ATOM 2569 C C . SER A 1 325 ? -3.726 0.814 23.732 1.00 92.31 325 SER A C 1
ATOM 2571 O O . SER A 1 325 ? -4.935 1.015 23.643 1.00 92.31 325 SER A O 1
ATOM 2573 N N . TRP A 1 326 ? -3.206 -0.081 24.559 1.00 92.00 326 TRP A N 1
ATOM 2574 C CA . TRP A 1 326 ? -3.973 -0.862 25.520 1.00 92.00 326 TRP A CA 1
ATOM 2575 C C . TRP A 1 326 ? -3.486 -0.575 26.939 1.00 92.00 326 TRP A C 1
ATOM 2577 O O . TRP A 1 326 ? -2.283 -0.446 27.183 1.00 92.00 326 TRP A O 1
ATOM 2587 N N . GLN A 1 327 ? -4.424 -0.483 27.876 1.00 91.44 327 GLN A N 1
ATOM 2588 C CA . GLN A 1 327 ? -4.158 -0.299 29.297 1.00 91.44 327 GLN A CA 1
ATOM 2589 C C . GLN A 1 327 ? -4.991 -1.288 30.117 1.00 91.44 327 GLN A C 1
ATOM 2591 O O . GLN A 1 327 ? -6.199 -1.401 29.913 1.00 91.44 327 GLN A O 1
ATOM 2596 N N . SER A 1 328 ? -4.364 -1.974 31.075 1.00 88.12 328 SER A N 1
ATOM 2597 C CA . SER A 1 328 ? -5.075 -2.886 31.978 1.00 88.12 328 SER A CA 1
ATOM 2598 C C . SER A 1 328 ? -6.072 -2.140 32.873 1.00 88.12 328 SER A C 1
ATOM 2600 O O . SER A 1 328 ? -5.865 -0.972 33.205 1.00 88.12 328 SER A O 1
ATOM 2602 N N . ASN A 1 329 ? -7.112 -2.826 33.361 1.00 83.31 329 ASN A N 1
ATOM 2603 C CA . ASN A 1 329 ? -8.069 -2.227 34.311 1.00 83.31 329 ASN A CA 1
ATOM 2604 C C . ASN A 1 329 ? -7.407 -1.747 35.618 1.00 83.31 329 ASN A C 1
ATOM 2606 O O . ASN A 1 329 ? -7.881 -0.807 36.249 1.00 83.31 329 ASN A O 1
ATOM 2610 N N . SER A 1 330 ? -6.296 -2.373 36.019 1.00 75.19 330 SER A N 1
ATOM 2611 C CA . SER A 1 330 ? -5.468 -1.945 37.157 1.00 75.19 330 SER A CA 1
ATOM 2612 C C . SER A 1 330 ? -4.595 -0.718 36.858 1.00 75.19 330 SER A C 1
ATOM 2614 O O . SER A 1 330 ? -3.974 -0.174 37.766 1.00 75.19 330 SER A O 1
ATOM 2616 N N . GLY A 1 331 ? -4.472 -0.323 35.587 1.00 74.88 331 GLY A N 1
ATOM 2617 C CA . GLY A 1 331 ? -3.613 0.757 35.107 1.00 74.88 331 GLY A CA 1
ATOM 2618 C C . GLY A 1 331 ? -2.108 0.462 35.124 1.00 74.88 331 GLY A C 1
ATOM 2619 O O . GLY A 1 331 ? -1.334 1.310 34.679 1.00 74.88 331 GLY A O 1
ATOM 2620 N N . SER A 1 332 ? -1.694 -0.711 35.614 1.00 74.31 332 SER A N 1
ATOM 2621 C CA . SER A 1 332 ? -0.290 -1.085 35.834 1.00 74.31 332 SER A CA 1
ATOM 2622 C C . SER A 1 332 ? 0.434 -1.566 34.578 1.00 74.31 332 SER A C 1
ATOM 2624 O O . SER A 1 332 ? 1.655 -1.454 34.507 1.00 74.31 332 SER A O 1
ATOM 2626 N N . GLN A 1 333 ? -0.292 -2.100 33.594 1.00 80.88 333 GLN A N 1
ATOM 2627 C CA . GLN A 1 333 ? 0.278 -2.550 32.328 1.00 80.88 333 GLN A CA 1
ATOM 2628 C C . GLN A 1 333 ? -0.225 -1.670 31.192 1.00 80.88 333 GLN A C 1
ATOM 2630 O O . GLN A 1 333 ? -1.412 -1.345 31.113 1.00 80.88 333 GLN A O 1
ATOM 2635 N N . LYS A 1 334 ? 0.705 -1.280 30.322 1.00 87.25 334 LYS A N 1
ATOM 2636 C CA . LYS A 1 334 ? 0.435 -0.506 29.116 1.00 87.25 334 LYS A CA 1
ATOM 2637 C C . LYS A 1 334 ? 1.165 -1.145 27.952 1.00 87.25 334 LYS A C 1
ATOM 2639 O O . LYS A 1 334 ? 2.333 -1.506 28.082 1.00 87.25 334 LYS A O 1
ATO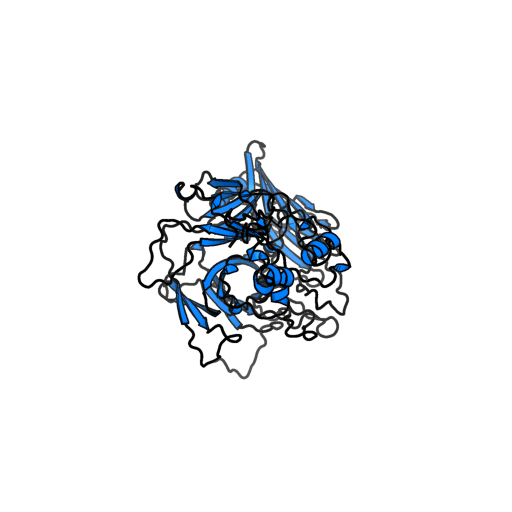M 2644 N N . TRP A 1 335 ? 0.480 -1.241 26.827 1.00 87.25 335 TRP A N 1
ATOM 2645 C CA . TRP A 1 335 ? 1.051 -1.688 25.570 1.00 87.25 335 TRP A CA 1
ATOM 2646 C C . TRP A 1 335 ? 0.707 -0.672 24.489 1.00 87.25 335 TRP A C 1
ATOM 2648 O O . TRP A 1 335 ? -0.410 -0.161 24.458 1.00 87.25 335 TRP A O 1
ATOM 2658 N N . ASN A 1 336 ? 1.665 -0.372 23.619 1.00 89.81 336 ASN A N 1
ATOM 2659 C CA . ASN A 1 336 ? 1.461 0.493 22.466 1.00 89.81 336 ASN A CA 1
ATOM 2660 C C . ASN A 1 336 ? 2.007 -0.212 21.228 1.00 89.81 336 ASN A C 1
ATOM 2662 O O . ASN A 1 336 ? 3.051 -0.861 21.300 1.00 89.81 336 ASN A O 1
ATOM 2666 N N . GLY A 1 337 ? 1.346 -0.020 20.096 1.00 87.50 337 GLY A N 1
ATOM 2667 C CA . GLY A 1 337 ? 1.809 -0.531 18.820 1.00 87.50 337 GLY A CA 1
ATOM 2668 C C . GLY A 1 337 ? 1.069 0.087 17.649 1.00 87.50 337 GLY A C 1
ATOM 2669 O O . GLY A 1 337 ? 0.359 1.087 17.778 1.00 87.50 337 GLY A O 1
ATOM 2670 N N . TRP A 1 338 ? 1.266 -0.522 16.490 1.00 91.56 338 TRP A N 1
ATOM 2671 C CA . TRP A 1 338 ? 0.745 -0.055 15.216 1.00 91.56 338 TRP A CA 1
ATOM 2672 C C . TRP A 1 338 ? 0.043 -1.205 14.498 1.00 91.56 338 TRP A C 1
ATOM 2674 O O . TRP A 1 338 ? 0.486 -2.352 14.579 1.00 91.56 338 TRP A O 1
ATOM 2684 N N . LEU A 1 339 ? -1.044 -0.886 13.800 1.00 90.81 339 LEU A N 1
ATOM 2685 C CA . LEU A 1 339 ? -1.770 -1.802 12.928 1.00 90.81 339 LEU A CA 1
ATOM 2686 C C . LEU A 1 339 ? -1.974 -1.174 11.543 1.00 90.81 339 LEU A C 1
ATOM 2688 O O . LEU A 1 339 ? -2.243 0.025 11.463 1.00 90.81 339 LEU A O 1
ATOM 2692 N N . PRO A 1 340 ? -1.944 -1.965 10.457 1.00 89.75 340 PRO A N 1
ATOM 2693 C CA . PRO A 1 340 ? -2.196 -1.447 9.113 1.00 89.75 340 PRO A CA 1
ATOM 2694 C C . PRO A 1 340 ? -3.659 -1.038 8.896 1.00 89.75 340 PRO A C 1
ATOM 2696 O O . PRO A 1 340 ? -3.944 -0.206 8.038 1.00 89.75 340 PRO A O 1
ATOM 2699 N N . HIS A 1 341 ? -4.600 -1.624 9.647 1.00 91.94 341 HIS A N 1
ATOM 2700 C CA . HIS A 1 341 ? -6.033 -1.458 9.413 1.00 91.94 341 HIS A CA 1
ATOM 2701 C C . HIS A 1 341 ? -6.861 -1.552 10.714 1.00 91.94 341 HIS A C 1
ATOM 2703 O O . HIS A 1 341 ? -6.456 -2.213 11.673 1.00 91.94 341 HIS A O 1
ATOM 2709 N N . LEU A 1 342 ? -8.042 -0.919 10.759 1.00 90.31 342 LEU A N 1
ATOM 2710 C CA . LEU A 1 342 ? -8.957 -1.018 11.915 1.00 90.31 342 LEU A CA 1
ATOM 2711 C C . LEU A 1 342 ? -9.640 -2.387 12.025 1.00 90.31 342 LEU A C 1
ATOM 2713 O O . LEU A 1 342 ? -9.925 -2.849 13.125 1.00 90.31 342 LEU A O 1
ATOM 2717 N N . ASP A 1 343 ? -9.903 -3.034 10.890 1.00 90.19 343 ASP A N 1
ATOM 2718 C CA . ASP A 1 343 ? -10.408 -4.407 10.869 1.00 90.19 343 ASP A CA 1
ATOM 2719 C C . ASP A 1 343 ? -9.350 -5.371 11.420 1.00 90.19 343 ASP A C 1
ATOM 2721 O O . ASP A 1 343 ? -8.268 -5.531 10.841 1.00 90.19 343 ASP A O 1
ATOM 2725 N N . MET A 1 344 ? -9.674 -6.030 12.531 1.00 88.81 344 MET A N 1
ATOM 2726 C CA . MET A 1 344 ? -8.759 -6.941 13.213 1.00 88.81 344 MET A CA 1
ATOM 2727 C C . MET A 1 344 ? -8.455 -8.193 12.387 1.00 88.81 344 MET A C 1
ATOM 2729 O O . MET A 1 344 ? -7.343 -8.710 12.483 1.00 88.81 344 MET A O 1
ATOM 2733 N N . LYS A 1 345 ? -9.385 -8.660 11.540 1.00 89.56 345 LYS A N 1
ATOM 2734 C CA . LYS A 1 345 ? -9.157 -9.790 10.625 1.00 89.56 345 LYS A CA 1
ATOM 2735 C C . LYS A 1 345 ? -8.116 -9.419 9.571 1.00 89.56 345 LYS A C 1
ATOM 2737 O O . LYS A 1 345 ? -7.205 -10.201 9.305 1.00 89.56 345 LYS A O 1
ATOM 2742 N N . VAL A 1 346 ? -8.227 -8.211 9.017 1.00 89.81 346 VAL A N 1
ATOM 2743 C CA . VAL A 1 346 ? -7.280 -7.673 8.027 1.00 89.81 346 VAL A CA 1
ATOM 2744 C C . VAL A 1 346 ? -5.900 -7.485 8.647 1.00 89.81 346 VAL A C 1
ATOM 2746 O O . VAL A 1 346 ? -4.907 -8.004 8.138 1.00 89.81 346 VAL A O 1
ATOM 2749 N N . SER A 1 347 ? -5.846 -6.816 9.797 1.00 89.81 347 SER A N 1
ATOM 2750 C CA . SER A 1 347 ? -4.598 -6.579 10.520 1.00 89.81 347 SER A CA 1
ATOM 2751 C C . SER A 1 347 ? -3.910 -7.870 10.954 1.00 89.81 347 SER A C 1
ATOM 2753 O O . SER A 1 347 ? -2.691 -7.966 10.843 1.00 89.81 347 SER A O 1
ATOM 2755 N N . LYS A 1 348 ? -4.670 -8.889 11.374 1.00 88.88 348 LYS A N 1
ATOM 2756 C CA . LYS A 1 348 ? -4.136 -10.220 11.685 1.00 88.88 348 LYS A CA 1
ATOM 2757 C C . LYS A 1 348 ? -3.460 -10.864 10.485 1.00 88.88 348 LYS A C 1
ATOM 2759 O O . LYS A 1 348 ? -2.350 -11.362 10.616 1.00 88.88 348 LYS A O 1
ATOM 2764 N N . ALA A 1 349 ? -4.108 -10.838 9.323 1.00 87.62 349 ALA A N 1
ATOM 2765 C CA . ALA A 1 349 ? -3.578 -11.475 8.125 1.00 87.62 349 ALA A CA 1
ATOM 2766 C C . ALA A 1 349 ? -2.290 -10.797 7.625 1.00 87.62 349 ALA A C 1
ATOM 2768 O O . ALA A 1 349 ? -1.354 -11.493 7.234 1.00 87.62 349 ALA A O 1
ATOM 2769 N N . PHE A 1 350 ? -2.199 -9.463 7.661 1.00 86.94 350 PHE A N 1
ATOM 2770 C CA . PHE A 1 350 ? -0.977 -8.751 7.260 1.00 86.94 350 PHE A CA 1
ATOM 2771 C C . PHE A 1 350 ? 0.164 -8.904 8.275 1.00 86.94 350 PHE A C 1
ATOM 2773 O O . PHE A 1 350 ? 1.311 -9.101 7.877 1.00 86.94 350 PHE A O 1
ATOM 2780 N N . MET A 1 351 ? -0.151 -8.894 9.574 1.00 86.69 351 MET A N 1
ATOM 2781 C CA . MET A 1 351 ? 0.842 -8.924 10.653 1.00 86.69 351 MET A CA 1
ATOM 2782 C C . MET A 1 351 ? 1.167 -10.332 11.178 1.00 86.69 351 MET A C 1
A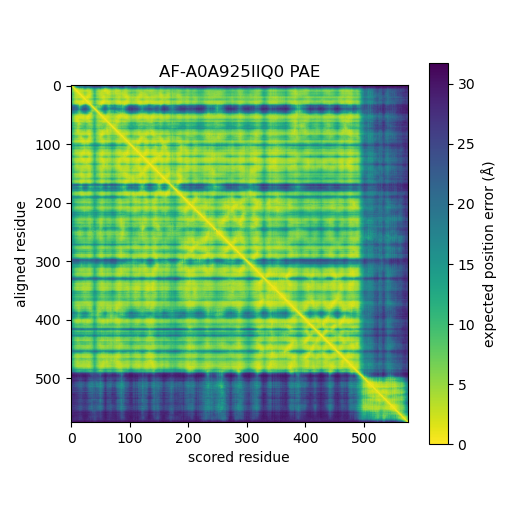TOM 2784 O O . MET A 1 351 ? 1.994 -10.456 12.074 1.00 86.69 351 MET A O 1
ATOM 2788 N N . GLU A 1 352 ? 0.568 -11.396 10.634 1.00 81.88 352 GLU A N 1
ATOM 2789 C CA . GLU A 1 352 ? 0.797 -12.789 11.056 1.00 81.88 352 GLU A CA 1
ATOM 2790 C C . GLU A 1 352 ? 2.285 -13.179 11.207 1.00 81.88 352 GLU A C 1
ATOM 2792 O O . GLU A 1 352 ? 2.623 -13.826 12.202 1.00 81.88 352 GLU A O 1
ATOM 2797 N N . PRO A 1 353 ? 3.211 -12.782 10.305 1.00 79.31 353 PRO A N 1
ATOM 2798 C CA . PRO A 1 353 ? 4.620 -13.153 10.438 1.00 79.31 353 PRO A CA 1
ATOM 2799 C C . PRO A 1 353 ? 5.405 -12.232 11.393 1.00 79.31 353 PRO A C 1
ATOM 2801 O O . PRO A 1 353 ? 6.585 -12.479 11.647 1.00 79.31 353 PRO A O 1
ATOM 2804 N N . VAL A 1 354 ? 4.782 -11.169 11.916 1.00 83.69 354 VAL A N 1
ATOM 2805 C CA . VAL A 1 354 ? 5.406 -10.155 12.777 1.00 83.69 354 VAL A CA 1
ATOM 2806 C C . VAL A 1 354 ? 5.302 -10.582 14.242 1.00 83.69 354 VAL A C 1
ATOM 2808 O O . VAL A 1 354 ? 4.219 -10.833 14.768 1.00 83.69 354 VAL A O 1
ATOM 2811 N N . ALA A 1 355 ? 6.437 -10.654 14.938 1.00 79.94 355 ALA A N 1
ATOM 2812 C CA . ALA A 1 355 ? 6.484 -11.175 16.305 1.00 79.94 355 ALA A CA 1
ATOM 2813 C C . ALA A 1 355 ? 5.706 -10.301 17.306 1.00 79.94 355 ALA A C 1
ATOM 2815 O O . ALA A 1 355 ? 5.023 -10.834 18.181 1.00 79.94 355 ALA A O 1
ATOM 2816 N N . GLU A 1 356 ? 5.759 -8.980 17.137 1.00 79.62 356 GLU A N 1
ATOM 2817 C CA . GLU A 1 356 ? 5.100 -7.974 17.977 1.00 79.62 356 GLU A CA 1
ATOM 2818 C C . GLU A 1 356 ? 3.572 -8.121 17.978 1.00 79.62 356 GLU A C 1
ATOM 2820 O O . GLU A 1 356 ? 2.913 -7.775 18.962 1.00 79.62 356 GLU A O 1
ATOM 2825 N N . TYR A 1 357 ? 2.997 -8.681 16.908 1.00 81.62 357 TYR A N 1
ATOM 2826 C CA . TYR A 1 357 ? 1.560 -8.927 16.824 1.00 81.62 357 TYR A CA 1
ATOM 2827 C C . TYR A 1 357 ? 1.096 -9.977 17.842 1.00 81.62 357 TYR A C 1
ATOM 2829 O O . TYR A 1 357 ? 0.033 -9.835 18.445 1.00 81.62 357 TYR A O 1
ATOM 2837 N N . ASN A 1 358 ? 1.912 -11.001 18.109 1.00 82.25 358 ASN A N 1
ATOM 2838 C CA . ASN A 1 358 ? 1.581 -12.012 19.116 1.00 82.25 358 ASN A CA 1
ATOM 2839 C C . ASN A 1 358 ? 1.535 -11.413 20.526 1.00 82.25 358 ASN A C 1
ATOM 2841 O O . ASN A 1 358 ? 0.724 -11.827 21.355 1.00 82.25 358 ASN A O 1
ATOM 2845 N N . ASP A 1 359 ? 2.393 -10.435 20.810 1.00 82.75 359 ASP A N 1
ATOM 2846 C CA . ASP A 1 359 ? 2.404 -9.755 22.104 1.00 82.75 359 ASP A CA 1
ATOM 2847 C C . ASP A 1 359 ? 1.210 -8.809 22.247 1.00 82.75 359 ASP A C 1
ATOM 2849 O O . ASP A 1 359 ? 0.579 -8.780 23.307 1.00 82.75 359 ASP A O 1
ATOM 2853 N N . MET A 1 360 ? 0.813 -8.140 21.159 1.00 83.56 360 MET A N 1
ATOM 2854 C CA . MET A 1 360 ? -0.459 -7.419 21.105 1.00 83.56 360 MET A CA 1
ATOM 2855 C C . MET A 1 360 ? -1.641 -8.348 21.391 1.00 83.56 360 MET A C 1
ATOM 2857 O O . MET A 1 360 ? -2.490 -8.024 22.217 1.00 83.56 360 MET A O 1
ATOM 2861 N N . GLN A 1 361 ? -1.711 -9.502 20.724 1.00 83.62 361 GLN A N 1
ATOM 2862 C CA . GLN A 1 361 ? -2.833 -10.425 20.873 1.00 83.62 361 GLN A CA 1
ATOM 2863 C C . GLN A 1 361 ? -2.969 -10.902 22.326 1.00 83.62 361 GLN A C 1
ATOM 2865 O O . GLN A 1 361 ? -4.072 -10.916 22.872 1.00 83.62 361 GLN A O 1
ATOM 2870 N N . LYS A 1 362 ? -1.845 -11.203 22.994 1.00 85.38 362 LYS A N 1
ATOM 2871 C CA . LYS A 1 362 ? -1.826 -11.527 24.431 1.00 85.38 362 LYS A CA 1
ATOM 2872 C C . LYS A 1 362 ? -2.345 -10.375 25.292 1.00 85.38 362 LYS A C 1
ATOM 2874 O O . LYS A 1 362 ? -3.055 -10.638 26.259 1.00 85.38 362 LYS A O 1
ATOM 2879 N N . ALA A 1 363 ? -1.995 -9.130 24.964 1.00 82.94 363 ALA A N 1
ATOM 2880 C CA . ALA A 1 363 ? -2.466 -7.953 25.692 1.00 82.94 363 ALA A CA 1
ATOM 2881 C C . ALA A 1 363 ? -3.975 -7.727 25.494 1.00 82.94 363 ALA A C 1
ATOM 2883 O O . ALA A 1 363 ? -4.696 -7.513 26.462 1.00 82.94 363 ALA A O 1
ATOM 2884 N N . LEU A 1 364 ? -4.478 -7.857 24.263 1.00 83.25 364 LEU A N 1
ATOM 2885 C CA . LEU A 1 364 ? -5.887 -7.620 23.924 1.00 83.25 364 LEU A CA 1
ATOM 2886 C C . LEU A 1 364 ? -6.865 -8.651 24.513 1.00 83.25 364 LEU A C 1
ATOM 2888 O O . LEU A 1 364 ? -8.051 -8.353 24.624 1.00 83.25 364 LEU A O 1
ATOM 2892 N N . ILE A 1 365 ? -6.388 -9.842 24.888 1.00 86.75 365 ILE A N 1
ATOM 2893 C CA . ILE A 1 365 ? -7.183 -10.873 25.583 1.00 86.75 365 ILE A CA 1
ATOM 2894 C C . ILE A 1 365 ? -7.296 -10.577 27.091 1.00 86.75 365 ILE A C 1
ATOM 2896 O O . ILE A 1 365 ? -8.103 -11.182 27.797 1.00 86.75 365 ILE A O 1
ATOM 2900 N N . GLN A 1 366 ? -6.482 -9.673 27.636 1.00 86.12 366 GLN A N 1
ATOM 2901 C CA . GLN A 1 366 ? -6.562 -9.326 29.050 1.00 86.12 366 GLN A CA 1
ATOM 2902 C C . GLN A 1 366 ? -7.631 -8.253 29.299 1.00 86.12 366 GLN A C 1
ATOM 2904 O O . GLN A 1 366 ? -7.787 -7.344 28.486 1.00 86.12 366 GLN A O 1
ATOM 2909 N N . PRO A 1 367 ? -8.337 -8.292 30.447 1.00 85.88 367 PRO A N 1
ATOM 2910 C CA . PRO A 1 367 ? -9.294 -7.251 30.806 1.00 85.88 367 PRO A CA 1
ATOM 2911 C C . PRO A 1 367 ? -8.639 -5.867 30.919 1.00 85.88 367 PRO A C 1
ATOM 2913 O O . PRO A 1 367 ? -7.762 -5.629 31.758 1.00 85.88 367 PRO A O 1
ATOM 2916 N N . GLY A 1 368 ? -9.101 -4.935 30.096 1.00 88.81 368 GLY A N 1
ATOM 2917 C CA . GLY A 1 368 ? -8.514 -3.605 29.969 1.00 88.81 368 GLY A CA 1
ATOM 2918 C C . GLY A 1 368 ? -9.300 -2.706 29.025 1.00 88.81 368 GLY A C 1
ATOM 2919 O O . GLY A 1 368 ? -10.376 -3.064 28.546 1.00 88.81 368 GLY A O 1
ATOM 2920 N N . THR A 1 369 ? -8.740 -1.549 28.708 1.00 90.12 369 THR A N 1
ATOM 2921 C CA . THR A 1 369 ? -9.269 -0.616 27.710 1.00 90.12 369 THR A CA 1
ATOM 2922 C C . THR A 1 369 ? -8.289 -0.519 26.547 1.00 90.12 369 THR A C 1
ATOM 2924 O O . THR A 1 369 ? -7.106 -0.245 26.757 1.00 90.12 369 THR A O 1
ATOM 2927 N N . VAL A 1 370 ? -8.774 -0.739 25.324 1.00 92.06 370 VAL A N 1
ATOM 2928 C CA . VAL A 1 370 ? -8.017 -0.518 24.086 1.00 92.06 370 VAL A CA 1
ATOM 2929 C C . VAL A 1 370 ? -8.513 0.750 23.401 1.00 92.06 370 VAL A C 1
ATOM 2931 O O . VAL A 1 370 ? -9.716 1.004 23.332 1.00 92.06 370 VAL A O 1
ATOM 2934 N N . THR A 1 371 ? -7.576 1.541 22.889 1.00 93.06 371 THR A N 1
ATOM 2935 C CA . THR A 1 371 ? -7.833 2.768 22.141 1.00 93.06 371 THR A CA 1
ATOM 2936 C C . THR A 1 371 ? -7.095 2.715 20.809 1.00 93.06 371 THR A C 1
ATOM 2938 O O . THR A 1 371 ? -5.874 2.552 20.778 1.00 93.06 371 THR A O 1
ATOM 2941 N N . TRP A 1 372 ? -7.832 2.896 19.716 1.00 94.25 372 TRP A N 1
ATOM 2942 C CA . TRP A 1 372 ? -7.309 3.058 18.361 1.00 94.25 372 TRP A CA 1
ATOM 2943 C C . TRP A 1 372 ? -7.369 4.528 17.963 1.00 94.25 372 TRP A C 1
ATOM 2945 O O . TRP A 1 372 ? -8.407 5.169 18.128 1.00 94.25 372 TRP A O 1
ATOM 2955 N N . LYS A 1 373 ? -6.271 5.058 17.420 1.00 94.44 373 LYS A N 1
ATOM 2956 C CA . LYS A 1 373 ? -6.158 6.439 16.937 1.00 94.44 373 LYS A CA 1
ATOM 2957 C C . LYS A 1 373 ? -5.666 6.452 15.496 1.00 94.44 373 LYS A C 1
ATOM 2959 O O . LYS A 1 373 ? -4.630 5.866 15.187 1.00 94.44 373 LYS A O 1
ATOM 2964 N N . THR A 1 374 ? -6.392 7.137 14.623 1.00 93.81 374 THR A N 1
ATOM 2965 C CA . THR A 1 374 ? -6.054 7.276 13.198 1.00 93.81 374 THR A CA 1
ATOM 2966 C C . THR A 1 374 ? -6.657 8.563 12.632 1.00 93.81 374 THR A C 1
ATOM 2968 O O . THR A 1 374 ? -7.479 9.208 13.283 1.00 93.81 374 THR A O 1
ATOM 2971 N N . GLN A 1 375 ? -6.251 8.953 11.429 1.00 92.19 375 GLN A N 1
ATOM 2972 C CA . GLN A 1 375 ? -6.904 9.979 10.625 1.00 92.19 375 GLN A CA 1
ATOM 2973 C C . GLN A 1 375 ? -7.436 9.337 9.341 1.00 92.19 375 GLN A C 1
ATOM 2975 O O . GLN A 1 375 ? -6.688 8.688 8.612 1.00 92.19 375 GLN A O 1
ATOM 2980 N N . LEU A 1 376 ? -8.728 9.506 9.058 1.00 91.50 376 LEU A N 1
ATOM 2981 C CA . LEU A 1 376 ? -9.359 8.932 7.870 1.00 91.50 376 LEU A CA 1
ATOM 2982 C C . LEU A 1 376 ? -9.268 9.874 6.665 1.00 91.50 376 LEU A C 1
ATOM 2984 O O . LEU A 1 376 ? -9.566 11.066 6.778 1.00 91.50 376 LEU A O 1
ATOM 2988 N N . ASN A 1 377 ? -8.946 9.307 5.502 1.00 90.94 377 ASN A N 1
ATOM 2989 C CA . ASN A 1 377 ? -9.142 9.923 4.194 1.00 90.94 377 ASN A CA 1
ATOM 2990 C C . ASN A 1 377 ? -10.431 9.381 3.561 1.00 90.94 377 ASN A C 1
ATOM 2992 O O . ASN A 1 377 ? -10.464 8.244 3.098 1.00 90.94 377 ASN A O 1
ATOM 2996 N N . LEU A 1 378 ? -11.475 10.208 3.513 1.00 87.81 378 LEU A N 1
ATOM 2997 C CA . LEU A 1 378 ? -12.786 9.846 2.961 1.00 87.81 378 LEU A CA 1
ATOM 2998 C C . LEU A 1 378 ? -13.091 10.541 1.624 1.00 87.81 378 LEU A C 1
ATOM 3000 O O . LEU A 1 378 ? -14.228 10.520 1.166 1.00 87.81 378 LEU A O 1
ATOM 3004 N N . LEU A 1 379 ? -12.106 11.210 1.020 1.00 85.69 379 LEU A N 1
ATOM 3005 C CA . LEU A 1 379 ? -12.309 11.957 -0.218 1.00 85.69 379 LEU A CA 1
ATOM 3006 C C . LEU A 1 379 ? -12.426 11.003 -1.410 1.00 85.69 379 LEU A C 1
ATOM 3008 O O . LEU A 1 379 ? -11.548 10.159 -1.584 1.00 85.69 379 LEU A O 1
ATOM 3012 N N . ASN A 1 380 ? -13.428 11.204 -2.270 1.00 83.56 380 ASN A N 1
ATOM 3013 C CA . ASN A 1 380 ? -13.601 10.463 -3.522 1.00 83.56 380 ASN A CA 1
ATOM 3014 C C . ASN A 1 380 ? -13.611 8.944 -3.273 1.00 83.56 380 ASN A C 1
ATOM 3016 O O . ASN A 1 380 ? -12.671 8.229 -3.633 1.00 83.56 380 ASN A O 1
ATOM 3020 N N . MET A 1 381 ? -14.648 8.457 -2.589 1.00 85.38 381 MET A N 1
ATOM 3021 C CA . MET A 1 381 ? -14.749 7.030 -2.255 1.00 85.38 381 MET A CA 1
ATOM 3022 C C . MET A 1 381 ? -15.176 6.190 -3.460 1.00 85.38 381 MET A C 1
ATOM 3024 O O . MET A 1 381 ? -14.634 5.107 -3.664 1.00 85.38 381 MET A O 1
ATOM 3028 N N . LEU A 1 382 ? -16.119 6.701 -4.260 1.00 82.94 382 LEU A N 1
ATOM 3029 C CA . LEU A 1 382 ? -16.605 6.060 -5.495 1.00 82.94 382 LEU A CA 1
ATOM 3030 C C . LEU A 1 382 ? -16.182 6.805 -6.768 1.00 82.94 382 LEU A C 1
ATOM 3032 O O . LEU A 1 382 ? -16.755 6.603 -7.833 1.00 82.94 382 LEU A O 1
ATOM 3036 N N . ARG A 1 383 ? -15.239 7.742 -6.654 1.00 79.94 383 ARG A N 1
ATOM 3037 C CA . ARG A 1 383 ? -14.858 8.644 -7.745 1.00 79.94 383 ARG A CA 1
ATOM 3038 C C . ARG A 1 383 ? -13.363 8.499 -8.014 1.00 79.94 383 ARG A C 1
ATOM 3040 O O . ARG A 1 383 ? -12.599 8.504 -7.048 1.00 79.94 383 ARG A O 1
ATOM 3047 N N . PRO A 1 384 ? -12.926 8.397 -9.280 1.00 72.19 384 PRO A N 1
ATOM 3048 C CA . PRO A 1 384 ? -11.506 8.320 -9.590 1.00 72.19 384 PRO A CA 1
ATOM 3049 C C . PRO A 1 384 ? -10.786 9.621 -9.215 1.00 72.19 384 PRO A C 1
ATOM 3051 O O . PRO A 1 384 ? -11.380 10.702 -9.137 1.00 72.19 384 PRO A O 1
ATOM 3054 N N . GLU A 1 385 ? -9.479 9.523 -8.979 1.00 74.19 385 GLU A N 1
ATOM 3055 C CA . GLU A 1 385 ? -8.636 10.697 -8.765 1.00 74.19 385 GLU A CA 1
ATOM 3056 C C . GLU A 1 385 ? -8.543 11.504 -10.072 1.00 74.19 385 GLU A C 1
ATOM 3058 O O . GLU A 1 385 ? -8.264 10.956 -11.137 1.00 74.19 385 GLU A O 1
ATOM 3063 N N . LEU A 1 386 ? -8.799 12.812 -10.015 1.00 71.19 386 LEU A N 1
ATOM 3064 C CA . LEU A 1 386 ? -8.757 13.662 -11.204 1.00 71.19 386 LEU A CA 1
ATOM 3065 C C . LEU A 1 386 ? -7.326 14.095 -11.503 1.00 71.19 386 LEU A C 1
ATOM 3067 O O . LEU A 1 386 ? -6.574 14.490 -10.612 1.00 71.19 386 LEU A O 1
ATOM 3071 N N . GLN A 1 387 ? -6.963 14.095 -12.782 1.00 65.94 387 GLN A N 1
ATOM 3072 C CA . GLN A 1 387 ? -5.704 14.691 -13.201 1.00 65.94 387 GLN A CA 1
ATOM 3073 C C . GLN A 1 387 ? -5.805 16.221 -13.215 1.00 65.94 387 GLN A C 1
ATOM 3075 O O . GLN A 1 387 ? -6.789 16.751 -13.735 1.00 65.94 387 GLN A O 1
ATOM 3080 N N . PRO A 1 388 ? -4.754 16.946 -12.784 1.00 63.97 388 PRO A N 1
ATOM 3081 C CA . PRO A 1 388 ? -4.739 18.411 -12.810 1.00 63.97 388 PRO A CA 1
ATOM 3082 C C . PRO A 1 388 ? -5.029 19.029 -14.188 1.00 63.97 388 PRO A C 1
ATOM 3084 O O . PRO A 1 388 ? -5.517 20.148 -14.277 1.00 63.97 388 PRO A O 1
ATOM 3087 N N . GLU A 1 389 ? -4.733 18.308 -15.275 1.00 59.38 389 GLU A N 1
ATOM 3088 C CA . GLU A 1 389 ? -4.863 18.813 -16.655 1.00 59.38 389 GLU A CA 1
ATOM 3089 C C . GLU A 1 389 ? -6.221 18.490 -17.290 1.00 59.38 389 GLU A C 1
ATOM 3091 O O . GLU A 1 389 ? -6.476 18.840 -18.442 1.00 59.38 389 GLU A O 1
ATOM 3096 N N . SER A 1 390 ? -7.098 17.810 -16.549 1.00 63.38 390 SER A N 1
ATOM 3097 C CA . SER A 1 390 ? -8.423 17.424 -17.020 1.00 63.38 390 SER A CA 1
ATOM 3098 C C . SER A 1 390 ? -9.476 17.646 -15.931 1.00 63.38 390 SER A C 1
ATOM 3100 O O . SER A 1 390 ? -10.006 16.685 -15.367 1.00 63.38 390 SER A O 1
ATOM 3102 N N . PRO A 1 391 ? -9.768 18.920 -15.598 1.00 66.25 391 PRO A N 1
ATOM 3103 C CA . PRO A 1 391 ? -10.844 19.239 -14.673 1.00 66.25 391 PRO A CA 1
ATOM 3104 C C . PRO A 1 391 ? -12.193 18.810 -15.255 1.00 66.25 391 PRO A C 1
ATOM 3106 O O . PRO A 1 391 ? -12.392 18.794 -16.472 1.00 66.25 391 PRO A O 1
ATOM 3109 N N . LEU A 1 392 ? -13.130 18.479 -14.369 1.00 68.81 392 LEU A N 1
ATOM 3110 C CA . LEU A 1 392 ? -14.491 18.134 -14.763 1.00 68.81 392 LEU A CA 1
ATOM 3111 C C . LEU A 1 392 ? -15.222 19.354 -15.329 1.00 68.81 392 LEU A C 1
ATOM 3113 O O . LEU A 1 392 ? -15.120 20.463 -14.806 1.00 68.81 392 LEU A O 1
ATOM 3117 N N . ASP A 1 393 ? -16.014 19.120 -16.370 1.00 68.81 393 ASP A N 1
ATOM 3118 C CA . ASP A 1 393 ? -16.912 20.093 -16.994 1.00 68.81 393 ASP A CA 1
ATOM 3119 C C . ASP A 1 393 ? -18.293 20.159 -16.310 1.00 68.81 393 ASP A C 1
ATOM 3121 O O . ASP A 1 393 ? -19.161 20.928 -16.727 1.00 68.81 393 ASP A O 1
ATOM 3125 N N . TYR A 1 394 ? -18.501 19.384 -15.239 1.00 70.31 394 TYR A N 1
ATOM 3126 C CA . TYR A 1 394 ? -19.721 19.367 -14.432 1.00 70.31 394 TYR A CA 1
ATOM 3127 C C . TYR A 1 394 ? -19.430 19.377 -12.928 1.00 70.31 394 TYR A C 1
ATOM 3129 O O . TYR A 1 394 ? -18.401 18.895 -12.455 1.00 70.31 394 TYR A O 1
ATOM 3137 N N . THR A 1 395 ? -20.384 19.897 -12.155 1.00 72.38 395 THR A N 1
ATOM 3138 C CA . THR A 1 395 ? -20.322 19.885 -10.691 1.00 72.38 395 THR A CA 1
ATOM 3139 C C . THR A 1 395 ? -20.734 18.520 -10.162 1.00 72.38 395 THR A C 1
ATOM 3141 O O . THR A 1 395 ? -21.830 18.034 -10.447 1.00 72.38 395 THR A O 1
ATOM 3144 N N . VAL A 1 396 ? -19.873 17.914 -9.352 1.00 72.75 396 VAL A N 1
ATOM 3145 C CA . VAL A 1 396 ? -20.164 16.639 -8.695 1.00 72.75 396 VAL A CA 1
ATOM 3146 C C . VAL A 1 396 ? -20.933 16.902 -7.392 1.00 72.75 396 VAL A C 1
ATOM 3148 O O . VAL A 1 396 ? -20.565 17.830 -6.664 1.00 72.75 396 VAL A O 1
ATOM 3151 N N . PRO A 1 397 ? -22.002 16.146 -7.070 1.00 77.62 397 PRO A N 1
ATOM 3152 C CA . PRO A 1 397 ? -22.719 16.326 -5.810 1.00 77.62 397 PRO A CA 1
ATOM 3153 C C . PRO A 1 397 ? -21.800 16.116 -4.593 1.00 77.62 397 PRO A C 1
ATOM 3155 O O . PRO A 1 397 ? -20.790 15.411 -4.690 1.00 77.62 397 PRO A O 1
ATOM 3158 N N . PRO A 1 398 ? -22.119 16.705 -3.429 1.00 81.25 398 PRO A N 1
ATOM 3159 C CA . PRO A 1 398 ? -21.404 16.384 -2.201 1.00 81.25 398 PRO A CA 1
ATOM 3160 C C . PRO A 1 398 ? -21.563 14.893 -1.866 1.00 81.25 398 PRO A C 1
ATOM 3162 O O . PRO A 1 398 ? -22.663 14.345 -1.943 1.00 81.25 398 PRO A O 1
ATOM 3165 N N . GLU A 1 399 ? -20.452 14.251 -1.513 1.00 84.25 399 GLU A N 1
ATOM 3166 C CA . GLU A 1 399 ? -20.419 12.851 -1.087 1.00 84.25 399 GLU A CA 1
ATOM 3167 C C . GLU A 1 399 ? -20.599 12.799 0.436 1.00 84.25 399 GLU A C 1
ATOM 3169 O O . GLU A 1 399 ? -19.850 13.446 1.180 1.00 84.25 399 GLU A O 1
ATOM 3174 N N . ASP A 1 400 ? -21.607 12.052 0.887 1.00 88.50 400 ASP A N 1
ATOM 3175 C CA . ASP A 1 400 ? -21.776 11.711 2.298 1.00 88.50 400 ASP A CA 1
ATOM 3176 C C . ASP A 1 400 ? -21.326 10.262 2.478 1.00 88.50 400 ASP A C 1
ATOM 3178 O O . ASP A 1 400 ? -21.770 9.369 1.749 1.00 88.50 400 ASP A O 1
ATOM 3182 N N . VAL A 1 401 ? -20.437 10.026 3.441 1.00 89.94 401 VAL A N 1
ATOM 3183 C CA . VAL A 1 401 ? -19.831 8.709 3.666 1.00 89.94 401 VAL A CA 1
ATOM 3184 C C . VAL A 1 401 ? -20.238 8.207 5.039 1.00 89.94 401 VAL A C 1
ATOM 3186 O O . VAL A 1 401 ? -19.985 8.870 6.048 1.00 89.94 401 VAL A O 1
ATOM 3189 N N . THR A 1 402 ? -20.832 7.017 5.091 1.00 91.94 402 THR A N 1
ATOM 3190 C CA . THR A 1 402 ? -21.123 6.335 6.351 1.00 91.94 402 THR A CA 1
ATOM 3191 C C . THR A 1 402 ? -20.156 5.177 6.541 1.00 91.94 402 THR A C 1
ATOM 3193 O O . THR A 1 402 ? -20.113 4.244 5.742 1.00 91.94 402 THR A O 1
ATOM 3196 N N . VAL A 1 403 ? -19.387 5.230 7.626 1.00 92.88 403 VAL A N 1
ATOM 3197 C CA . VAL A 1 403 ? -18.494 4.154 8.061 1.00 92.88 403 VAL A CA 1
ATOM 3198 C C . VAL A 1 403 ? -19.183 3.378 9.174 1.00 92.88 403 VAL A C 1
ATOM 3200 O O . VAL A 1 403 ? -19.573 3.955 10.188 1.00 92.88 403 VAL A O 1
ATOM 3203 N N . VAL A 1 404 ? -19.334 2.071 8.997 1.00 92.06 404 VAL A N 1
ATOM 3204 C CA . VAL A 1 404 ? -20.004 1.183 9.947 1.00 92.06 404 VAL A CA 1
ATOM 3205 C C . VAL A 1 404 ? -18.993 0.242 10.579 1.00 92.06 404 VAL A C 1
ATOM 3207 O O . VAL A 1 404 ? -18.257 -0.469 9.893 1.00 92.06 404 VAL A O 1
ATOM 3210 N N . PHE A 1 405 ? -19.010 0.206 11.906 1.00 92.50 405 PHE A N 1
ATOM 3211 C CA . PHE A 1 405 ? -18.203 -0.678 12.730 1.00 92.50 405 PHE A CA 1
ATOM 3212 C C . PHE A 1 405 ? -19.078 -1.772 13.326 1.00 92.50 405 PHE A C 1
ATOM 3214 O O . PHE A 1 405 ? -20.123 -1.475 13.908 1.00 92.50 405 PHE A O 1
ATOM 3221 N N . ARG A 1 406 ? -18.634 -3.026 13.224 1.00 91.00 406 ARG A N 1
ATOM 3222 C CA . ARG A 1 406 ? -19.225 -4.159 13.946 1.00 91.00 406 ARG A CA 1
ATOM 3223 C C . ARG A 1 406 ? -18.221 -4.671 14.969 1.00 91.00 406 ARG A C 1
ATOM 3225 O O . ARG A 1 406 ? -17.123 -5.073 14.590 1.00 91.00 406 ARG A O 1
ATOM 3232 N N . SER A 1 407 ? -18.584 -4.644 16.245 1.00 90.25 407 SER A N 1
ATOM 3233 C CA . SER A 1 407 ? -17.680 -4.933 17.358 1.00 90.25 407 SER A CA 1
ATOM 3234 C C . SER A 1 407 ? -18.260 -5.920 18.365 1.00 90.25 407 SER A C 1
ATOM 3236 O O . SER A 1 407 ? -19.474 -6.079 18.476 1.00 90.25 407 SER A O 1
ATOM 3238 N N . SER A 1 408 ? -17.395 -6.590 19.128 1.00 87.38 408 SER A N 1
ATOM 3239 C CA . SER A 1 408 ? -17.820 -7.498 20.205 1.00 87.38 408 SER A CA 1
ATOM 3240 C C . SER A 1 408 ? -18.436 -6.772 21.407 1.00 87.38 408 SER A C 1
ATOM 3242 O O . SER A 1 408 ? -19.294 -7.326 22.085 1.00 87.38 408 SER A O 1
ATOM 3244 N N . GLU A 1 409 ? -18.018 -5.532 21.659 1.00 86.75 409 GLU A N 1
ATOM 3245 C CA . GLU A 1 409 ? -18.469 -4.691 22.774 1.00 86.75 409 GLU A CA 1
ATOM 3246 C C . GLU A 1 409 ? -18.898 -3.305 22.273 1.00 86.75 409 GLU A C 1
ATOM 3248 O O . GLU A 1 409 ? -18.605 -2.926 21.135 1.00 86.75 409 GLU A O 1
ATOM 3253 N N . ALA A 1 410 ? -19.594 -2.539 23.117 1.00 86.88 410 ALA A N 1
ATOM 3254 C CA . ALA A 1 410 ? -19.999 -1.173 22.785 1.00 86.88 410 ALA A CA 1
ATOM 3255 C C . ALA A 1 410 ? -18.775 -0.263 22.566 1.00 86.88 410 ALA A C 1
ATOM 3257 O O . ALA A 1 410 ? -17.828 -0.279 23.358 1.00 86.88 410 ALA A O 1
ATOM 3258 N N . LEU A 1 411 ? -18.809 0.546 21.502 1.00 89.62 411 LEU A N 1
ATOM 3259 C CA . LEU A 1 411 ? -17.711 1.436 21.129 1.00 89.62 411 LEU A CA 1
ATOM 3260 C C . LEU A 1 411 ? -17.959 2.847 21.648 1.00 89.62 411 LEU A C 1
ATOM 3262 O O . LEU A 1 411 ? -19.044 3.407 21.498 1.00 89.62 411 LEU A O 1
ATOM 3266 N N . GLN A 1 412 ? -16.916 3.457 22.196 1.00 89.00 412 GLN A N 1
ATOM 3267 C CA . GLN A 1 412 ? -16.882 4.892 22.445 1.00 89.00 412 GLN A CA 1
ATOM 3268 C C . GLN A 1 412 ? -16.076 5.546 21.331 1.00 89.00 412 GLN A C 1
ATOM 3270 O O . GLN A 1 412 ? -14.883 5.284 21.190 1.00 89.00 412 GLN A O 1
ATOM 3275 N N . ILE A 1 413 ? -16.726 6.387 20.531 1.00 90.12 413 ILE A N 1
ATOM 3276 C CA . ILE A 1 413 ? -16.115 7.012 19.359 1.00 90.12 413 ILE A CA 1
ATOM 3277 C C . ILE A 1 413 ? -16.011 8.515 19.589 1.00 90.12 413 ILE A C 1
ATOM 3279 O O . ILE A 1 413 ? -17.005 9.175 19.892 1.00 90.12 413 ILE A O 1
ATOM 3283 N N . LYS A 1 414 ? -14.811 9.059 19.397 1.00 89.81 414 LYS A N 1
ATOM 3284 C CA . LYS A 1 414 ? -14.572 10.495 19.275 1.00 89.81 414 LYS A CA 1
ATOM 3285 C C . LYS A 1 414 ? -14.092 10.782 17.861 1.00 89.81 414 LYS A C 1
ATOM 3287 O O . LYS A 1 414 ? -13.140 10.171 17.382 1.00 89.81 414 LYS A O 1
ATOM 3292 N N . VAL A 1 415 ? -14.754 11.720 17.204 1.00 87.31 415 VAL A N 1
ATOM 3293 C CA . VAL A 1 415 ? -14.479 12.099 15.819 1.00 87.31 415 VAL A CA 1
ATOM 3294 C C . VAL A 1 415 ? -14.567 13.615 15.686 1.00 87.31 415 VAL A C 1
ATOM 3296 O O . VAL A 1 415 ? -15.349 14.257 16.387 1.00 87.31 415 VAL A O 1
ATOM 3299 N N . SER A 1 416 ? -13.755 14.200 14.808 1.00 77.06 416 SER A N 1
ATOM 3300 C CA . SER A 1 416 ? -13.824 15.631 14.496 1.00 77.06 416 SER A CA 1
ATOM 3301 C C . SER A 1 416 ? -15.087 15.981 13.695 1.00 77.06 416 SER A C 1
ATOM 3303 O O . SER A 1 416 ? -15.372 15.332 12.686 1.00 77.06 416 SER A O 1
ATOM 3305 N N . GLU A 1 417 ? -15.797 17.045 14.076 1.00 71.44 417 GLU A N 1
ATOM 3306 C CA . GLU A 1 417 ? -16.971 17.554 13.347 1.00 71.44 417 GLU A CA 1
ATOM 3307 C C . GLU A 1 417 ? -16.646 17.993 11.903 1.00 71.44 417 GLU A C 1
ATOM 3309 O O . GLU A 1 417 ? -15.538 18.492 11.665 1.00 71.44 417 GLU A O 1
ATOM 3314 N N . PRO A 1 418 ? -17.578 17.864 10.926 1.00 68.88 418 PRO A N 1
ATOM 3315 C CA . PRO A 1 418 ? -18.984 17.479 11.072 1.00 68.88 418 PRO A CA 1
ATOM 3316 C C . PRO A 1 418 ? -19.202 15.978 10.811 1.00 68.88 418 PRO A C 1
ATOM 3318 O O . PRO A 1 418 ? -19.224 15.524 9.667 1.00 68.88 418 PRO A O 1
ATOM 3321 N N . ALA A 1 419 ? -19.388 15.206 11.880 1.00 83.81 419 ALA A N 1
ATOM 3322 C CA . ALA A 1 419 ? -19.675 13.778 11.818 1.00 83.81 419 ALA A CA 1
ATOM 3323 C C . ALA A 1 419 ? -20.764 13.427 12.838 1.00 83.81 419 ALA A C 1
ATOM 3325 O O . ALA A 1 419 ? -20.760 13.937 13.957 1.00 83.81 419 ALA A O 1
ATOM 3326 N N . ILE A 1 420 ? -21.701 12.567 12.447 1.00 85.38 420 ILE A N 1
ATOM 3327 C CA . ILE A 1 420 ? -22.802 12.105 13.294 1.00 85.38 420 ILE A CA 1
ATOM 3328 C C . ILE A 1 420 ? -22.514 10.660 13.685 1.00 85.38 420 ILE A C 1
ATOM 3330 O O . ILE A 1 420 ? -22.519 9.767 12.836 1.00 85.38 420 ILE A O 1
ATOM 3334 N N . VAL A 1 421 ? -22.265 10.434 14.973 1.00 88.38 421 VAL A N 1
ATOM 3335 C CA . VAL A 1 421 ? -22.072 9.094 15.534 1.00 88.38 421 VAL A CA 1
ATOM 3336 C C . VAL A 1 421 ? -23.430 8.544 15.957 1.00 88.38 421 VAL A C 1
ATOM 3338 O O . VAL A 1 421 ? -24.113 9.118 16.804 1.00 88.38 421 VAL A O 1
ATOM 3341 N N . SER A 1 422 ? -23.825 7.426 15.361 1.00 87.00 422 SER A N 1
ATOM 3342 C CA . SER A 1 422 ? -25.000 6.665 15.783 1.00 87.00 422 SER A CA 1
ATOM 3343 C C . SER A 1 422 ? -24.683 5.900 17.071 1.00 87.00 422 SER A C 1
ATOM 3345 O O . SER A 1 422 ? -23.550 5.443 17.230 1.00 87.00 422 SER A O 1
ATOM 3347 N N . PRO A 1 423 ? -25.646 5.726 17.992 1.00 83.25 423 PRO A N 1
ATOM 3348 C CA . PRO A 1 423 ? -25.417 4.940 19.199 1.00 83.25 423 PRO A CA 1
ATOM 3349 C C . PRO A 1 423 ? -25.048 3.494 18.844 1.00 83.25 423 PRO A C 1
ATOM 3351 O O . PRO A 1 423 ? -25.561 2.944 17.870 1.00 83.25 423 PRO A O 1
ATOM 3354 N N . SER A 1 424 ? -24.184 2.867 19.645 1.00 85.50 424 SER A N 1
ATOM 3355 C CA . SER A 1 424 ? -23.866 1.445 19.490 1.00 85.50 424 SER A CA 1
ATOM 3356 C C . SER A 1 424 ? -25.098 0.597 19.806 1.00 85.50 424 SER A C 1
ATOM 3358 O O . SER A 1 424 ? -25.520 0.509 20.961 1.00 85.50 424 SER A O 1
ATOM 3360 N N . VAL A 1 425 ? -25.672 -0.047 18.791 1.00 86.69 425 VAL A N 1
ATOM 3361 C CA . VAL A 1 425 ? -26.854 -0.908 18.938 1.00 86.69 425 VAL A CA 1
ATOM 3362 C C . VAL A 1 425 ? -26.438 -2.363 18.802 1.00 86.69 425 VAL A C 1
ATOM 3364 O O . VAL A 1 425 ? -25.748 -2.736 17.857 1.00 86.69 425 VAL A O 1
ATOM 3367 N N . LYS A 1 426 ? -26.881 -3.215 19.727 1.00 86.25 426 LYS A N 1
ATOM 3368 C CA . LYS A 1 426 ? -26.637 -4.655 19.637 1.00 86.25 426 LYS A CA 1
ATOM 3369 C C . LYS A 1 426 ? -27.490 -5.268 18.518 1.00 86.25 426 LYS A C 1
ATOM 3371 O O . LYS A 1 426 ? -28.717 -5.232 18.589 1.00 86.25 426 LYS A O 1
ATOM 3376 N N . LYS A 1 427 ? -26.846 -5.844 17.501 1.00 82.50 427 LYS A N 1
ATOM 3377 C CA . LYS A 1 427 ? -27.470 -6.575 16.389 1.00 82.50 427 LYS A CA 1
ATOM 3378 C C . LYS A 1 427 ? -26.954 -8.016 16.371 1.00 82.50 427 LYS A C 1
ATOM 3380 O O . LYS A 1 427 ? -25.888 -8.310 15.831 1.00 82.50 427 LYS A O 1
ATOM 3385 N N . GLY A 1 428 ? -27.730 -8.922 16.967 1.00 83.31 428 GLY A N 1
ATOM 3386 C CA . GLY A 1 428 ? -27.313 -10.310 17.187 1.00 83.31 428 GLY A CA 1
ATOM 3387 C C . GLY A 1 428 ? -26.224 -10.395 18.260 1.00 83.31 428 GLY A C 1
ATOM 3388 O O . GLY A 1 428 ? -26.395 -9.854 19.355 1.00 83.31 428 GLY A O 1
ATOM 3389 N N . ASP A 1 429 ? -25.105 -11.040 17.931 1.00 81.75 429 ASP A N 1
ATOM 3390 C CA . ASP A 1 429 ? -23.969 -11.226 18.847 1.00 81.75 429 ASP A CA 1
ATOM 3391 C C . ASP A 1 429 ? -22.966 -10.060 18.846 1.00 81.75 429 ASP A C 1
ATOM 3393 O O . ASP A 1 429 ? -22.079 -10.022 19.697 1.00 81.75 429 ASP A O 1
ATOM 3397 N N . LEU A 1 430 ? -23.106 -9.100 17.924 1.00 87.31 430 LEU A N 1
ATOM 3398 C CA . LEU A 1 430 ? -22.199 -7.957 17.769 1.00 87.31 430 LEU A CA 1
ATOM 3399 C C . LEU A 1 430 ? -22.938 -6.626 17.956 1.00 87.31 430 LEU A C 1
ATOM 3401 O O . LEU A 1 430 ? -24.140 -6.515 17.710 1.00 87.31 430 LEU A O 1
ATOM 3405 N N . TYR A 1 431 ? -22.210 -5.595 18.369 1.00 88.06 431 TYR A N 1
ATOM 3406 C CA . TYR A 1 431 ? -22.661 -4.208 18.365 1.00 88.06 431 TYR A CA 1
ATOM 3407 C C . TYR A 1 431 ? -22.352 -3.574 17.017 1.00 88.06 431 TYR A C 1
ATOM 3409 O O . TYR A 1 431 ? -21.290 -3.800 16.449 1.00 88.06 431 TYR A O 1
ATOM 3417 N N . GLU A 1 432 ? -23.272 -2.767 16.508 1.00 90.94 432 GLU A N 1
ATOM 3418 C CA . GLU A 1 432 ? -23.085 -1.985 15.295 1.00 90.94 432 GLU A CA 1
ATOM 3419 C C . GLU A 1 432 ? -23.093 -0.498 15.646 1.00 90.94 432 GLU A C 1
ATOM 3421 O O . GLU A 1 432 ? -23.987 -0.021 16.348 1.00 90.94 432 GLU A O 1
ATOM 3426 N N . THR A 1 433 ? -22.079 0.226 15.176 1.00 90.50 433 THR A N 1
ATOM 3427 C CA . THR A 1 433 ? -21.934 1.672 15.378 1.00 90.50 433 THR A CA 1
ATOM 3428 C C . THR A 1 433 ? -21.616 2.321 14.039 1.00 90.50 433 THR A C 1
ATOM 3430 O O . THR A 1 433 ? -20.618 1.978 13.413 1.00 90.50 433 THR A O 1
ATOM 3433 N N . GLY A 1 434 ? -22.462 3.243 13.583 1.00 90.50 434 GLY A N 1
ATOM 3434 C CA . GLY A 1 434 ? -22.261 3.977 12.331 1.00 90.50 434 GLY A CA 1
ATOM 3435 C C . GLY A 1 434 ? -21.774 5.402 12.579 1.00 90.50 434 GLY A C 1
ATOM 3436 O O . GLY A 1 434 ? -22.299 6.084 13.456 1.00 90.50 434 GLY A O 1
ATOM 3437 N N . ILE A 1 435 ? -20.815 5.875 11.7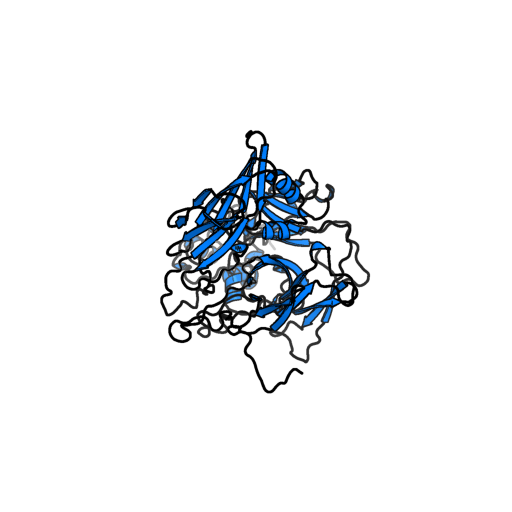89 1.00 91.62 435 ILE A N 1
ATOM 3438 C CA . ILE A 1 435 ? -20.390 7.278 11.741 1.00 91.62 435 ILE A CA 1
ATOM 3439 C C . ILE A 1 435 ? -20.721 7.819 10.357 1.00 91.62 435 ILE A C 1
ATOM 3441 O O . ILE A 1 435 ? -20.203 7.312 9.367 1.00 91.62 435 ILE A O 1
ATOM 3445 N N . THR A 1 436 ? -21.557 8.851 10.282 1.00 91.38 436 THR A N 1
ATOM 3446 C CA . THR A 1 436 ? -21.885 9.517 9.014 1.00 91.38 436 THR A CA 1
ATOM 3447 C C . THR A 1 436 ? -21.161 10.851 8.918 1.00 91.38 436 THR A C 1
ATOM 3449 O O . THR A 1 436 ? -21.342 11.722 9.770 1.00 91.38 436 THR A O 1
ATOM 3452 N N . PHE A 1 437 ? -20.351 11.009 7.877 1.00 89.56 437 PHE A N 1
ATOM 3453 C CA . PHE A 1 437 ? -19.640 12.235 7.542 1.00 89.56 437 PHE A CA 1
ATOM 3454 C C . PHE A 1 437 ? -20.397 12.947 6.425 1.00 89.56 437 PHE A C 1
ATOM 3456 O O . PHE A 1 437 ? -20.465 12.446 5.304 1.00 89.56 437 PHE A O 1
ATOM 3463 N N . ASN A 1 438 ? -20.968 14.108 6.740 1.00 86.44 438 ASN A N 1
ATOM 3464 C CA . ASN A 1 438 ? -21.747 14.880 5.774 1.00 86.44 438 ASN A CA 1
ATOM 3465 C C . ASN A 1 438 ? -20.828 15.820 4.991 1.00 86.44 438 ASN A C 1
ATOM 3467 O O . ASN A 1 438 ? -20.027 16.536 5.599 1.00 86.44 438 ASN A O 1
ATOM 3471 N N . LYS A 1 439 ? -21.003 15.878 3.667 1.00 83.56 439 LYS A N 1
ATOM 3472 C CA . LYS A 1 439 ? -20.259 16.741 2.738 1.00 83.56 439 LYS A CA 1
ATOM 3473 C C . LYS A 1 439 ? -18.754 16.619 2.950 1.00 83.56 439 LYS A C 1
ATOM 3475 O O . LYS A 1 439 ? -18.098 17.566 3.396 1.00 83.56 439 LYS A O 1
ATOM 3480 N N . VAL A 1 440 ? -18.216 15.438 2.666 1.00 84.19 440 VAL A N 1
ATOM 3481 C CA . VAL A 1 440 ? -16.787 15.180 2.839 1.00 84.19 440 VAL A CA 1
ATOM 3482 C C . VAL A 1 440 ? -15.963 16.173 2.013 1.00 84.19 440 VAL A C 1
ATOM 3484 O O . VAL A 1 440 ? -16.251 16.432 0.845 1.00 84.19 440 VAL A O 1
ATOM 3487 N N . THR A 1 441 ? -14.944 16.760 2.641 1.00 83.94 441 THR A N 1
ATOM 3488 C CA . THR A 1 441 ? -14.010 17.704 2.012 1.00 83.94 441 THR A CA 1
ATOM 3489 C C . THR A 1 441 ? -12.586 17.152 2.050 1.00 83.94 441 THR A C 1
ATOM 3491 O O . THR A 1 441 ? -12.304 16.170 2.737 1.00 83.94 441 THR A O 1
ATOM 3494 N N . ARG A 1 442 ? -11.668 17.780 1.304 1.00 85.81 442 ARG A N 1
ATOM 3495 C CA . ARG A 1 442 ? -10.241 17.419 1.248 1.00 85.81 442 ARG A CA 1
ATOM 3496 C C . ARG A 1 442 ? -9.522 17.772 2.562 1.00 85.81 442 ARG A C 1
ATOM 3498 O O . ARG A 1 442 ? -8.773 18.741 2.632 1.00 85.81 442 ARG A O 1
ATOM 3505 N N . ARG A 1 443 ? -9.780 17.003 3.621 1.00 85.81 443 ARG A N 1
ATOM 3506 C CA . ARG A 1 443 ? -9.108 17.090 4.930 1.00 85.81 443 ARG A CA 1
ATOM 3507 C C . ARG A 1 443 ? -9.078 15.732 5.636 1.00 85.81 443 ARG A C 1
ATOM 3509 O O . ARG A 1 443 ? -9.904 14.870 5.347 1.00 85.81 443 ARG A O 1
ATOM 3516 N N . GLY A 1 444 ? -8.129 15.546 6.548 1.00 86.19 444 GLY A N 1
ATOM 3517 C CA . GLY A 1 444 ? -8.107 14.374 7.423 1.00 86.19 444 GLY A CA 1
ATOM 3518 C C . GLY A 1 444 ? -9.181 14.464 8.489 1.00 86.19 444 GLY A C 1
ATOM 3519 O O . GLY A 1 444 ? -9.442 15.544 9.019 1.00 86.19 444 GLY A O 1
ATOM 3520 N N . TYR A 1 445 ? -9.797 13.327 8.802 1.00 89.69 445 TYR A N 1
ATOM 3521 C CA . TYR A 1 445 ? -10.774 13.210 9.880 1.00 89.69 445 TYR A CA 1
ATOM 3522 C C . TYR A 1 445 ? -10.164 12.387 11.021 1.00 89.69 445 TYR A C 1
ATOM 3524 O O . TYR A 1 445 ? -10.169 11.155 10.944 1.00 89.69 445 TYR A O 1
ATOM 3532 N N . PRO A 1 446 ? -9.608 13.034 12.064 1.00 91.81 446 PRO A N 1
ATOM 3533 C CA . PRO A 1 446 ? -9.143 12.341 13.256 1.00 91.81 446 PRO A CA 1
ATOM 3534 C C . PRO A 1 446 ? -10.253 11.509 13.899 1.00 91.81 446 PRO A C 1
ATOM 3536 O O . PRO A 1 446 ? -11.365 11.993 14.135 1.00 91.81 446 PRO A O 1
ATOM 3539 N N . LEU A 1 447 ? -9.917 10.260 14.203 1.00 92.50 447 LEU A N 1
ATOM 3540 C CA . LEU A 1 447 ? -10.795 9.261 14.782 1.00 92.50 447 LEU A CA 1
ATOM 3541 C C . LEU A 1 447 ? -10.093 8.582 15.960 1.00 92.50 447 LEU A C 1
ATOM 3543 O O . LEU A 1 447 ? -8.996 8.035 15.821 1.00 92.50 447 LEU A O 1
ATOM 3547 N N . GLU A 1 448 ? -10.755 8.590 17.112 1.00 94.00 448 GLU A N 1
ATOM 3548 C CA . GLU A 1 448 ? -10.367 7.839 18.303 1.00 94.00 448 GLU A CA 1
ATOM 3549 C C . GLU A 1 448 ? -11.510 6.885 18.671 1.00 94.00 448 GLU A C 1
ATOM 3551 O O . GLU A 1 448 ? -12.626 7.320 18.962 1.00 94.00 448 GLU A O 1
ATOM 3556 N N . ILE A 1 449 ? -11.237 5.581 18.645 1.00 92.69 449 ILE A N 1
ATOM 3557 C CA . ILE A 1 449 ? -12.183 4.531 19.039 1.00 92.69 449 ILE A CA 1
ATOM 3558 C C . ILE A 1 449 ? -11.661 3.894 20.317 1.00 92.69 449 ILE A C 1
ATOM 3560 O O . ILE A 1 449 ? -10.506 3.480 20.369 1.00 92.69 449 ILE A O 1
ATOM 3564 N N . THR A 1 450 ? -12.516 3.769 21.323 1.00 92.25 450 THR A N 1
ATOM 3565 C CA . THR A 1 450 ? -12.207 3.086 22.578 1.00 92.25 450 THR A CA 1
ATOM 3566 C C . THR A 1 450 ? -13.183 1.941 22.803 1.00 92.25 450 THR A C 1
ATOM 3568 O O . THR A 1 450 ? -14.389 2.086 22.591 1.00 92.25 450 THR A O 1
ATOM 3571 N N . MET A 1 451 ? -12.657 0.803 23.249 1.00 90.94 451 MET A N 1
ATOM 3572 C CA . MET A 1 451 ? -13.440 -0.383 23.578 1.00 90.94 451 MET A CA 1
ATOM 3573 C C . MET A 1 451 ? -12.895 -1.059 24.834 1.00 90.94 451 MET A C 1
ATOM 3575 O O . MET A 1 451 ? -11.687 -1.073 25.084 1.00 90.94 451 MET A O 1
ATOM 3579 N N . ASN A 1 452 ? -13.793 -1.661 25.609 1.00 88.50 452 ASN A N 1
ATOM 3580 C CA . ASN A 1 452 ? -13.401 -2.515 26.721 1.00 88.50 452 ASN A CA 1
ATOM 3581 C C . ASN A 1 452 ? -13.011 -3.897 26.187 1.00 88.50 452 ASN A C 1
ATOM 3583 O O . ASN A 1 452 ? -13.757 -4.531 25.444 1.00 88.50 452 ASN A O 1
ATOM 3587 N N . THR A 1 453 ? -11.830 -4.356 26.577 1.00 84.44 453 THR A N 1
ATOM 3588 C CA . THR A 1 453 ? -11.342 -5.715 26.323 1.00 84.44 453 THR A CA 1
ATOM 3589 C C . THR A 1 453 ? -11.753 -6.630 27.470 1.00 84.44 453 THR A C 1
ATOM 3591 O O . THR A 1 453 ? -11.783 -6.226 28.635 1.00 84.44 453 THR A O 1
ATOM 3594 N N . SER A 1 454 ? -12.101 -7.866 27.131 1.00 79.88 454 SER A N 1
ATOM 3595 C CA . SER A 1 454 ? -12.459 -8.927 28.073 1.00 79.88 454 SER A CA 1
ATOM 3596 C C . SER A 1 454 ? -11.563 -10.141 27.825 1.00 79.88 454 SER A C 1
ATOM 3598 O O . SER A 1 454 ? -10.626 -10.060 27.043 1.00 79.88 454 SER A O 1
ATOM 3600 N N . SER A 1 455 ? -11.846 -11.287 28.446 1.00 76.25 455 SER A N 1
ATOM 3601 C CA . SER A 1 455 ? -11.065 -12.529 28.295 1.00 76.25 455 SER A CA 1
ATOM 3602 C C . SER A 1 455 ? -11.116 -13.178 26.896 1.00 76.25 455 SER A C 1
ATOM 3604 O O . SER A 1 455 ? -10.769 -14.350 26.755 1.00 76.25 455 SER A O 1
ATOM 3606 N N . LYS A 1 456 ? -11.599 -12.468 25.871 1.00 81.12 456 LYS A N 1
ATOM 3607 C CA . LYS A 1 456 ? -11.716 -12.929 24.483 1.00 81.12 456 LYS A CA 1
ATOM 3608 C C . LYS A 1 456 ? -11.069 -11.918 23.545 1.00 81.12 456 LYS A C 1
ATOM 3610 O O . LYS A 1 456 ? -11.073 -10.723 23.822 1.00 81.12 456 LYS A O 1
ATOM 3615 N N . GLU A 1 457 ? -10.555 -12.409 22.420 1.00 80.50 457 GLU A N 1
ATOM 3616 C CA . GLU A 1 457 ? -9.978 -11.559 21.380 1.00 80.50 457 GLU A CA 1
ATOM 3617 C C . GLU A 1 457 ? -11.042 -10.575 20.850 1.00 80.50 457 GLU A C 1
ATOM 3619 O O . GLU A 1 457 ? -12.141 -11.008 20.481 1.00 80.50 457 GLU A O 1
ATOM 3624 N N . PRO A 1 458 ? -10.757 -9.261 20.839 1.00 83.25 458 PRO A N 1
ATOM 3625 C CA . PRO A 1 458 ? -11.703 -8.264 20.369 1.00 83.25 458 PRO A CA 1
ATOM 3626 C C . PRO A 1 458 ? -11.954 -8.423 18.870 1.00 83.25 458 PRO A C 1
ATOM 3628 O O . PRO A 1 458 ? -11.020 -8.474 18.069 1.00 83.25 458 PRO A O 1
ATOM 3631 N N . VAL A 1 459 ? -13.229 -8.438 18.484 1.00 87.50 459 VAL A N 1
ATOM 3632 C CA . VAL A 1 459 ? -13.629 -8.373 17.076 1.00 87.50 459 VAL A CA 1
ATOM 3633 C C . VAL A 1 459 ? -13.970 -6.927 16.758 1.00 87.50 459 VAL A C 1
ATOM 3635 O O . VAL A 1 459 ? -14.785 -6.322 17.453 1.00 87.50 459 VAL A O 1
ATOM 3638 N N . LEU A 1 460 ? -13.353 -6.390 15.710 1.00 90.44 460 LEU A N 1
ATOM 3639 C CA . LEU A 1 460 ? -13.693 -5.104 15.115 1.00 90.44 460 LEU A CA 1
ATOM 3640 C C . LEU A 1 460 ? -13.640 -5.277 13.599 1.00 90.44 460 LEU A C 1
ATOM 3642 O O . LEU A 1 460 ? -12.579 -5.582 13.059 1.00 90.44 460 LEU A O 1
ATOM 3646 N N . LEU A 1 461 ? -14.786 -5.122 12.944 1.00 91.50 461 LEU A N 1
ATOM 3647 C CA . LEU A 1 461 ? -14.942 -5.160 11.491 1.00 91.50 461 LEU A CA 1
ATOM 3648 C C . LEU A 1 461 ? -15.387 -3.781 11.017 1.00 91.50 461 LEU A C 1
ATOM 3650 O O . LEU A 1 461 ? -16.179 -3.126 11.701 1.00 91.50 461 LEU A O 1
ATOM 3654 N N . VAL A 1 462 ? -14.921 -3.356 9.845 1.00 92.62 462 VAL A N 1
ATOM 3655 C CA . VAL A 1 462 ? -15.285 -2.053 9.278 1.00 92.62 462 VAL A CA 1
ATOM 3656 C C . VAL A 1 462 ? -15.665 -2.174 7.809 1.00 92.62 462 VAL A C 1
ATOM 3658 O O . VAL A 1 462 ? -15.007 -2.861 7.032 1.00 92.62 462 VAL A O 1
ATOM 3661 N N . HIS A 1 463 ? -16.730 -1.481 7.428 1.00 93.44 463 HIS A N 1
ATOM 3662 C CA . HIS A 1 463 ? -17.109 -1.270 6.036 1.00 93.44 463 HIS A CA 1
ATOM 3663 C C . HIS A 1 463 ? -17.682 0.135 5.869 1.00 93.44 463 HIS A C 1
ATOM 3665 O O . HIS A 1 463 ? -18.029 0.794 6.850 1.00 93.44 463 HIS A O 1
ATOM 3671 N N . TYR A 1 464 ? -17.782 0.600 4.630 1.00 93.50 464 TYR A N 1
ATOM 3672 C CA . TYR A 1 464 ? -18.406 1.880 4.321 1.00 93.50 464 TYR A CA 1
ATOM 3673 C C . TYR A 1 464 ? -19.437 1.739 3.206 1.00 93.50 464 TYR A C 1
ATOM 3675 O O . TYR A 1 464 ? -19.413 0.784 2.428 1.00 93.50 464 TYR A O 1
ATOM 3683 N N . TYR A 1 465 ? -20.328 2.714 3.134 1.00 92.12 465 TYR A N 1
ATOM 3684 C CA . TYR A 1 465 ? -21.187 2.978 1.988 1.00 92.12 465 TYR A CA 1
ATOM 3685 C C . TYR A 1 465 ? -21.361 4.494 1.852 1.00 92.12 465 TYR A C 1
ATOM 3687 O O . TYR A 1 465 ? -20.978 5.257 2.749 1.00 92.12 465 TYR A O 1
ATOM 3695 N N . THR A 1 466 ? -21.902 4.947 0.727 1.00 89.62 466 THR A N 1
ATOM 3696 C CA . THR A 1 466 ? -22.103 6.378 0.463 1.00 89.62 466 THR A CA 1
ATOM 3697 C C . THR A 1 466 ? -23.582 6.684 0.264 1.00 89.62 466 THR A C 1
ATOM 3699 O O . THR A 1 466 ? -24.410 5.781 0.127 1.00 89.62 466 THR A O 1
ATOM 3702 N N . ASN A 1 467 ? -23.939 7.968 0.240 1.00 87.88 467 ASN A N 1
ATOM 3703 C CA . ASN A 1 467 ? -25.281 8.403 -0.155 1.00 87.88 467 ASN A CA 1
ATOM 3704 C C . ASN A 1 467 ? -25.644 8.030 -1.606 1.00 87.88 467 ASN A C 1
ATOM 3706 O O . ASN A 1 467 ? -26.827 7.978 -1.937 1.00 87.88 467 ASN A O 1
ATOM 3710 N N . GLU A 1 468 ? -24.652 7.771 -2.462 1.00 85.12 468 GLU A N 1
ATOM 3711 C CA . GLU A 1 468 ? -24.871 7.367 -3.853 1.00 85.12 468 GLU A CA 1
ATOM 3712 C C . GLU A 1 468 ? -25.174 5.873 -4.010 1.00 85.12 468 GLU A C 1
ATOM 3714 O O . GLU A 1 468 ? -25.941 5.506 -4.901 1.00 85.12 468 GLU A O 1
ATOM 3719 N N . ASP A 1 469 ? -24.595 5.016 -3.163 1.00 85.25 469 ASP A N 1
ATOM 3720 C CA . ASP A 1 469 ? -24.822 3.572 -3.200 1.00 85.25 469 ASP A CA 1
ATOM 3721 C C . ASP A 1 469 ? -24.777 2.962 -1.782 1.00 85.25 469 ASP A C 1
ATOM 3723 O O . ASP A 1 469 ? -23.734 3.033 -1.122 1.00 85.25 469 ASP A O 1
ATOM 3727 N N . PRO A 1 470 ? -25.866 2.310 -1.317 1.00 87.94 470 PRO A N 1
ATOM 3728 C CA . PRO A 1 470 ? -25.934 1.679 0.002 1.00 87.94 470 PRO A CA 1
ATOM 3729 C C . PRO A 1 470 ? -25.127 0.375 0.130 1.00 87.94 470 PRO A C 1
ATOM 3731 O O . PRO A 1 470 ? -25.100 -0.222 1.208 1.00 87.94 470 PRO A O 1
ATOM 3734 N N . ARG A 1 471 ? -24.504 -0.127 -0.943 1.00 89.56 471 ARG A N 1
ATOM 3735 C CA . ARG A 1 471 ? -23.691 -1.351 -0.889 1.00 89.56 471 ARG A CA 1
ATOM 3736 C C . ARG A 1 471 ? -22.463 -1.170 0.003 1.00 89.56 471 ARG A C 1
ATOM 3738 O O . ARG A 1 471 ? -21.687 -0.230 -0.164 1.00 89.56 471 ARG A O 1
ATOM 3745 N N . ALA A 1 472 ? -22.260 -2.132 0.900 1.00 90.81 472 ALA A N 1
ATOM 3746 C CA . ALA A 1 472 ? -21.085 -2.195 1.757 1.00 90.81 472 ALA A CA 1
ATOM 3747 C C . ALA A 1 472 ? -19.814 -2.469 0.939 1.00 90.81 472 ALA A C 1
ATOM 3749 O O . ALA A 1 472 ? -19.785 -3.388 0.118 1.00 90.81 472 ALA A O 1
ATOM 3750 N N . ARG A 1 473 ? -18.760 -1.694 1.207 1.00 91.31 473 ARG A N 1
ATOM 3751 C CA . ARG A 1 473 ? -17.427 -1.823 0.604 1.00 91.31 473 ARG A CA 1
ATOM 3752 C C . ARG A 1 473 ? -16.333 -1.818 1.672 1.00 91.31 473 ARG A C 1
ATOM 3754 O O . ARG A 1 473 ? -16.504 -1.256 2.757 1.00 91.31 473 ARG A O 1
ATOM 3761 N N . ALA A 1 474 ? -15.207 -2.456 1.363 1.00 90.88 474 ALA A N 1
ATOM 3762 C CA . ALA A 1 474 ? -14.038 -2.511 2.239 1.00 90.88 474 ALA A CA 1
ATOM 3763 C C . ALA A 1 474 ? -13.209 -1.217 2.159 1.00 90.88 474 ALA A C 1
ATOM 3765 O O . ALA A 1 474 ? -12.975 -0.693 1.071 1.00 90.88 474 ALA A O 1
ATOM 3766 N N . LEU A 1 475 ? -12.741 -0.711 3.305 1.00 91.00 475 LEU A N 1
ATOM 3767 C CA . LEU A 1 475 ? -11.787 0.403 3.347 1.00 91.00 475 LEU A CA 1
ATOM 3768 C C . LEU A 1 475 ? -10.375 -0.108 3.032 1.00 91.00 475 LEU A C 1
ATOM 3770 O O . LEU A 1 475 ? -9.941 -1.112 3.581 1.00 91.00 475 LEU A O 1
ATOM 3774 N N . GLN A 1 476 ? -9.649 0.594 2.163 1.00 90.94 476 GLN A N 1
ATOM 3775 C CA . GLN A 1 476 ? -8.268 0.240 1.828 1.00 90.94 476 GLN A CA 1
ATOM 3776 C C . GLN A 1 476 ? -7.274 0.800 2.855 1.00 90.94 476 GLN A C 1
ATOM 3778 O O . GLN A 1 476 ? -7.524 1.838 3.468 1.00 90.94 476 GLN A O 1
ATOM 3783 N N . ILE A 1 477 ? -6.103 0.167 3.000 1.00 90.50 477 ILE A N 1
ATOM 3784 C CA . ILE A 1 477 ? -5.069 0.571 3.978 1.00 90.50 477 ILE A CA 1
ATOM 3785 C C . ILE A 1 477 ? -4.595 2.023 3.805 1.00 90.50 477 ILE A C 1
ATOM 3787 O O . ILE A 1 477 ? -4.302 2.698 4.786 1.00 90.50 477 ILE A O 1
ATOM 3791 N N . HIS A 1 478 ? -4.587 2.539 2.572 1.00 88.62 478 HIS A N 1
ATOM 3792 C CA . HIS A 1 478 ? -4.148 3.904 2.262 1.00 88.62 478 HIS A CA 1
ATOM 3793 C C . HIS A 1 478 ? -5.125 4.994 2.729 1.00 88.62 478 HIS A C 1
ATOM 3795 O O . HIS A 1 478 ? -4.864 6.183 2.562 1.00 88.62 478 HIS A O 1
ATOM 3801 N N . ARG A 1 479 ? -6.285 4.600 3.264 1.00 90.44 479 ARG A N 1
ATOM 3802 C CA . ARG A 1 479 ? -7.307 5.513 3.786 1.00 90.44 479 ARG A CA 1
ATOM 3803 C C . ARG A 1 479 ? -7.108 5.815 5.273 1.00 90.44 479 ARG A C 1
ATOM 3805 O O . ARG A 1 479 ? -7.785 6.699 5.793 1.00 90.44 479 ARG A O 1
ATOM 3812 N N . PHE A 1 480 ? -6.200 5.106 5.945 1.00 92.50 480 PHE A N 1
ATOM 3813 C CA . PHE A 1 480 ? -5.881 5.282 7.360 1.00 92.50 480 PHE A CA 1
ATOM 3814 C C . PHE A 1 480 ? -4.509 5.911 7.484 1.00 92.50 480 PHE A C 1
ATOM 3816 O O . PHE A 1 480 ? -3.541 5.309 7.040 1.00 92.50 480 PHE A O 1
ATOM 3823 N N . PHE A 1 481 ? -4.416 7.069 8.123 1.00 92.06 481 PHE A N 1
ATOM 3824 C CA . PHE A 1 481 ? -3.156 7.742 8.412 1.00 92.06 481 PHE A CA 1
ATOM 3825 C C . PHE A 1 481 ? -2.879 7.745 9.912 1.00 92.06 481 PHE A C 1
ATOM 3827 O O . PHE A 1 481 ? -3.790 7.804 10.746 1.00 92.06 481 PHE A O 1
ATOM 3834 N N . VAL A 1 482 ? -1.601 7.705 10.268 1.00 90.88 482 VAL A N 1
ATOM 3835 C CA . VAL A 1 482 ? -1.156 7.806 11.659 1.00 90.88 482 VAL A CA 1
ATOM 3836 C C . VAL A 1 482 ? -1.542 9.165 12.268 1.00 90.88 482 VAL A C 1
ATOM 3838 O O . VAL A 1 482 ? -1.572 10.180 11.570 1.00 90.88 482 VAL A O 1
ATOM 3841 N N . PRO A 1 483 ? -1.823 9.236 13.583 1.00 88.00 483 PRO A N 1
ATOM 3842 C CA . PRO A 1 483 ? -2.370 10.446 14.200 1.00 88.00 483 PRO A CA 1
ATOM 3843 C C . PRO A 1 483 ? -1.411 11.644 14.212 1.00 88.00 483 PRO A C 1
ATOM 3845 O O . PRO A 1 483 ? -1.874 12.771 14.362 1.00 88.00 483 PRO A O 1
ATOM 3848 N N . TRP A 1 484 ? -0.103 11.414 14.066 1.00 87.19 484 TRP A N 1
ATOM 3849 C CA . TRP A 1 484 ? 0.924 12.461 14.030 1.00 87.19 484 TRP A CA 1
ATOM 3850 C C . TRP A 1 484 ? 1.230 12.996 12.627 1.00 87.19 484 TRP A C 1
ATOM 3852 O O . TRP A 1 484 ? 2.056 13.899 12.508 1.00 87.19 484 TRP A O 1
ATOM 3862 N N . ALA A 1 485 ? 0.597 12.466 11.575 1.00 84.56 485 ALA A N 1
ATOM 3863 C CA . ALA A 1 485 ? 0.677 13.079 10.254 1.00 84.56 485 ALA A CA 1
ATOM 3864 C C . ALA A 1 485 ? 0.040 14.477 10.327 1.00 84.56 485 ALA A C 1
ATOM 3866 O O . ALA A 1 485 ? -1.118 14.615 10.735 1.00 84.56 485 ALA A O 1
ATOM 3867 N N . SER A 1 486 ? 0.803 15.522 9.990 1.00 77.81 486 SER A N 1
ATOM 3868 C CA . SER A 1 486 ? 0.295 16.899 10.059 1.00 77.81 486 SER A CA 1
ATOM 3869 C C . SER A 1 486 ? -0.682 17.194 8.926 1.00 77.81 486 SER A C 1
ATOM 3871 O O . SER A 1 486 ? -1.640 17.940 9.105 1.00 77.81 486 SER A O 1
ATOM 3873 N N . GLU A 1 487 ? -0.427 16.604 7.758 1.00 79.69 487 GLU A N 1
ATOM 3874 C CA . GLU A 1 487 ? -1.253 16.693 6.562 1.00 79.69 487 GLU A CA 1
ATOM 3875 C C . GLU A 1 487 ? -1.394 15.284 5.972 1.00 79.69 487 GLU A C 1
ATOM 3877 O O . GLU A 1 487 ? -0.435 14.516 5.954 1.00 79.69 487 GLU A O 1
ATOM 3882 N N . ILE A 1 488 ? -2.595 14.932 5.506 1.00 80.88 488 ILE A N 1
ATOM 3883 C CA . ILE A 1 488 ? -2.863 13.641 4.839 1.00 80.88 488 ILE A CA 1
ATOM 3884 C C . ILE A 1 488 ? -3.043 13.781 3.323 1.00 80.88 488 ILE A C 1
ATOM 3886 O O . ILE A 1 488 ? -3.200 12.794 2.612 1.00 80.88 488 ILE A O 1
ATOM 3890 N N . PHE A 1 489 ? -3.046 15.021 2.837 1.00 79.75 489 PHE A N 1
ATOM 3891 C CA . PHE A 1 489 ? -3.082 15.352 1.424 1.00 79.75 489 PHE A CA 1
ATOM 3892 C C . PHE A 1 489 ? -1.820 16.119 1.093 1.00 79.75 489 PHE A C 1
ATOM 3894 O O . PHE A 1 489 ? -1.473 17.058 1.807 1.00 79.75 489 PHE A O 1
ATOM 3901 N N . ASP A 1 490 ? -1.177 15.758 -0.011 1.00 68.88 490 ASP A N 1
ATOM 3902 C CA . ASP A 1 490 ? -0.077 16.556 -0.525 1.00 68.88 490 ASP A CA 1
ATOM 3903 C C . ASP A 1 490 ? -0.575 17.959 -0.887 1.00 68.88 490 ASP A C 1
ATOM 3905 O O . ASP A 1 490 ? -1.670 18.131 -1.453 1.00 68.88 490 ASP A O 1
ATOM 3909 N N . LYS A 1 491 ? 0.259 18.961 -0.597 1.00 59.50 491 LYS A N 1
ATOM 3910 C CA . LYS A 1 491 ? 0.114 20.289 -1.186 1.00 59.50 491 LYS A CA 1
ATOM 3911 C C . LYS A 1 491 ? 0.334 20.149 -2.684 1.00 59.50 491 LYS A C 1
ATOM 3913 O O . LYS A 1 491 ? 1.392 19.706 -3.128 1.00 59.50 491 LYS A O 1
ATOM 3918 N N . GLU A 1 492 ? -0.669 20.521 -3.470 1.00 52.50 492 GLU A N 1
ATOM 3919 C CA . GLU A 1 492 ? -0.534 20.692 -4.916 1.00 52.50 492 GLU A CA 1
ATOM 3920 C C . GLU A 1 492 ? 0.344 21.918 -5.191 1.00 52.50 492 GLU A C 1
ATOM 3922 O O . GLU A 1 492 ? -0.128 22.970 -5.603 1.00 52.50 492 GLU A O 1
ATOM 3927 N N . THR A 1 493 ? 1.638 21.827 -4.903 1.00 41.72 493 THR A N 1
ATOM 3928 C CA . THR A 1 493 ? 2.569 22.941 -5.084 1.00 41.72 493 THR A CA 1
ATOM 3929 C C . THR A 1 493 ? 3.713 22.532 -5.986 1.00 41.72 493 THR A C 1
ATOM 3931 O O . THR A 1 493 ? 4.853 22.378 -5.568 1.00 41.72 493 THR A O 1
ATOM 3934 N N . LEU A 1 494 ? 3.402 22.449 -7.277 1.00 40.31 494 LEU A N 1
ATOM 3935 C CA . LEU A 1 494 ? 4.265 23.062 -8.284 1.00 40.31 494 LEU A CA 1
ATOM 3936 C C . LEU A 1 494 ? 3.751 24.499 -8.483 1.00 40.31 494 LEU A C 1
ATOM 3938 O O . LEU A 1 494 ? 3.064 24.760 -9.464 1.00 40.31 494 LEU A O 1
ATOM 3942 N N . GLY A 1 495 ? 4.008 25.403 -7.527 1.00 41.12 495 GLY A N 1
ATOM 3943 C CA . GLY A 1 495 ? 3.648 26.820 -7.711 1.00 41.12 495 GLY A CA 1
ATOM 3944 C C . GLY A 1 495 ? 3.314 27.672 -6.483 1.00 41.12 495 GLY A C 1
ATOM 3945 O O . GLY A 1 495 ? 2.541 28.608 -6.633 1.00 41.12 495 GLY A O 1
ATOM 3946 N N . SER A 1 496 ? 3.831 27.409 -5.274 1.00 36.22 496 SER A N 1
ATOM 3947 C CA . SER A 1 496 ? 3.626 28.377 -4.172 1.00 36.22 496 SER A CA 1
ATOM 3948 C C . SER A 1 496 ? 4.802 28.563 -3.209 1.00 36.22 496 SER A C 1
ATOM 3950 O O . SER A 1 496 ? 4.605 28.874 -2.035 1.00 36.22 496 SER A O 1
ATOM 3952 N N . GLU A 1 497 ? 6.034 28.435 -3.688 1.00 40.66 497 GLU A N 1
ATOM 3953 C CA . GLU A 1 497 ? 7.147 29.141 -3.051 1.00 40.66 497 GLU A CA 1
ATOM 3954 C C . GLU A 1 497 ? 7.397 30.383 -3.890 1.00 40.66 497 GLU A C 1
ATOM 3956 O O . GLU A 1 497 ? 7.790 30.253 -5.042 1.00 40.66 497 GLU A O 1
ATOM 3961 N N . THR A 1 498 ? 7.047 31.545 -3.325 1.00 44.50 498 THR A N 1
ATOM 3962 C CA . THR A 1 498 ? 7.294 32.909 -3.823 1.00 44.50 498 THR A CA 1
ATOM 3963 C C . THR A 1 498 ? 7.547 32.956 -5.329 1.00 44.50 498 THR A C 1
ATOM 3965 O O . THR A 1 498 ? 8.692 32.840 -5.757 1.00 44.50 498 THR A O 1
ATOM 3968 N N . GLU A 1 499 ? 6.493 33.085 -6.144 1.00 47.06 499 GLU A N 1
ATOM 3969 C CA . GLU A 1 499 ? 6.663 33.319 -7.580 1.00 47.06 499 GLU A CA 1
ATOM 3970 C C . GLU A 1 499 ? 7.498 34.592 -7.770 1.00 47.06 499 GLU A C 1
ATOM 3972 O O . GLU A 1 499 ? 6.995 35.714 -7.727 1.00 47.06 499 GLU A O 1
ATOM 3977 N N . ILE A 1 500 ? 8.806 34.422 -7.944 1.00 57.59 500 ILE A N 1
ATOM 3978 C CA . ILE A 1 500 ? 9.671 35.447 -8.502 1.00 57.59 500 ILE A CA 1
ATOM 3979 C C . ILE A 1 500 ? 9.167 35.589 -9.936 1.00 57.59 500 ILE A C 1
ATOM 3981 O O . ILE A 1 500 ? 9.292 34.648 -10.724 1.00 57.59 500 ILE A O 1
ATOM 3985 N N . ALA A 1 501 ? 8.530 36.716 -10.258 1.00 61.12 501 ALA A N 1
ATOM 3986 C CA . ALA A 1 501 ? 7.896 36.946 -11.558 1.00 61.12 501 ALA A CA 1
ATOM 3987 C C . ALA A 1 501 ? 8.880 36.721 -12.724 1.00 61.12 501 ALA A C 1
ATOM 3989 O O . ALA A 1 501 ? 8.494 36.278 -13.803 1.00 61.12 501 ALA A O 1
ATOM 3990 N N . GLU A 1 502 ? 10.168 36.955 -12.481 1.00 65.44 502 GLU A N 1
ATOM 3991 C CA . GLU A 1 502 ? 11.282 36.751 -13.403 1.00 65.44 502 GLU A CA 1
ATOM 3992 C C . GLU A 1 502 ? 11.634 35.269 -13.642 1.00 65.44 502 GLU A C 1
ATOM 3994 O O . GLU A 1 502 ? 12.257 34.941 -14.651 1.00 65.44 502 GLU A O 1
ATOM 3999 N N . LEU A 1 503 ? 11.226 34.364 -12.748 1.00 65.31 503 LEU A N 1
ATOM 4000 C CA . LEU A 1 503 ? 11.364 32.909 -12.887 1.00 65.31 503 LEU A CA 1
ATOM 4001 C C . LEU A 1 503 ? 10.064 32.232 -13.349 1.00 65.31 503 LEU A C 1
ATOM 4003 O O . LEU A 1 503 ? 10.028 31.004 -13.471 1.00 65.31 503 LEU A O 1
ATOM 4007 N N . ALA A 1 504 ? 9.008 32.999 -13.642 1.00 56.41 504 ALA A N 1
ATOM 4008 C CA . ALA A 1 504 ? 7.764 32.467 -14.183 1.00 56.41 504 ALA A CA 1
ATOM 4009 C C . ALA A 1 504 ? 8.028 31.746 -15.521 1.00 56.41 504 ALA A C 1
ATOM 4011 O O . ALA A 1 504 ? 8.538 32.322 -16.481 1.00 56.41 504 ALA A O 1
ATOM 4012 N N . GLY A 1 505 ? 7.719 30.446 -15.578 1.00 64.00 505 GLY A N 1
ATOM 4013 C CA . GLY A 1 505 ? 8.041 29.576 -16.721 1.00 64.00 505 GLY A CA 1
ATOM 4014 C C . GLY A 1 505 ? 9.442 28.942 -16.688 1.00 64.00 505 GLY A C 1
ATOM 4015 O O . GLY A 1 505 ? 9.797 28.178 -17.592 1.00 64.00 505 GLY A O 1
ATOM 4016 N N . GLY A 1 506 ? 10.234 29.202 -15.645 1.00 64.62 506 GLY A N 1
ATOM 4017 C CA . GLY A 1 506 ? 11.500 28.525 -15.379 1.00 64.62 506 GLY A CA 1
ATOM 4018 C C . GLY A 1 506 ? 11.299 27.038 -15.072 1.00 64.62 506 GLY A C 1
ATOM 4019 O O . GLY A 1 506 ? 10.395 26.644 -14.341 1.00 64.62 506 GLY A O 1
ATOM 4020 N N . ASN A 1 507 ? 12.151 26.177 -15.634 1.00 64.12 507 ASN A N 1
ATOM 4021 C CA . ASN A 1 507 ? 12.101 24.733 -15.400 1.00 64.12 507 ASN A CA 1
ATOM 4022 C C . ASN A 1 507 ? 13.354 24.286 -14.639 1.00 64.12 507 ASN A C 1
ATOM 4024 O O . ASN A 1 507 ? 14.441 24.226 -15.218 1.00 64.12 507 ASN A O 1
ATOM 4028 N N . TRP A 1 508 ? 13.193 23.931 -13.361 1.00 70.25 508 TRP A N 1
ATOM 4029 C CA . TRP A 1 508 ? 14.299 23.485 -12.507 1.00 70.25 508 TRP A CA 1
ATOM 4030 C C . TRP A 1 508 ? 15.030 22.257 -13.067 1.00 70.25 508 TRP A C 1
ATOM 4032 O O . TRP A 1 508 ? 16.256 22.217 -13.051 1.00 70.25 508 TRP A O 1
ATOM 4042 N N . SER A 1 509 ? 14.315 21.280 -13.638 1.00 66.19 509 SER A N 1
ATOM 4043 C CA . SER A 1 509 ? 14.932 20.088 -14.242 1.00 66.19 509 SER A CA 1
ATOM 4044 C C . SER A 1 509 ? 15.790 20.450 -15.458 1.00 66.19 509 SER A C 1
ATOM 4046 O O . SER A 1 509 ? 16.905 19.943 -15.613 1.00 66.19 509 SER A O 1
ATOM 4048 N N . ARG A 1 510 ? 15.327 21.404 -16.280 1.00 76.88 510 ARG A N 1
ATOM 4049 C CA . ARG A 1 510 ? 16.132 21.975 -17.371 1.00 76.88 510 ARG A CA 1
ATOM 4050 C C . ARG A 1 510 ? 17.358 22.702 -16.822 1.00 76.88 510 ARG A C 1
ATOM 4052 O O . ARG A 1 510 ? 18.447 22.472 -17.332 1.00 76.88 510 ARG A O 1
ATOM 4059 N N . GLY A 1 511 ? 17.198 23.518 -15.780 1.00 79.69 511 GLY A N 1
ATOM 4060 C CA . GLY A 1 511 ? 18.310 24.197 -15.106 1.00 79.69 511 GLY A CA 1
ATOM 4061 C C . GLY A 1 511 ? 19.346 23.210 -14.565 1.00 79.69 511 GLY A C 1
ATOM 4062 O O . GLY A 1 511 ? 20.536 23.354 -14.826 1.00 79.69 511 GLY A O 1
ATOM 4063 N N . ARG A 1 512 ? 18.896 22.132 -13.916 1.00 80.06 512 ARG A N 1
ATOM 4064 C CA . ARG A 1 512 ? 19.745 21.044 -13.423 1.00 80.06 512 ARG A CA 1
ATOM 4065 C C . ARG A 1 512 ? 20.479 20.333 -14.557 1.00 80.06 512 ARG A C 1
ATOM 4067 O O . ARG A 1 512 ? 21.683 20.109 -14.457 1.00 80.06 512 ARG A O 1
ATOM 4074 N N . LYS A 1 513 ? 19.782 19.976 -15.641 1.00 81.50 513 LYS A N 1
ATOM 4075 C CA . LYS A 1 513 ? 20.415 19.372 -16.821 1.00 81.50 513 LYS A CA 1
ATOM 4076 C C . LYS A 1 513 ? 21.472 20.312 -17.398 1.00 81.50 513 LYS A C 1
ATOM 4078 O O . LYS A 1 513 ? 22.596 19.877 -17.640 1.00 81.50 513 LYS A O 1
ATOM 4083 N N . LEU A 1 514 ? 21.136 21.588 -17.564 1.00 83.56 514 LEU A N 1
ATOM 4084 C CA . LEU A 1 514 ? 22.045 22.603 -18.077 1.00 83.56 514 LEU A CA 1
ATOM 4085 C C . LEU A 1 514 ? 23.291 22.725 -17.186 1.00 83.56 514 LEU A C 1
ATOM 4087 O O . LEU A 1 514 ? 24.400 22.636 -17.698 1.00 83.56 514 LEU A O 1
ATOM 4091 N N . PHE A 1 515 ? 23.122 22.781 -15.864 1.00 82.38 515 PHE A N 1
ATOM 4092 C CA . PHE A 1 515 ? 24.218 22.858 -14.893 1.00 82.38 515 PHE A CA 1
ATOM 4093 C C . PHE A 1 515 ? 25.196 21.672 -14.974 1.00 82.38 515 PHE A C 1
ATOM 4095 O O . PHE A 1 515 ? 26.413 21.866 -14.966 1.00 82.38 515 PHE A O 1
ATOM 4102 N N . TYR A 1 516 ? 24.678 20.441 -15.067 1.00 79.62 516 TYR A N 1
ATOM 4103 C CA . TYR A 1 516 ? 25.508 19.228 -15.065 1.00 79.62 516 TYR A CA 1
ATOM 4104 C C . TYR A 1 516 ? 26.023 18.802 -16.445 1.00 79.62 516 TYR A C 1
ATOM 4106 O O . TYR A 1 516 ? 26.951 17.999 -16.502 1.00 79.62 516 TYR A O 1
ATOM 4114 N N . THR A 1 517 ? 25.429 19.277 -17.546 1.00 77.94 517 THR A N 1
ATOM 4115 C CA . THR A 1 517 ? 25.747 18.761 -18.892 1.00 77.94 517 THR A CA 1
ATOM 4116 C C . THR A 1 517 ? 26.065 19.845 -19.916 1.00 77.94 517 THR A C 1
ATOM 4118 O O . THR A 1 517 ? 27.144 19.813 -20.494 1.00 77.94 517 THR A O 1
ATOM 4121 N N . GLU A 1 518 ? 25.165 20.801 -20.151 1.00 81.62 518 GLU A N 1
ATOM 4122 C CA . GLU A 1 518 ? 25.266 21.717 -21.300 1.00 81.62 518 GLU A CA 1
ATOM 4123 C C . GLU A 1 518 ? 26.141 22.944 -21.000 1.00 81.62 518 GLU A C 1
ATOM 4125 O O . GLU A 1 518 ? 26.981 23.316 -21.812 1.00 81.62 518 GLU A O 1
ATOM 4130 N N . ALA A 1 519 ? 25.986 23.545 -19.819 1.00 77.62 519 ALA A N 1
ATOM 4131 C CA . ALA A 1 519 ? 26.747 24.715 -19.379 1.00 77.62 519 ALA A CA 1
ATOM 4132 C C . ALA A 1 519 ? 28.022 24.355 -18.599 1.00 77.62 519 ALA A C 1
ATOM 4134 O O . ALA A 1 519 ? 28.807 25.238 -18.267 1.00 77.62 519 ALA A O 1
ATOM 4135 N N . LEU A 1 520 ? 28.235 23.063 -18.303 1.00 80.44 520 LEU A N 1
ATOM 4136 C CA . LEU A 1 520 ? 29.435 22.527 -17.645 1.00 80.44 520 LEU A CA 1
ATOM 4137 C C . LEU A 1 520 ? 29.792 23.191 -16.299 1.00 80.44 520 LEU A C 1
ATOM 4139 O O . LEU A 1 520 ? 30.911 23.033 -15.814 1.00 80.44 520 LEU A O 1
ATOM 4143 N N . CYS A 1 521 ? 28.845 23.874 -15.654 1.00 80.75 521 CYS A N 1
ATOM 4144 C CA . CYS A 1 521 ? 29.044 24.549 -14.371 1.00 80.75 521 CYS A CA 1
ATOM 4145 C C . CYS A 1 521 ? 29.513 23.571 -13.279 1.00 80.75 521 CYS A C 1
ATOM 4147 O O . CYS A 1 521 ? 30.361 23.910 -12.453 1.00 80.75 521 CYS A O 1
ATOM 4149 N N . ALA A 1 522 ? 29.031 22.323 -13.331 1.00 81.19 522 ALA A N 1
ATOM 4150 C CA . ALA A 1 522 ? 29.422 21.245 -12.423 1.00 81.19 522 ALA A CA 1
ATOM 4151 C C . ALA A 1 522 ? 30.896 20.800 -12.539 1.00 81.19 522 ALA A C 1
ATOM 4153 O O . ALA A 1 522 ? 31.385 20.076 -11.671 1.00 81.19 522 ALA A O 1
ATOM 4154 N N . ASN A 1 523 ? 31.616 21.203 -13.595 1.00 83.38 523 ASN A N 1
ATOM 4155 C CA . ASN A 1 523 ? 33.054 20.939 -13.707 1.00 83.38 523 ASN A CA 1
ATOM 4156 C C . ASN A 1 523 ? 33.888 21.819 -12.779 1.00 83.38 523 ASN A C 1
ATOM 4158 O O . ASN A 1 523 ? 35.033 21.461 -12.512 1.00 83.38 523 ASN A O 1
ATOM 4162 N N . CYS A 1 524 ? 33.339 22.942 -12.318 1.00 78.69 524 CYS A N 1
ATOM 4163 C CA . CYS A 1 524 ? 34.027 23.859 -11.418 1.00 78.69 524 CYS A CA 1
ATOM 4164 C C . CYS A 1 524 ? 33.342 23.944 -10.054 1.00 78.69 524 CYS A C 1
ATOM 4166 O O . CYS A 1 524 ? 34.043 24.005 -9.055 1.00 78.69 524 CYS A O 1
ATOM 4168 N N . HIS A 1 525 ? 32.009 23.916 -10.007 1.00 82.38 525 HIS A N 1
ATOM 4169 C CA . HIS A 1 525 ? 31.239 24.122 -8.782 1.00 82.38 525 HIS A CA 1
ATOM 4170 C C . HIS A 1 525 ? 30.587 22.845 -8.261 1.00 82.38 525 HIS A C 1
ATOM 4172 O O . HIS A 1 525 ? 30.189 21.965 -9.031 1.00 82.38 525 HIS A O 1
ATOM 4178 N N . THR A 1 526 ? 30.394 22.805 -6.945 1.00 80.69 526 THR A N 1
ATOM 4179 C CA . THR A 1 526 ? 29.637 21.761 -6.249 1.00 80.69 526 THR A CA 1
ATOM 4180 C C . THR A 1 526 ? 28.245 22.272 -5.873 1.00 80.69 526 THR A C 1
ATOM 4182 O O . THR A 1 526 ? 28.090 23.427 -5.494 1.00 80.69 526 THR A O 1
ATOM 4185 N N . ILE A 1 527 ? 27.222 21.421 -6.016 1.00 76.75 527 ILE A N 1
ATOM 4186 C CA . ILE A 1 527 ? 25.864 21.634 -5.482 1.00 76.75 527 ILE A CA 1
ATOM 4187 C C . ILE A 1 527 ? 25.414 20.340 -4.802 1.00 76.75 527 ILE A C 1
ATOM 4189 O O . ILE A 1 527 ? 25.428 19.275 -5.428 1.00 76.75 527 ILE A O 1
ATOM 4193 N N . GLY A 1 528 ? 25.015 20.417 -3.531 1.00 70.06 528 GLY A N 1
ATOM 4194 C CA . GLY A 1 528 ? 24.542 19.280 -2.736 1.00 70.06 528 GLY A CA 1
ATOM 4195 C C . GLY A 1 528 ? 25.548 18.126 -2.691 1.00 70.06 528 GLY A C 1
ATOM 4196 O O . GLY A 1 528 ? 25.160 16.965 -2.832 1.00 70.06 528 GLY A O 1
ATOM 4197 N N . GLY A 1 529 ? 26.846 18.444 -2.617 1.00 69.19 529 GLY A N 1
ATOM 4198 C CA . GLY A 1 529 ? 27.938 17.463 -2.628 1.00 69.19 529 GLY A CA 1
ATOM 4199 C C . GLY A 1 529 ? 28.226 16.804 -3.987 1.00 69.19 529 GLY A C 1
ATOM 4200 O O . GLY A 1 529 ? 28.980 15.835 -4.043 1.00 69.19 529 GLY A O 1
ATOM 4201 N N . LYS A 1 530 ? 27.638 17.286 -5.095 1.00 69.62 530 LYS A N 1
ATOM 4202 C CA . LYS A 1 530 ? 27.904 16.795 -6.461 1.00 69.62 530 LYS A CA 1
ATOM 4203 C C . LYS A 1 530 ? 28.510 17.884 -7.345 1.00 69.62 530 LYS A C 1
ATOM 4205 O O . LYS A 1 530 ? 27.855 18.892 -7.608 1.00 69.62 530 LYS A O 1
ATOM 4210 N N . GLY A 1 531 ? 29.710 17.631 -7.863 1.00 75.19 531 GLY A N 1
ATOM 4211 C CA . GLY A 1 531 ? 30.476 18.542 -8.719 1.00 75.19 531 GLY A CA 1
ATOM 4212 C C . GLY A 1 531 ? 31.978 18.361 -8.506 1.00 75.19 531 GLY A C 1
ATOM 4213 O O . GLY A 1 531 ? 32.403 17.324 -7.990 1.00 75.19 531 GLY A O 1
ATOM 4214 N N . LYS A 1 532 ? 32.776 19.354 -8.903 1.00 74.88 532 LYS A N 1
ATOM 4215 C CA . LYS A 1 532 ? 34.187 19.470 -8.502 1.00 74.88 532 LYS A CA 1
ATOM 4216 C C . LYS A 1 532 ? 34.364 20.637 -7.532 1.00 74.88 532 LYS A C 1
ATOM 4218 O O . LYS A 1 532 ? 33.558 21.559 -7.520 1.00 74.88 532 LYS A O 1
ATOM 4223 N N . ASP A 1 533 ? 35.435 20.588 -6.751 1.00 75.00 533 ASP A N 1
ATOM 4224 C CA . ASP A 1 533 ? 35.763 21.569 -5.708 1.00 75.00 533 ASP A CA 1
ATOM 4225 C C . ASP A 1 533 ? 36.811 22.591 -6.195 1.00 75.00 533 ASP A C 1
ATOM 4227 O O . ASP A 1 533 ? 37.809 22.864 -5.536 1.00 75.00 533 ASP A O 1
ATOM 4231 N N . ILE A 1 534 ? 36.659 23.068 -7.437 1.00 77.00 534 ILE A N 1
ATOM 4232 C CA . ILE A 1 534 ? 37.583 24.050 -8.044 1.00 77.00 534 ILE A CA 1
ATOM 4233 C C . ILE A 1 534 ? 37.095 25.479 -7.780 1.00 77.00 534 ILE A C 1
ATOM 4235 O O . ILE A 1 534 ? 37.901 26.394 -7.645 1.00 77.00 534 ILE A O 1
ATOM 4239 N N . GLY A 1 535 ? 35.780 25.669 -7.724 1.00 72.56 535 GLY A N 1
ATOM 4240 C CA . GLY A 1 535 ? 35.101 26.908 -7.377 1.00 72.56 535 GLY A CA 1
ATOM 4241 C C . GLY A 1 535 ? 34.185 26.720 -6.165 1.00 72.56 535 GLY A C 1
ATOM 4242 O O . GLY A 1 535 ? 33.993 25.595 -5.704 1.00 72.56 535 GLY A O 1
ATOM 4243 N N . PRO A 1 536 ? 33.595 27.813 -5.657 1.00 75.81 536 PRO A N 1
ATOM 4244 C CA . PRO A 1 536 ? 32.802 27.801 -4.431 1.00 75.81 536 PRO A CA 1
ATOM 4245 C C . PRO A 1 536 ? 31.596 26.858 -4.504 1.00 75.81 536 PRO A C 1
ATOM 4247 O O . PRO A 1 536 ? 30.989 26.689 -5.569 1.00 75.81 536 PRO A O 1
ATOM 4250 N N . ASP A 1 537 ? 31.221 26.304 -3.348 1.00 79.88 537 ASP A N 1
ATOM 4251 C CA . ASP A 1 537 ? 30.003 25.513 -3.175 1.00 79.88 537 ASP A CA 1
ATOM 4252 C C . ASP A 1 537 ? 28.756 26.396 -3.354 1.00 79.88 537 ASP A C 1
ATOM 4254 O O . ASP A 1 537 ? 28.534 27.381 -2.644 1.00 79.88 537 ASP A O 1
ATOM 4258 N N . LEU A 1 538 ? 27.936 26.028 -4.334 1.00 78.81 538 LEU A N 1
ATOM 4259 C CA . LEU A 1 538 ? 26.728 26.732 -4.744 1.00 78.81 538 LEU A CA 1
ATOM 4260 C C . LEU A 1 538 ? 25.460 26.171 -4.075 1.00 78.81 538 LEU A C 1
ATOM 4262 O O . LEU A 1 538 ? 24.349 26.568 -4.425 1.00 78.81 538 LEU A O 1
ATOM 4266 N N . SER A 1 539 ? 25.591 25.277 -3.091 1.00 74.62 539 SER A N 1
ATOM 4267 C CA . SER A 1 539 ? 24.452 24.703 -2.353 1.00 74.62 539 SER A CA 1
ATOM 4268 C C . SER A 1 539 ? 23.583 25.762 -1.659 1.00 74.62 539 SER A C 1
ATOM 4270 O O . SER A 1 539 ? 22.380 25.569 -1.512 1.00 74.62 539 SER A O 1
ATOM 4272 N N . ASN A 1 540 ? 24.163 26.915 -1.309 1.00 72.00 540 ASN A N 1
ATOM 4273 C CA . ASN A 1 540 ? 23.462 28.026 -0.656 1.00 72.00 540 ASN A CA 1
ATOM 4274 C C . ASN A 1 540 ? 22.810 29.025 -1.632 1.00 72.00 540 ASN A C 1
ATOM 4276 O O . ASN A 1 540 ? 22.279 30.044 -1.190 1.00 72.00 540 ASN A O 1
ATOM 4280 N N . LEU A 1 541 ? 22.816 28.760 -2.947 1.00 73.00 541 LEU A N 1
ATOM 4281 C CA . LEU A 1 541 ? 22.179 29.641 -3.940 1.00 73.00 541 LEU A CA 1
ATOM 4282 C C . LEU A 1 541 ? 20.676 29.839 -3.703 1.00 73.00 541 LEU A C 1
ATOM 4284 O O . LEU A 1 541 ? 20.137 30.857 -4.122 1.00 73.00 541 LEU A O 1
ATOM 4288 N N . ILE A 1 542 ? 20.021 28.915 -2.996 1.00 67.56 542 ILE A N 1
ATOM 4289 C CA . ILE A 1 542 ? 18.598 29.005 -2.633 1.00 67.56 542 ILE A CA 1
ATOM 4290 C C . ILE A 1 542 ? 18.257 30.239 -1.779 1.00 67.56 542 ILE A C 1
ATOM 4292 O O . ILE A 1 542 ? 17.099 30.637 -1.728 1.00 67.56 542 ILE A O 1
ATOM 4296 N N . PHE A 1 543 ? 19.250 30.856 -1.129 1.00 68.88 543 PHE A N 1
ATOM 4297 C CA . PHE A 1 543 ? 19.072 32.049 -0.295 1.00 68.88 543 PHE A CA 1
ATOM 4298 C C . PHE A 1 543 ? 19.484 33.355 -0.996 1.00 68.88 543 PHE A C 1
ATOM 4300 O O . PHE A 1 543 ? 19.393 34.421 -0.386 1.00 68.88 543 PHE A O 1
ATOM 4307 N N . LYS A 1 544 ? 19.964 33.296 -2.248 1.00 69.38 544 LYS A N 1
ATOM 4308 C CA . LYS A 1 544 ? 20.337 34.482 -3.035 1.00 69.38 544 LYS A CA 1
ATOM 4309 C C . LYS A 1 544 ? 19.167 34.971 -3.890 1.00 69.38 544 LYS A C 1
ATOM 4311 O O . LYS A 1 544 ? 18.379 34.179 -4.397 1.00 69.38 544 LYS A O 1
ATOM 4316 N N . ASP A 1 545 ? 19.087 36.283 -4.094 1.00 72.94 545 ASP A N 1
ATOM 4317 C CA . ASP A 1 545 ? 18.088 36.892 -4.968 1.00 72.94 545 ASP A CA 1
ATOM 4318 C C . ASP A 1 545 ? 18.398 36.658 -6.459 1.00 72.94 545 ASP A C 1
ATOM 4320 O O . ASP A 1 545 ? 19.554 36.529 -6.870 1.00 72.94 545 ASP A O 1
ATOM 4324 N N . TYR A 1 546 ? 17.348 36.646 -7.286 1.00 75.12 546 TYR A N 1
ATOM 4325 C CA . TYR A 1 546 ? 17.444 36.435 -8.736 1.00 75.12 546 TYR A CA 1
ATOM 4326 C C . TYR A 1 546 ? 18.440 37.386 -9.417 1.00 75.12 546 TYR A C 1
ATOM 4328 O O . TYR A 1 546 ? 19.231 36.958 -10.259 1.00 75.12 546 TYR A O 1
ATOM 4336 N N . THR A 1 547 ? 18.436 38.666 -9.033 1.00 77.56 547 THR A N 1
ATOM 4337 C CA . THR A 1 547 ? 19.291 39.690 -9.649 1.00 77.56 547 THR A CA 1
ATOM 4338 C C . THR A 1 547 ? 20.766 39.429 -9.356 1.00 77.56 547 THR A C 1
ATOM 4340 O O . THR A 1 547 ? 21.606 39.579 -10.248 1.00 77.56 547 THR A O 1
ATOM 4343 N N . SER A 1 548 ? 21.095 39.006 -8.134 1.00 75.56 548 SER A N 1
ATOM 4344 C CA . SER A 1 548 ? 22.451 38.597 -7.769 1.00 75.56 548 SER A CA 1
ATOM 4345 C C . SER A 1 548 ? 22.889 37.358 -8.544 1.00 75.56 548 SER A C 1
ATOM 4347 O O . SER A 1 548 ? 23.992 37.354 -9.078 1.00 75.56 548 SER A O 1
ATOM 4349 N N . VAL A 1 549 ? 22.044 36.329 -8.652 1.00 79.00 549 VAL A N 1
ATOM 4350 C CA . VAL A 1 549 ? 22.407 35.095 -9.373 1.00 79.00 549 VAL A CA 1
ATOM 4351 C C . VAL A 1 549 ? 22.599 35.359 -10.870 1.00 79.00 549 VAL A C 1
ATOM 4353 O O . VAL A 1 549 ? 23.553 34.864 -11.467 1.00 79.00 549 VAL A O 1
ATOM 4356 N N . LEU A 1 550 ? 21.739 36.176 -11.484 1.00 81.31 550 LEU A N 1
ATOM 4357 C CA . LEU A 1 550 ? 21.864 36.542 -12.896 1.00 81.31 550 LEU A CA 1
ATOM 4358 C C . LEU A 1 550 ? 23.147 37.339 -13.170 1.00 81.31 550 LEU A C 1
ATOM 4360 O O . LEU A 1 550 ? 23.806 37.115 -14.187 1.00 81.31 550 LEU A O 1
ATOM 4364 N N . ARG A 1 551 ? 23.520 38.242 -12.254 1.00 79.56 551 ARG A N 1
ATOM 4365 C CA . ARG A 1 551 ? 24.791 38.971 -12.320 1.00 79.56 551 ARG A CA 1
ATOM 4366 C C . ARG A 1 551 ? 25.979 38.021 -12.228 1.00 79.56 551 ARG A C 1
ATOM 4368 O O . ARG A 1 551 ? 26.865 38.125 -13.064 1.00 79.56 551 ARG A O 1
ATOM 4375 N N . ASP A 1 552 ? 25.960 37.084 -11.282 1.00 78.56 552 ASP A N 1
ATOM 4376 C CA . ASP A 1 552 ? 27.040 36.106 -11.091 1.00 78.56 552 ASP A CA 1
ATOM 4377 C C . ASP A 1 552 ? 27.227 35.215 -12.344 1.00 78.56 552 ASP A C 1
ATOM 4379 O O . ASP A 1 552 ? 28.344 34.806 -12.654 1.00 78.56 552 ASP A O 1
ATOM 4383 N N . ILE A 1 553 ? 26.154 34.945 -13.104 1.00 81.19 553 ILE A N 1
ATOM 4384 C CA . ILE A 1 553 ? 26.211 34.197 -14.375 1.00 81.19 553 ILE A CA 1
ATOM 4385 C C . ILE A 1 553 ? 26.759 35.055 -15.526 1.00 81.19 553 ILE A C 1
ATOM 4387 O O . ILE A 1 553 ? 27.573 34.572 -16.314 1.00 81.19 553 ILE A O 1
ATOM 4391 N N . HIS A 1 554 ? 26.295 36.301 -15.667 1.00 82.00 554 HIS A N 1
ATOM 4392 C CA . HIS A 1 554 ? 26.704 37.182 -16.769 1.00 82.00 554 HIS A CA 1
ATOM 4393 C C . HIS A 1 554 ? 28.099 37.784 -16.581 1.00 82.00 554 HIS A C 1
ATOM 4395 O O . HIS A 1 554 ? 28.817 37.972 -17.562 1.00 82.00 554 HIS A O 1
ATOM 4401 N N . ASP A 1 555 ? 28.468 38.089 -15.340 1.00 79.62 555 ASP A N 1
ATOM 4402 C CA . ASP A 1 555 ? 29.744 38.683 -14.964 1.00 79.62 555 ASP A CA 1
ATOM 4403 C C . ASP A 1 555 ? 30.346 37.946 -13.752 1.00 79.62 555 ASP A C 1
ATOM 4405 O O . ASP A 1 555 ? 30.338 38.455 -12.623 1.00 79.62 555 ASP A O 1
ATOM 4409 N N . PRO A 1 556 ? 30.901 36.739 -13.966 1.00 70.62 556 PRO A N 1
ATOM 4410 C CA . PRO A 1 556 ? 31.495 35.937 -12.896 1.00 70.62 556 PRO A CA 1
ATOM 4411 C C . PRO A 1 556 ? 32.756 36.574 -12.290 1.00 70.62 556 PRO A C 1
ATOM 4413 O O . PRO A 1 556 ? 33.232 36.124 -11.252 1.00 70.62 556 PRO A O 1
ATOM 4416 N N . SER A 1 557 ? 33.317 37.613 -12.923 1.00 70.19 557 SER A N 1
ATOM 4417 C CA . SER A 1 557 ? 34.474 38.358 -12.406 1.00 70.19 557 SER A CA 1
ATOM 4418 C C . SER A 1 557 ? 34.078 39.542 -11.518 1.00 70.19 557 SER A C 1
ATOM 4420 O O . SER A 1 557 ? 34.948 40.135 -10.881 1.00 70.19 557 SER A O 1
ATOM 4422 N N . SER A 1 558 ? 32.783 39.873 -11.439 1.00 66.62 558 SER A N 1
ATOM 4423 C CA . SER A 1 558 ? 32.276 40.990 -10.629 1.00 66.62 558 SER A CA 1
ATOM 4424 C C . SER A 1 558 ? 32.503 40.807 -9.124 1.00 66.62 558 SER A C 1
ATOM 4426 O O . SER A 1 558 ? 32.682 41.791 -8.403 1.00 66.62 558 SER A O 1
ATOM 4428 N N . ALA A 1 559 ? 32.538 39.560 -8.648 1.00 64.31 559 ALA A N 1
ATOM 4429 C CA . ALA A 1 559 ? 32.855 39.210 -7.271 1.00 64.31 559 ALA A CA 1
ATOM 4430 C C . ALA A 1 559 ? 33.584 37.858 -7.218 1.00 64.31 559 ALA A C 1
ATOM 4432 O O . ALA A 1 559 ? 32.977 36.800 -7.367 1.00 64.31 559 ALA A O 1
ATOM 4433 N N . ILE A 1 560 ? 34.896 37.888 -6.974 1.00 63.41 560 ILE A N 1
ATOM 4434 C CA . ILE A 1 560 ? 35.698 36.679 -6.750 1.00 63.41 560 ILE A CA 1
ATOM 4435 C C . ILE A 1 560 ? 35.723 36.405 -5.246 1.00 63.41 560 ILE A C 1
ATOM 4437 O O . ILE A 1 560 ? 36.063 37.289 -4.458 1.00 63.41 560 ILE A O 1
ATOM 4441 N N . ASN A 1 561 ? 35.352 35.187 -4.843 1.00 62.81 561 ASN A N 1
ATOM 4442 C CA . ASN A 1 561 ? 35.452 34.768 -3.447 1.00 62.81 561 ASN A CA 1
ATOM 4443 C C . ASN A 1 561 ? 36.928 34.886 -2.983 1.00 62.81 561 ASN A C 1
ATOM 4445 O O . ASN A 1 561 ? 37.801 34.369 -3.686 1.00 62.81 561 ASN A O 1
ATOM 4449 N N . PRO A 1 562 ? 37.219 35.544 -1.838 1.00 63.84 562 PRO A N 1
ATOM 4450 C CA . PRO A 1 562 ? 38.577 35.709 -1.308 1.00 63.84 562 PRO A CA 1
ATOM 4451 C C . PRO A 1 562 ? 39.403 34.418 -1.213 1.00 63.84 562 PRO A C 1
ATOM 4453 O O . PRO A 1 562 ? 40.626 34.476 -1.319 1.00 63.84 562 PRO A O 1
ATOM 4456 N N . ASP A 1 563 ? 38.750 33.264 -1.069 1.00 64.81 563 ASP A N 1
ATOM 4457 C CA . ASP A 1 563 ? 39.415 31.960 -0.963 1.00 64.81 563 ASP A CA 1
ATOM 4458 C C . ASP A 1 563 ? 39.935 31.419 -2.313 1.00 64.81 563 ASP A C 1
ATOM 4460 O O . ASP A 1 563 ? 40.714 30.469 -2.345 1.00 64.81 563 ASP A O 1
ATOM 4464 N N . TYR A 1 564 ? 39.542 32.031 -3.438 1.00 63.94 564 TYR A N 1
ATOM 4465 C CA . TYR A 1 564 ? 39.854 31.575 -4.801 1.00 63.94 564 TYR A CA 1
ATOM 4466 C C . TYR A 1 564 ? 40.630 32.627 -5.617 1.00 63.94 564 TYR A C 1
ATOM 4468 O O . TYR A 1 564 ? 40.532 32.681 -6.846 1.00 63.94 564 TYR A O 1
ATOM 4476 N N . VAL A 1 565 ? 41.403 33.491 -4.949 1.00 66.31 565 VAL A N 1
ATOM 4477 C CA . VAL A 1 565 ? 42.213 34.526 -5.612 1.00 66.31 565 VAL A CA 1
ATOM 4478 C C . VAL A 1 565 ? 43.288 33.884 -6.495 1.00 66.31 565 VAL A C 1
ATOM 4480 O O . VAL A 1 565 ? 44.131 33.113 -6.040 1.00 66.31 565 VAL A O 1
ATOM 4483 N N . GLY A 1 566 ? 43.280 34.231 -7.783 1.00 66.44 566 GLY A N 1
ATOM 4484 C CA . GLY A 1 566 ? 44.295 33.782 -8.730 1.00 66.44 566 GLY A CA 1
ATOM 4485 C C . GLY A 1 566 ? 45.655 34.423 -8.447 1.00 66.44 566 GLY A C 1
ATOM 4486 O O . GLY A 1 566 ? 45.783 35.646 -8.430 1.00 66.44 566 GLY A O 1
ATOM 4487 N N . HIS A 1 567 ? 46.691 33.601 -8.277 1.00 75.31 567 HIS A N 1
ATOM 4488 C CA . HIS A 1 567 ? 48.072 34.064 -8.173 1.00 75.31 567 HIS A CA 1
ATOM 4489 C C . HIS A 1 567 ? 48.804 33.859 -9.500 1.00 75.31 567 HIS A C 1
ATOM 4491 O O . HIS A 1 567 ? 48.998 32.731 -9.950 1.00 75.31 567 HIS A O 1
ATOM 4497 N N . THR A 1 568 ? 49.263 34.949 -10.114 1.00 73.19 568 THR A N 1
ATOM 4498 C CA . THR A 1 568 ? 50.149 34.869 -11.280 1.00 73.19 568 THR A CA 1
ATOM 4499 C C . THR A 1 568 ? 51.582 34.676 -10.803 1.00 73.19 568 THR A C 1
ATOM 4501 O O . THR A 1 568 ? 52.214 35.607 -10.303 1.00 73.19 568 THR A O 1
ATOM 4504 N N . VAL A 1 569 ? 52.107 33.463 -10.960 1.00 74.00 569 VAL A N 1
ATOM 4505 C CA . VAL A 1 569 ? 53.517 33.167 -10.689 1.00 74.00 569 VAL A CA 1
ATOM 4506 C C . VAL A 1 569 ? 54.315 33.453 -11.955 1.00 74.00 569 VAL A C 1
ATOM 4508 O O . VAL A 1 569 ? 54.160 32.770 -12.964 1.00 74.00 569 VAL A O 1
ATOM 4511 N N . VAL A 1 570 ? 55.163 34.478 -11.911 1.00 75.69 570 VAL A N 1
ATOM 4512 C CA . VAL A 1 570 ? 56.082 34.810 -13.007 1.00 75.69 570 VAL A CA 1
ATOM 4513 C C . VAL A 1 570 ? 57.463 34.271 -12.648 1.00 75.69 570 VAL A C 1
ATOM 4515 O O . VAL A 1 570 ? 57.990 34.579 -11.577 1.00 75.69 570 VAL A O 1
ATOM 4518 N N . LEU A 1 571 ? 58.048 33.455 -13.527 1.00 74.81 571 LEU A N 1
ATOM 4519 C CA . LEU A 1 571 ? 59.435 33.012 -13.383 1.00 74.81 571 LEU A CA 1
ATOM 4520 C C . LEU A 1 571 ? 60.370 34.223 -13.524 1.00 74.81 571 LEU A C 1
ATOM 4522 O O . LEU A 1 571 ? 60.099 35.145 -14.291 1.00 74.81 571 LEU A O 1
ATOM 4526 N N . LYS A 1 572 ? 61.469 34.238 -12.764 1.00 66.69 572 LYS A N 1
ATOM 4527 C CA . LYS A 1 572 ? 62.399 35.382 -12.677 1.00 66.69 572 LYS A CA 1
ATOM 4528 C C . LYS A 1 572 ? 63.150 35.678 -13.982 1.00 66.69 572 LYS A C 1
ATOM 4530 O O . LYS A 1 572 ? 63.828 36.701 -14.082 1.00 66.69 572 LYS A O 1
ATOM 4535 N N . ASP A 1 573 ? 62.975 34.825 -14.978 1.00 65.69 573 ASP A N 1
ATOM 4536 C CA . ASP A 1 573 ? 63.765 34.782 -16.188 1.00 65.69 573 ASP A CA 1
ATOM 4537 C C . ASP A 1 573 ? 62.812 35.173 -17.319 1.00 65.69 573 ASP A C 1
ATOM 4539 O O . ASP A 1 573 ? 62.036 34.362 -17.821 1.00 65.69 573 ASP A O 1
ATOM 4543 N N . LYS A 1 574 ? 62.790 36.465 -17.658 1.00 52.16 574 LYS A N 1
ATOM 4544 C CA . LYS A 1 574 ? 62.028 36.957 -18.807 1.00 52.16 574 LYS A CA 1
ATOM 4545 C C . LYS A 1 574 ? 62.663 36.443 -20.102 1.00 52.16 574 LYS A C 1
ATOM 4547 O O . LYS A 1 574 ? 63.548 37.112 -20.635 1.00 52.16 574 LYS A O 1
ATOM 4552 N N . THR A 1 575 ? 62.160 35.327 -20.616 1.00 47.28 575 THR A N 1
ATOM 4553 C CA . THR A 1 575 ? 62.180 34.979 -22.047 1.00 47.28 575 THR A CA 1
ATOM 4554 C C . THR A 1 575 ? 60.903 34.265 -22.425 1.00 47.28 575 THR A C 1
ATOM 4556 O O . THR A 1 575 ? 60.602 33.251 -21.756 1.00 47.28 575 THR A O 1
#

pLDDT: mean 81.01, std 11.18, range [36.22, 94.44]

Mean predicted aligned error: 11.77 Å

Sequence (575 aa):
TPGSDKREIFCTGTRFPVAMAFNEEGDLFATDQEGATCWHPGLCLPNGNPFDELLHIQEGRHYGFPPRNPKYLPTVIDEPSVFDYKPQHQSTCGINFNLPVNNGPAFGPSWWRGDAFLAGYSRGKIYRTKLVKTDAGYVAENSIIACLISLTVDACISPKGDMVVSTHSGFPDWGFGPKAKGKLYKIVHNNTDLPNPVATWTSKPDEVSIAFDKPVNREYLKNLADKITIKYGQYTHPGDRFEVVRPGYKTVERQLRFPVENLEVKNVALSENGRTLIITTFQHILPNTYAITLPYFSNDEKLANSVKQSRTYDLAYTLNGVYVSWQSNSGSQKWNGWLPHLDMKVSKAFMEPVAEYNDMQKALIQPGTVTWKTQLNLLNMLRPELQPESPLDYTVPPEDVTVVFRSSEALQIKVSEPAIVSPSVKKGDLYETGITFNKVTRRGYPLEITMNTSSKEPVLLVHYYTNEDPRARALQIHRFFVPWASEIFDKETLGSETEIAELAGGNWSRGRKLFYTEALCANCHTIGGKGKDIGPDLSNLIFKDYTSVLRDIHDPSSAINPDYVGHTVVLKDKT

Nearest PDB structures (foldseek):
  6qe7-assembly1_A  TM=3.853E-01  e=3.161E-05  Acetivibrio thermocellus
  6m8m-assembly1_A  TM=5.337E-01  e=6.036E-03  Marinobacter nauticus ATCC 49840
  5j6y-assembly1_A  TM=4.923E-01  e=1.962E-02  Marinomonas primoryensis
  6qdi-assembly1_A  TM=3.479E-01  e=4.376E-03  Acetivibrio clariflavus
  2xvl-assembly1_A  TM=2.287E-01  e=2.066E-03  Cellvibrio japonicus